Protein AF-A0A1A3GJ57-F1 (afdb_monomer_lite)

pLDDT: mean 88.58, std 11.68, range [33.91, 98.44]

Organism: Mycolicibacterium mucogenicum (NCBI:txid56689)

Sequence (425 aa):
MPVGLDTEIAASLCRASTRRRFDPFVDIDWEAPENALEPSDARWQLDSDVAPLAATDWYAQQPLERRIAMGRWLAANILKVTLQFEMMLIRGVIHHAGTLPNRSVVFRYLLHELTDECHHIQMFQEFVNRTGADVPGMRRGSRFFGPILGFLGGYANVFLFIGVLCGEQPLHFQQTLQHRGSAAVPPLLNKVTSIHLAEEARHISFANHYLAQRIAGVGRLRRLCYALAFPIYLRWLIGEMITPPRAFARQFGIPRRVFKAAYWRSARSRQLLAESAADVRRAAEDLGLRTVWTRWLWRLLGIDGRLPRYRGEPDRSQPCTRNRAGVAVVWSRIAAAGIAAAIAMVATPVGLRIITVAAAGAAVWASYHLLRTRLGGVVGNQPFEWPRLAVWIVVCSSMIPAGGLIGLALVVLSILALAEFMPGL

Foldseek 3Di:
DPQAPLLVLLLVLLVVLVVDPDQLVPNDPCVPPLNQPDLLPLLLADDVLQALLNVDPVLVPDDSSLRSVLSLQLLLLLLLQVLLLLLLLLLQLVLLLVPDDPPRSSNSSSVSVNVRSVSSNVLSVVSSVSSVHPHPHFEPVCSVCSNVCSNVCNVVVLLSLLLLLLQLQLLLLSLVSCLVVCVSHRVSSNVSSVSSNVSSVSVNVSSLSVNLVVLVPDDPVVLQVSLQVNLVSNLRNNCSNRQGYVVSCVVSVPAVLSSCCSQPNDLSNLVSLQSSLQQSVLSCVSSVSPDPVSQVVCVVSSNDDDHDPDRPDDPPPPSPPPPVVLVVVLVVLVVQLVVLLVCLVPVDPLSVQLLVLLVVLLVLLLVVQVVCVVVVVQPGPDPDDPVNVVSVCVSQVSNCVRPNPSSNSNSVSSNVSVVSV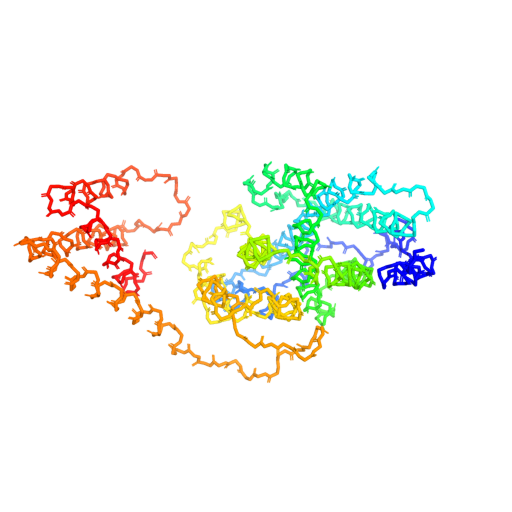PSRD

Radius of gyration: 24.33 Å; chains: 1; bounding box: 44×71×70 Å

InterPro domains:
  IPR012348 Ribonucleotide reductase-like [G3DSA:1.10.620.20] (15-299)
  IPR025859 AurF/CmlI [PF11583] (8-288)

Structure (mmCIF, N/CA/C/O backbone):
data_AF-A0A1A3GJ57-F1
#
_entry.id   AF-A0A1A3GJ57-F1
#
loop_
_atom_site.group_PDB
_atom_site.id
_atom_site.type_symbol
_atom_site.label_atom_id
_atom_site.label_alt_id
_atom_site.label_comp_id
_atom_site.label_asym_id
_atom_site.label_entity_id
_atom_site.label_seq_id
_atom_site.pdbx_PDB_ins_code
_atom_site.Cartn_x
_atom_site.Cartn_y
_atom_site.Cartn_z
_atom_site.occupancy
_atom_site.B_iso_or_equiv
_atom_site.auth_seq_id
_atom_site.auth_comp_id
_atom_site.auth_asym_id
_atom_site.auth_atom_id
_atom_site.pdbx_PDB_model_num
ATOM 1 N N . MET A 1 1 ? 18.353 -6.883 -32.380 1.00 33.91 1 MET A N 1
ATOM 2 C CA . MET A 1 1 ? 17.721 -7.440 -31.164 1.00 33.91 1 MET A CA 1
ATOM 3 C C . MET A 1 1 ? 16.221 -7.300 -31.346 1.00 33.91 1 MET A C 1
ATOM 5 O O . MET A 1 1 ? 15.815 -6.183 -31.654 1.00 33.91 1 MET A O 1
ATOM 9 N N . PRO A 1 2 ? 15.414 -8.367 -31.245 1.00 44.78 2 PRO A N 1
ATOM 10 C CA . PRO A 1 2 ? 13.964 -8.204 -31.220 1.00 44.78 2 PRO A CA 1
ATOM 11 C C . PRO A 1 2 ? 13.599 -7.244 -30.080 1.00 44.78 2 PRO A C 1
ATOM 13 O O . PRO A 1 2 ? 14.131 -7.352 -28.975 1.00 44.78 2 PRO A O 1
ATOM 16 N N . VAL A 1 3 ? 12.773 -6.251 -30.399 1.00 57.44 3 VAL A N 1
ATOM 17 C CA . VAL A 1 3 ? 12.241 -5.260 -29.460 1.00 57.44 3 VAL A CA 1
ATOM 18 C C . VAL A 1 3 ? 11.425 -6.040 -28.425 1.00 57.44 3 VAL A C 1
ATOM 20 O O . VAL A 1 3 ? 10.487 -6.747 -28.785 1.00 57.44 3 VAL A O 1
ATOM 23 N N . GLY A 1 4 ? 11.848 -6.020 -27.158 1.00 69.12 4 GLY A N 1
ATOM 24 C CA . GLY A 1 4 ? 11.129 -6.709 -26.085 1.00 69.12 4 GLY A CA 1
ATOM 25 C C . GLY A 1 4 ? 9.745 -6.091 -25.895 1.00 69.12 4 GLY A C 1
ATOM 26 O O . GLY A 1 4 ? 9.570 -4.888 -26.083 1.00 69.12 4 GLY A O 1
ATOM 27 N N . LEU A 1 5 ? 8.746 -6.882 -25.508 1.00 72.75 5 LEU A N 1
ATOM 28 C CA . LEU A 1 5 ? 7.386 -6.383 -25.266 1.00 72.75 5 LEU A CA 1
ATOM 29 C C . LEU A 1 5 ? 7.364 -5.261 -24.197 1.00 72.75 5 LEU A C 1
ATOM 31 O O . LEU A 1 5 ? 6.485 -4.406 -24.190 1.00 72.75 5 LEU A O 1
ATOM 35 N N . ASP A 1 6 ? 8.375 -5.202 -23.324 1.00 75.44 6 ASP A N 1
ATOM 36 C CA . ASP A 1 6 ? 8.573 -4.160 -22.316 1.00 75.44 6 ASP A CA 1
ATOM 37 C C . ASP A 1 6 ? 8.931 -2.829 -22.968 1.00 75.44 6 ASP A C 1
ATOM 39 O O . ASP A 1 6 ? 8.463 -1.789 -22.520 1.00 75.44 6 ASP A O 1
ATOM 43 N N . THR A 1 7 ? 9.693 -2.845 -24.058 1.00 86.00 7 THR A N 1
ATOM 44 C CA . THR A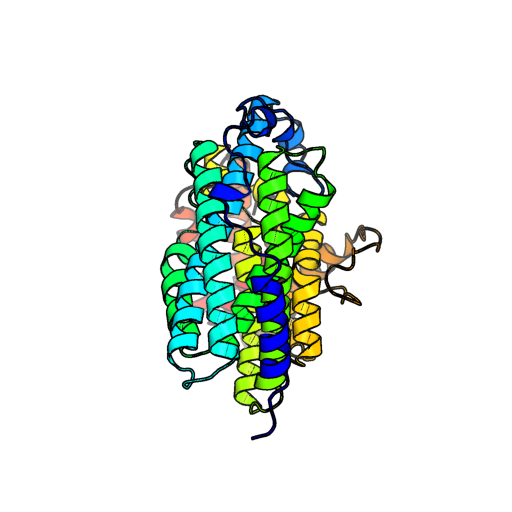 1 7 ? 10.067 -1.638 -24.797 1.00 86.00 7 THR A CA 1
ATOM 45 C C . THR A 1 7 ? 8.904 -1.038 -25.591 1.00 86.00 7 THR A C 1
ATOM 47 O O . THR A 1 7 ? 8.764 0.186 -25.604 1.00 86.00 7 THR A O 1
ATOM 50 N N . GLU A 1 8 ? 8.025 -1.852 -26.186 1.00 89.56 8 GLU A N 1
ATOM 51 C CA . GLU A 1 8 ? 6.810 -1.354 -26.857 1.00 89.56 8 GLU A CA 1
ATOM 52 C C . GLU A 1 8 ? 5.836 -0.728 -25.855 1.00 89.56 8 GLU A C 1
ATOM 54 O O . GLU A 1 8 ? 5.315 0.375 -26.064 1.00 89.56 8 GLU A O 1
ATOM 59 N N . ILE A 1 9 ? 5.639 -1.409 -24.726 1.00 92.56 9 ILE A N 1
ATOM 60 C CA . ILE A 1 9 ? 4.774 -0.938 -23.648 1.00 92.56 9 ILE A CA 1
ATOM 61 C C . ILE A 1 9 ? 5.362 0.308 -22.997 1.00 92.56 9 ILE A C 1
ATOM 63 O O . ILE A 1 9 ? 4.648 1.297 -22.865 1.00 92.56 9 ILE A O 1
ATOM 67 N N . ALA A 1 10 ? 6.662 0.329 -22.696 1.00 94.19 10 ALA A N 1
ATOM 68 C CA . ALA A 1 10 ? 7.351 1.515 -22.195 1.00 94.19 10 ALA A CA 1
ATOM 69 C C . ALA A 1 10 ? 7.205 2.704 -23.155 1.00 94.19 10 ALA A C 1
ATOM 71 O O . ALA A 1 10 ? 6.941 3.818 -22.709 1.00 94.19 10 ALA A O 1
ATOM 72 N N . ALA A 1 11 ? 7.302 2.490 -24.473 1.00 94.69 11 ALA A N 1
ATOM 73 C CA . ALA A 1 11 ? 7.087 3.551 -25.459 1.00 94.69 11 ALA A CA 1
ATOM 74 C C . ALA A 1 11 ? 5.650 4.091 -25.416 1.00 94.69 11 ALA A C 1
ATOM 76 O O . ALA A 1 11 ? 5.434 5.304 -25.487 1.00 94.69 11 ALA A O 1
ATOM 77 N N . SER A 1 12 ? 4.663 3.197 -25.304 1.00 95.44 12 SER A N 1
ATOM 78 C CA . SER A 1 12 ? 3.252 3.568 -25.174 1.00 95.44 12 SER A CA 1
ATOM 79 C C . SER A 1 12 ? 2.988 4.356 -23.895 1.00 95.44 12 SER A C 1
ATOM 81 O O . SER A 1 12 ? 2.374 5.423 -23.938 1.00 95.44 12 SER A O 1
ATOM 83 N N . LEU A 1 13 ? 3.532 3.885 -22.776 1.00 96.19 13 LEU A N 1
ATOM 84 C CA . LEU A 1 13 ? 3.382 4.531 -21.483 1.00 96.19 13 LEU A CA 1
ATOM 85 C C . LEU A 1 13 ? 4.121 5.873 -21.422 1.00 96.19 13 LEU A C 1
ATOM 87 O O . LEU A 1 13 ? 3.554 6.823 -20.905 1.00 96.19 13 LEU A O 1
ATOM 91 N N . CYS A 1 14 ? 5.289 6.028 -22.056 1.00 96.06 14 CYS A N 1
ATOM 92 C CA . CYS A 1 14 ? 5.942 7.339 -22.200 1.00 96.06 14 CYS A CA 1
ATOM 93 C C . CYS A 1 14 ? 5.035 8.355 -22.910 1.00 96.06 14 CYS A C 1
ATOM 95 O O . CYS A 1 14 ? 4.934 9.511 -22.494 1.00 96.06 14 CYS A O 1
ATOM 97 N N . ARG A 1 15 ? 4.359 7.942 -23.996 1.00 95.69 15 ARG A N 1
ATOM 98 C CA . ARG A 1 15 ? 3.389 8.807 -24.691 1.00 95.69 15 ARG A CA 1
ATOM 99 C C . ARG A 1 15 ? 2.201 9.138 -23.791 1.00 95.69 15 ARG A C 1
ATOM 101 O O . ARG A 1 15 ? 1.728 10.271 -23.828 1.00 95.69 15 ARG A O 1
ATOM 108 N N . ALA A 1 16 ? 1.733 8.175 -22.996 1.00 94.12 16 ALA A N 1
ATOM 109 C CA . ALA A 1 16 ? 0.659 8.386 -22.033 1.00 94.12 16 ALA A CA 1
ATOM 110 C C . ALA A 1 16 ? 1.066 9.387 -20.939 1.00 94.12 16 ALA A C 1
ATOM 112 O O . ALA A 1 16 ? 0.366 10.383 -20.787 1.00 94.12 16 ALA A O 1
ATOM 113 N N . SER A 1 17 ? 2.214 9.199 -20.279 1.00 93.88 17 SER A N 1
ATOM 114 C CA . SER A 1 17 ? 2.745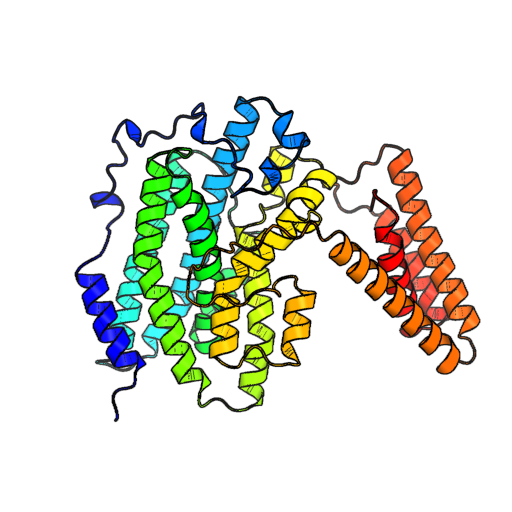 10.119 -19.261 1.00 93.88 17 SER A CA 1
ATOM 115 C C . SER A 1 17 ? 3.019 11.515 -19.825 1.00 93.88 17 SER A C 1
ATOM 117 O O . SER A 1 17 ? 2.796 12.509 -19.156 1.00 93.88 17 SER A O 1
ATOM 119 N N . THR A 1 18 ? 3.430 11.635 -21.092 1.00 92.62 18 THR A N 1
ATOM 120 C CA . THR A 1 18 ? 3.604 12.962 -21.718 1.00 92.62 18 THR A CA 1
ATOM 121 C C . THR A 1 18 ? 2.267 13.689 -21.918 1.00 92.62 18 THR A C 1
ATOM 123 O O . THR A 1 18 ? 2.207 14.908 -21.801 1.00 92.62 18 THR A O 1
ATOM 126 N N . ARG A 1 19 ? 1.196 12.957 -22.255 1.00 90.62 19 ARG A N 1
ATOM 127 C CA . ARG A 1 19 ? -0.136 13.531 -22.524 1.00 90.62 19 ARG A CA 1
ATOM 128 C C . ARG A 1 19 ? -0.964 13.756 -21.262 1.00 90.62 19 ARG A C 1
ATOM 130 O O . ARG A 1 19 ? -1.833 14.618 -21.265 1.00 90.62 19 ARG A O 1
ATOM 137 N N . ARG A 1 20 ? -0.765 12.922 -20.244 1.00 87.19 20 ARG A N 1
ATOM 138 C CA . ARG A 1 20 ? -1.517 12.903 -18.988 1.00 87.19 20 ARG A CA 1
ATOM 139 C C . ARG A 1 20 ? -0.521 12.861 -17.838 1.00 87.19 20 ARG A C 1
ATOM 141 O O . ARG A 1 20 ? -0.208 11.782 -17.342 1.00 87.19 20 ARG A O 1
ATOM 148 N N . ARG A 1 21 ? -0.033 14.046 -17.491 1.00 88.81 21 ARG A N 1
ATOM 149 C CA . ARG A 1 21 ? 0.795 14.322 -16.318 1.00 88.81 21 ARG A CA 1
ATOM 150 C C . ARG A 1 21 ? 0.046 15.294 -15.427 1.00 88.81 21 ARG A C 1
ATOM 152 O O . ARG A 1 21 ? -0.654 16.154 -15.968 1.00 88.81 21 ARG A O 1
ATOM 159 N N . PHE A 1 22 ? 0.255 15.184 -14.129 1.00 94.44 22 PHE A N 1
ATOM 160 C CA . PHE A 1 22 ? -0.215 16.165 -13.165 1.00 94.44 22 PHE A CA 1
ATOM 161 C C . PHE A 1 22 ? 0.974 16.777 -12.427 1.00 94.44 22 PHE A C 1
ATOM 163 O O . PHE A 1 22 ? 1.911 16.073 -12.061 1.00 94.44 22 PHE A O 1
ATOM 170 N N . ASP A 1 23 ? 0.952 18.090 -12.239 1.00 96.19 23 ASP A N 1
ATOM 171 C CA . ASP A 1 23 ? 1.817 18.815 -11.316 1.00 96.19 23 ASP A CA 1
ATOM 172 C C . ASP A 1 23 ? 0.955 19.262 -10.127 1.00 96.19 23 ASP A C 1
ATOM 174 O O . ASP A 1 23 ? -0.016 20.005 -10.304 1.00 96.19 23 ASP A O 1
ATOM 178 N N . PRO A 1 24 ? 1.272 18.823 -8.901 1.00 96.31 24 PRO A N 1
ATOM 179 C CA . PRO A 1 24 ? 0.405 19.039 -7.758 1.00 96.31 24 PRO A CA 1
ATOM 180 C C . PRO A 1 24 ? 0.257 20.513 -7.395 1.00 96.31 24 PRO A C 1
ATOM 182 O O . PRO A 1 24 ? -0.743 20.855 -6.781 1.00 96.31 24 PRO A O 1
ATOM 185 N N . PHE A 1 25 ? 1.195 21.392 -7.753 1.00 96.44 25 PHE A N 1
ATOM 186 C CA . PHE A 1 25 ? 1.110 22.823 -7.443 1.00 96.44 25 PHE A CA 1
ATOM 187 C C . PHE A 1 25 ? 0.551 23.664 -8.593 1.00 96.44 25 PHE A C 1
ATOM 189 O O . PHE A 1 25 ? 0.342 24.864 -8.422 1.00 96.44 25 PHE A O 1
ATOM 196 N N . VAL A 1 26 ? 0.276 23.043 -9.740 1.00 96.69 26 VAL A N 1
ATOM 197 C CA . VAL A 1 26 ? -0.404 23.680 -10.876 1.00 96.69 26 VAL A CA 1
ATOM 198 C C . VAL A 1 26 ? -1.844 23.184 -10.998 1.00 96.69 26 VAL A C 1
ATOM 200 O O . VAL A 1 26 ? -2.754 23.984 -11.195 1.00 96.69 26 VAL A O 1
ATOM 203 N N . ASP A 1 27 ? -2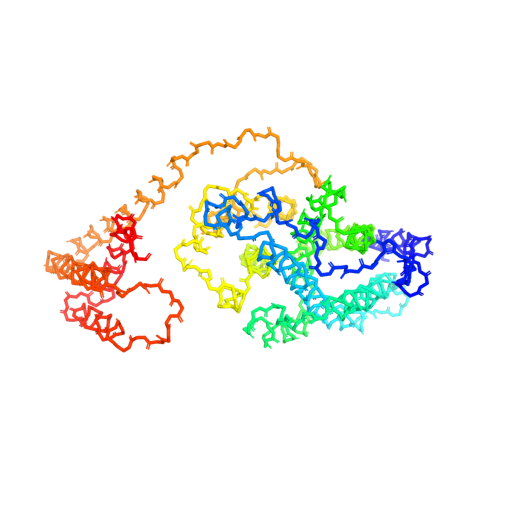.066 21.876 -10.863 1.00 96.00 27 ASP A N 1
ATOM 204 C CA . ASP A 1 27 ? -3.356 21.235 -11.145 1.00 96.00 27 ASP A CA 1
ATOM 205 C C . ASP A 1 27 ? -4.283 21.144 -9.919 1.00 96.00 27 ASP A C 1
ATOM 207 O O . ASP A 1 27 ? -5.472 20.831 -10.046 1.00 96.00 27 ASP A O 1
ATOM 211 N N . ILE A 1 28 ? -3.765 21.424 -8.719 1.00 97.50 28 ILE A N 1
ATOM 212 C CA . ILE A 1 28 ? -4.558 21.519 -7.492 1.00 97.50 28 ILE A CA 1
ATOM 213 C C . ILE A 1 28 ? -4.559 22.971 -7.027 1.00 97.50 28 ILE A C 1
ATOM 215 O O . ILE A 1 28 ? -3.545 23.496 -6.577 1.00 97.50 28 ILE A O 1
ATOM 219 N N . ASP A 1 29 ? -5.735 23.597 -7.060 1.00 97.12 29 ASP A N 1
ATOM 220 C CA . ASP A 1 29 ? -5.962 24.845 -6.335 1.00 97.12 29 ASP A CA 1
ATOM 221 C C . ASP A 1 29 ? -6.074 24.545 -4.834 1.00 97.12 29 ASP A C 1
ATOM 223 O O . ASP A 1 29 ? -7.145 24.227 -4.308 1.00 97.12 29 ASP A O 1
ATOM 227 N N . TRP A 1 30 ? -4.931 24.560 -4.152 1.00 97.38 30 TRP A N 1
ATOM 228 C CA . TRP A 1 30 ? -4.840 24.264 -2.726 1.00 97.38 30 TRP A CA 1
ATOM 229 C C . TRP A 1 30 ? -5.543 25.301 -1.840 1.00 97.38 30 TRP A C 1
ATOM 231 O O . TRP A 1 30 ? -5.910 24.965 -0.711 1.00 97.38 30 TRP A O 1
ATOM 241 N N . GLU A 1 31 ? -5.729 26.526 -2.339 1.00 96.38 31 GLU A N 1
ATOM 242 C CA . GLU A 1 31 ? -6.338 27.650 -1.616 1.00 96.38 31 GLU A CA 1
ATOM 243 C C . GLU A 1 31 ? -7.846 27.779 -1.872 1.00 96.38 31 GLU A C 1
ATOM 245 O O . GLU A 1 31 ? -8.518 28.565 -1.201 1.00 96.38 31 GLU A O 1
ATOM 250 N N . ALA A 1 32 ? -8.401 26.996 -2.804 1.00 96.94 32 ALA A N 1
ATOM 251 C CA . ALA A 1 32 ? -9.835 26.985 -3.061 1.00 96.94 32 ALA A CA 1
ATOM 252 C C . ALA A 1 32 ? -10.624 26.694 -1.762 1.00 96.94 32 ALA A C 1
ATOM 254 O O . ALA A 1 32 ? -10.303 25.720 -1.067 1.00 96.94 32 ALA A O 1
ATOM 255 N N . PRO A 1 33 ? -11.677 27.469 -1.431 1.00 95.81 33 PRO A N 1
ATOM 256 C CA . PRO A 1 33 ? -12.423 27.310 -0.181 1.00 95.81 33 PRO A CA 1
ATOM 257 C C . PRO A 1 33 ? -12.953 25.891 0.063 1.00 95.81 33 PRO A C 1
ATOM 259 O O . PRO A 1 33 ? -12.966 25.412 1.194 1.00 95.81 33 PRO A O 1
ATOM 262 N N . GLU A 1 34 ? -13.354 25.172 -0.986 1.00 94.12 34 GLU A N 1
ATOM 263 C CA . GLU A 1 34 ? -13.829 23.790 -0.889 1.00 94.12 34 GLU A CA 1
ATOM 264 C C . GLU A 1 34 ? -12.727 22.769 -0.554 1.00 94.12 34 GLU A C 1
ATOM 266 O O . GLU A 1 34 ? -13.034 21.656 -0.118 1.00 94.12 34 GLU A O 1
ATOM 271 N N . ASN A 1 35 ? -11.456 23.132 -0.755 1.00 95.88 35 ASN A N 1
ATOM 272 C CA . ASN A 1 35 ? -10.291 22.309 -0.430 1.00 95.88 35 ASN A CA 1
ATOM 273 C C . ASN A 1 35 ? -9.764 22.572 0.993 1.00 95.88 35 ASN A C 1
ATOM 275 O O . ASN A 1 35 ? -8.852 21.868 1.436 1.00 95.88 35 ASN A O 1
ATOM 279 N N . ALA A 1 36 ? -10.357 23.516 1.734 1.00 94.94 36 ALA A N 1
ATOM 280 C CA . ALA A 1 36 ? -10.028 23.756 3.133 1.00 94.94 36 ALA A CA 1
ATOM 281 C C . ALA A 1 36 ? -10.261 22.493 3.984 1.00 94.94 36 ALA A C 1
ATOM 283 O O . ALA A 1 36 ? -11.326 21.869 3.961 1.00 94.94 36 ALA A O 1
ATOM 284 N N . LEU A 1 37 ? -9.243 22.101 4.755 1.00 94.75 37 LEU A N 1
ATOM 285 C CA . LEU A 1 37 ? -9.290 20.927 5.627 1.00 94.75 37 LEU A CA 1
ATOM 286 C C . LEU A 1 37 ? -9.823 21.302 7.011 1.00 94.75 37 LEU A C 1
ATOM 288 O O . LEU A 1 37 ? -9.087 21.289 8.002 1.00 94.75 37 LEU A O 1
ATOM 292 N N . GLU A 1 38 ? -11.114 21.621 7.072 1.00 93.06 38 GLU A N 1
ATOM 293 C CA . GLU A 1 38 ? -11.755 22.061 8.309 1.00 93.06 38 GLU A CA 1
ATOM 294 C C . GLU A 1 38 ? -11.664 20.993 9.420 1.00 93.06 38 GLU A C 1
ATOM 296 O O . GLU A 1 38 ? -12.049 19.833 9.210 1.00 93.06 38 GLU A O 1
ATOM 301 N N . PRO A 1 39 ? -11.168 21.342 10.627 1.00 90.12 39 PRO A N 1
ATOM 302 C CA . PRO A 1 39 ? -11.007 20.394 11.729 1.00 90.12 39 PRO A CA 1
ATOM 303 C C . PRO A 1 39 ? -12.295 19.717 12.195 1.00 90.12 39 PRO A C 1
ATOM 305 O O . PRO A 1 39 ? -12.220 18.627 12.760 1.00 90.12 39 PRO A O 1
ATOM 308 N N . SER A 1 40 ? -13.441 20.370 12.001 1.00 93.44 40 SER A N 1
ATOM 309 C CA . SER A 1 40 ? -14.775 19.921 12.410 1.00 93.44 40 SER A CA 1
ATOM 310 C C . SER A 1 40 ? -15.593 19.323 11.262 1.00 93.44 40 SER A C 1
ATOM 312 O O . SER A 1 40 ? -16.767 19.007 11.454 1.00 93.44 40 SER A O 1
ATOM 314 N N . ASP A 1 41 ? -14.999 19.140 10.078 1.00 94.75 41 ASP A N 1
ATOM 315 C CA . ASP A 1 41 ? -15.696 18.571 8.928 1.00 94.75 41 ASP A CA 1
ATOM 316 C C . ASP A 1 41 ? -16.151 17.128 9.212 1.00 94.75 41 ASP A C 1
ATOM 318 O O . ASP A 1 41 ? -15.349 16.213 9.424 1.00 94.75 41 ASP A O 1
ATOM 322 N N . ALA A 1 42 ? -17.466 16.907 9.192 1.00 94.62 42 ALA A N 1
ATOM 323 C CA . ALA A 1 42 ? -18.072 15.607 9.455 1.00 94.62 42 ALA A CA 1
ATOM 324 C C . ALA A 1 42 ? -17.693 14.532 8.419 1.00 94.62 42 ALA A C 1
ATOM 326 O O . ALA A 1 42 ? -17.809 13.342 8.727 1.00 94.62 42 ALA A O 1
ATOM 327 N N . ARG A 1 43 ? -17.201 14.929 7.233 1.00 95.06 43 ARG A N 1
ATOM 328 C CA . ARG A 1 43 ? -16.684 14.033 6.181 1.00 95.06 43 ARG A CA 1
ATOM 329 C C . ARG A 1 43 ? -15.393 13.316 6.579 1.00 95.06 43 ARG A C 1
ATOM 331 O O . ARG A 1 43 ? -14.981 12.369 5.922 1.00 95.06 43 ARG A O 1
ATOM 338 N N . TRP A 1 44 ? -14.744 13.720 7.671 1.00 95.12 44 TRP A N 1
ATOM 339 C CA . TRP A 1 44 ? -13.616 12.968 8.226 1.00 95.12 44 TRP A CA 1
ATOM 340 C C . TRP A 1 44 ? -14.026 11.685 8.945 1.00 95.12 44 TRP A C 1
ATOM 342 O O . TRP A 1 44 ? -13.151 10.906 9.313 1.00 95.12 44 TRP A O 1
ATOM 352 N N . GLN A 1 45 ? -15.312 11.457 9.218 1.00 95.12 45 GLN A N 1
ATOM 353 C CA . GLN A 1 45 ? -15.733 10.219 9.868 1.00 95.12 45 GLN A CA 1
ATOM 354 C C . GLN A 1 45 ? -15.307 8.992 9.054 1.00 95.12 45 GLN A C 1
ATOM 356 O O . GLN A 1 45 ? -15.257 9.002 7.828 1.00 95.12 45 GLN A O 1
ATOM 361 N N . LEU A 1 46 ? -14.969 7.922 9.765 1.00 93.44 46 LEU A N 1
ATOM 362 C CA . LEU A 1 46 ? -14.513 6.689 9.150 1.00 93.44 46 LEU A CA 1
ATOM 363 C C . LEU A 1 46 ? -15.707 5.916 8.584 1.00 93.44 46 LEU A C 1
ATOM 365 O O . LEU A 1 46 ? -16.681 5.669 9.294 1.00 93.44 46 LEU A O 1
ATOM 369 N N . ASP A 1 47 ? -15.573 5.470 7.341 1.00 89.12 47 ASP A N 1
ATOM 370 C CA . ASP A 1 47 ? -16.514 4.564 6.688 1.00 89.12 47 ASP A CA 1
ATOM 371 C C . ASP A 1 47 ? -16.187 3.101 7.047 1.00 89.12 47 ASP A C 1
ATOM 373 O O . ASP A 1 47 ? -15.028 2.683 6.978 1.00 89.12 47 ASP A O 1
ATOM 377 N N . SER A 1 48 ? -17.191 2.302 7.426 1.00 86.69 48 SER A N 1
ATOM 378 C CA . SER A 1 48 ? -17.042 0.867 7.725 1.00 86.69 48 SER A CA 1
ATOM 379 C C . SER A 1 48 ? -16.612 0.016 6.531 1.00 86.69 48 SER A C 1
ATOM 381 O O . SER A 1 48 ? -16.036 -1.064 6.723 1.00 86.69 48 SER A O 1
ATOM 383 N N . ASP A 1 49 ? -16.849 0.494 5.312 1.00 82.06 49 ASP A N 1
ATOM 384 C CA . ASP A 1 49 ? -16.422 -0.179 4.098 1.00 82.06 49 ASP A CA 1
ATOM 385 C C . ASP A 1 49 ? -14.919 -0.027 3.858 1.00 82.06 49 ASP A C 1
ATOM 387 O O . ASP A 1 49 ? -14.287 -0.970 3.375 1.00 82.06 49 ASP A O 1
ATOM 391 N N . VAL A 1 50 ? -14.330 1.096 4.279 1.00 83.69 50 VAL A N 1
ATOM 392 C CA . VAL A 1 50 ? -12.916 1.435 4.047 1.00 83.69 50 VAL A CA 1
ATOM 393 C C . VAL A 1 50 ? -12.048 1.172 5.283 1.00 83.69 50 VAL A C 1
ATOM 395 O O . VAL A 1 50 ? -10.932 0.665 5.176 1.00 83.69 50 VAL A O 1
ATOM 398 N N . ALA A 1 51 ? -12.552 1.495 6.475 1.00 90.19 51 ALA A N 1
ATOM 399 C CA . ALA A 1 51 ? -11.801 1.499 7.724 1.00 90.19 51 ALA A CA 1
ATOM 400 C C . ALA A 1 51 ? -12.397 0.502 8.737 1.00 90.19 51 ALA A C 1
ATOM 402 O O . ALA A 1 51 ? -13.424 0.780 9.359 1.00 90.19 51 ALA A O 1
ATOM 403 N N . PRO A 1 52 ? -11.727 -0.634 9.020 1.00 91.88 52 PRO A N 1
ATOM 404 C CA . PRO A 1 52 ? -12.271 -1.670 9.903 1.00 91.88 52 PRO A CA 1
ATOM 405 C C . PRO A 1 52 ? -12.627 -1.221 11.326 1.00 91.88 52 PRO A C 1
ATOM 407 O O . PRO A 1 52 ? -13.444 -1.859 11.986 1.00 91.88 52 PRO A O 1
ATOM 410 N N . LEU A 1 53 ? -12.015 -0.140 11.824 1.00 93.94 53 LEU A N 1
ATOM 411 C CA . LEU A 1 53 ? -12.358 0.427 13.129 1.00 93.94 53 LEU A CA 1
ATOM 412 C C . LEU A 1 53 ? -13.788 0.985 13.162 1.00 93.94 53 LEU A C 1
ATOM 414 O O . LEU A 1 53 ? -14.439 0.870 14.200 1.00 93.94 53 LEU A O 1
ATOM 418 N N . ALA A 1 54 ? -14.279 1.538 12.049 1.00 92.94 54 ALA A N 1
ATOM 419 C CA . ALA A 1 54 ? -15.622 2.107 11.963 1.00 92.94 54 ALA A CA 1
ATOM 420 C C . ALA A 1 54 ? -16.727 1.064 12.155 1.00 92.94 54 ALA A C 1
ATOM 422 O O . ALA A 1 54 ? -17.792 1.383 12.666 1.00 92.94 54 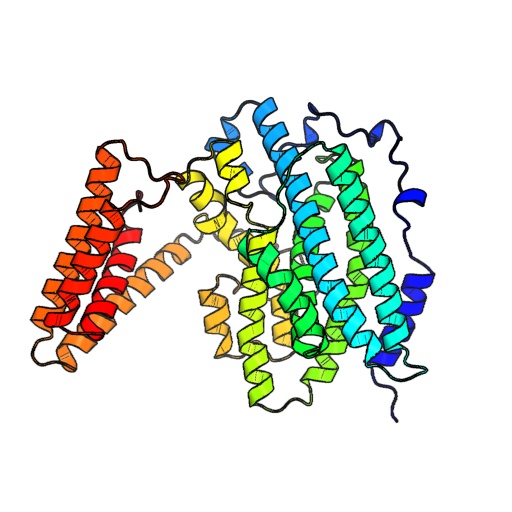ALA A O 1
ATOM 423 N N . ALA A 1 55 ? -16.440 -0.201 11.845 1.00 91.19 55 ALA A N 1
ATOM 424 C CA . ALA A 1 55 ? -17.355 -1.320 12.050 1.00 91.19 55 ALA A CA 1
ATOM 425 C C . ALA A 1 55 ? -17.417 -1.822 13.510 1.00 91.19 55 ALA A C 1
ATOM 427 O O . ALA A 1 55 ? -17.940 -2.906 13.761 1.00 91.19 55 ALA A O 1
ATOM 428 N N . THR A 1 56 ? -16.832 -1.105 14.478 1.00 92.81 56 THR A N 1
ATOM 429 C CA . THR A 1 56 ? -16.818 -1.521 15.890 1.00 92.81 56 THR A CA 1
ATOM 430 C C . THR A 1 56 ? -17.780 -0.699 16.741 1.00 92.81 56 THR A C 1
ATOM 432 O O . THR A 1 56 ? -17.812 0.526 16.631 1.00 92.81 56 THR A O 1
ATOM 435 N N . ASP A 1 57 ? -18.459 -1.348 17.691 1.00 94.56 57 ASP A N 1
ATOM 436 C CA . ASP A 1 57 ? -19.318 -0.661 18.672 1.00 94.56 57 ASP A CA 1
ATOM 437 C C . ASP A 1 57 ? -18.546 0.398 19.465 1.00 94.56 57 ASP A C 1
ATOM 439 O O . ASP A 1 57 ? -19.066 1.464 19.785 1.00 94.56 57 ASP A O 1
ATOM 443 N N . TRP A 1 58 ? -17.267 0.124 19.747 1.00 95.75 58 TRP A N 1
ATOM 444 C CA . TRP A 1 58 ? -16.398 1.075 20.433 1.00 95.75 58 TRP A CA 1
ATOM 445 C C . TRP A 1 58 ? -16.277 2.386 19.657 1.00 95.75 58 TRP A C 1
ATOM 447 O O . TRP A 1 58 ? -16.343 3.439 20.281 1.00 95.75 58 TRP A O 1
ATOM 457 N N . TYR A 1 59 ? -16.121 2.332 18.327 1.00 96.62 59 TYR A N 1
ATOM 458 C CA . TYR A 1 59 ? -16.068 3.528 17.484 1.00 96.62 59 TYR A CA 1
ATOM 459 C C . TYR A 1 59 ? -17.418 4.250 17.443 1.00 96.62 59 TYR A C 1
ATOM 461 O O . TYR A 1 59 ? -17.450 5.469 17.599 1.00 96.62 59 TYR A O 1
ATOM 469 N N . ALA A 1 60 ? -18.521 3.507 17.307 1.00 95.56 60 ALA A N 1
ATOM 470 C CA . ALA A 1 60 ? -19.874 4.067 17.280 1.00 95.56 60 ALA A CA 1
ATOM 471 C C . ALA A 1 60 ? -20.230 4.841 18.566 1.00 95.56 60 ALA A C 1
ATOM 473 O O . ALA A 1 60 ? -20.942 5.838 18.510 1.00 95.56 60 ALA A O 1
ATOM 474 N N . GLN A 1 61 ? -19.687 4.423 19.714 1.00 97.00 61 GLN A N 1
ATOM 475 C CA . GLN A 1 61 ? -19.877 5.086 21.012 1.00 97.00 61 GLN A CA 1
ATOM 476 C C . GLN A 1 61 ? -19.005 6.338 21.211 1.00 97.00 61 GLN A C 1
ATOM 478 O O . GLN A 1 61 ? -19.130 7.012 22.232 1.00 97.00 61 GLN A O 1
ATOM 483 N N . GLN A 1 62 ? -18.084 6.650 20.292 1.00 97.94 62 GLN A N 1
ATOM 484 C CA . GLN A 1 62 ? -17.225 7.824 20.442 1.00 97.94 62 GLN A CA 1
ATOM 485 C C . GLN A 1 62 ? -17.974 9.120 20.073 1.00 97.94 62 GLN A C 1
ATOM 487 O O . GLN A 1 62 ? -18.739 9.134 19.100 1.00 97.94 62 GLN A O 1
ATOM 492 N N . PRO A 1 63 ? -17.693 10.242 20.767 1.00 97.62 63 PRO A N 1
ATOM 493 C CA . PRO A 1 63 ? -18.174 11.562 20.361 1.00 97.62 63 PRO A CA 1
ATOM 494 C C . PRO A 1 63 ? -17.792 11.887 18.913 1.00 97.62 63 PRO A C 1
ATOM 496 O O . PRO A 1 63 ? -16.767 11.404 18.413 1.00 97.62 63 PRO A O 1
ATOM 499 N N . LEU A 1 64 ? -18.609 12.696 18.237 1.00 96.69 64 LEU A N 1
ATOM 500 C CA . LEU A 1 64 ? -18.414 13.044 16.827 1.00 96.69 64 LEU A CA 1
ATOM 501 C C . LEU A 1 64 ? -17.034 13.674 16.590 1.00 96.69 64 LEU A C 1
ATOM 503 O O . LEU A 1 64 ? -16.315 13.272 15.680 1.00 96.69 64 LEU A O 1
ATOM 507 N N . GLU A 1 65 ? -16.615 14.571 17.473 1.00 97.00 65 GLU A N 1
ATOM 508 C CA . GLU A 1 65 ? -15.333 15.277 17.420 1.00 97.00 65 GLU A CA 1
ATOM 509 C C . GLU A 1 65 ? -14.167 14.284 17.462 1.00 97.00 65 GLU A C 1
ATOM 511 O O . GLU A 1 65 ? -13.180 14.406 16.737 1.00 97.00 65 GLU A O 1
ATOM 516 N N . ARG A 1 66 ? -14.302 13.235 18.280 1.00 97.19 66 ARG A N 1
ATOM 517 C CA . ARG A 1 66 ? -13.291 12.183 18.404 1.00 97.19 66 ARG A CA 1
ATOM 518 C C . ARG A 1 66 ? -13.272 11.277 17.172 1.00 97.19 66 ARG A C 1
ATOM 520 O O . ARG A 1 66 ? -12.197 10.843 16.760 1.00 97.19 66 ARG A O 1
ATOM 527 N N . ARG A 1 67 ? -14.436 10.998 16.576 1.00 97.44 67 ARG A N 1
ATOM 528 C CA . ARG A 1 67 ? -14.565 10.240 15.319 1.00 97.44 67 ARG A CA 1
ATOM 529 C C . ARG A 1 67 ? -13.927 10.982 14.143 1.00 97.44 67 ARG A C 1
ATOM 531 O O . ARG A 1 67 ? -13.183 10.355 13.388 1.00 97.44 67 ARG A O 1
ATOM 538 N N . ILE A 1 68 ? -14.152 12.293 14.054 1.00 96.56 68 ILE A N 1
ATOM 539 C CA . ILE A 1 68 ? -13.531 13.210 13.087 1.00 96.56 68 ILE A CA 1
ATOM 540 C C . ILE A 1 68 ? -12.012 13.250 13.284 1.00 96.56 68 ILE A C 1
ATOM 542 O O . ILE A 1 68 ? -11.257 13.002 12.345 1.00 96.56 68 ILE A O 1
ATOM 546 N N . ALA A 1 69 ? -11.542 13.461 14.519 1.00 96.31 69 ALA A N 1
ATOM 547 C CA . ALA A 1 69 ? -10.112 13.505 14.819 1.00 96.31 69 ALA A CA 1
ATOM 548 C C . ALA A 1 69 ? -9.394 12.192 14.458 1.00 96.31 69 ALA A C 1
ATOM 550 O O . ALA A 1 69 ? -8.288 12.222 13.913 1.00 96.31 69 ALA A O 1
ATOM 551 N N . MET A 1 70 ? -10.022 11.036 14.717 1.00 97.00 70 MET A N 1
ATOM 552 C CA . MET A 1 70 ? -9.483 9.734 14.311 1.00 97.00 70 MET A CA 1
ATOM 553 C C . MET A 1 70 ? -9.347 9.610 12.797 1.00 97.00 70 MET A C 1
ATOM 555 O O . MET A 1 70 ? -8.320 9.119 12.330 1.00 97.00 70 MET A O 1
ATOM 559 N N . GLY A 1 71 ? -10.359 10.025 12.035 1.00 95.81 71 GLY A N 1
ATOM 560 C CA . GLY A 1 71 ? -10.325 9.894 10.584 1.00 95.81 71 GLY A CA 1
ATOM 561 C C . GLY A 1 71 ? -9.383 10.874 9.901 1.00 95.81 71 GLY A C 1
ATOM 562 O O . GLY A 1 71 ? -8.605 10.446 9.050 1.00 95.81 71 GLY A O 1
ATOM 563 N N . ARG A 1 72 ? -9.320 12.130 10.358 1.00 96.00 72 ARG A N 1
ATOM 564 C CA . ARG A 1 72 ? -8.308 13.099 9.903 1.00 96.00 72 ARG A CA 1
ATOM 565 C C . ARG A 1 72 ? -6.891 12.588 10.144 1.00 96.00 72 ARG A C 1
ATOM 567 O O . ARG A 1 72 ? -6.060 12.608 9.238 1.00 96.00 72 ARG A O 1
ATOM 574 N N . TRP A 1 73 ? -6.623 12.069 11.344 1.00 96.69 73 TRP A N 1
ATOM 575 C CA . TRP A 1 73 ? -5.321 11.483 11.662 1.00 96.69 73 TRP A CA 1
ATOM 576 C C . TRP A 1 73 ? -5.014 10.271 10.780 1.00 96.69 73 TRP A C 1
ATOM 578 O O . TRP A 1 73 ? -3.898 10.128 10.279 1.00 96.69 73 TRP A O 1
ATOM 588 N N . LEU A 1 74 ? -5.995 9.385 10.582 1.00 95.56 74 LEU A N 1
ATOM 589 C CA . LEU A 1 74 ? -5.804 8.169 9.802 1.00 95.56 74 LEU A CA 1
ATOM 590 C C . LEU A 1 74 ? -5.538 8.479 8.327 1.00 95.56 74 LEU A C 1
ATOM 592 O O . LEU A 1 74 ? -4.597 7.917 7.771 1.00 95.56 74 LEU A O 1
ATOM 596 N N . ALA A 1 75 ? -6.296 9.399 7.728 1.00 95.19 75 ALA A N 1
ATOM 597 C CA . ALA A 1 75 ? -6.085 9.855 6.358 1.00 95.19 75 ALA A CA 1
ATOM 598 C C . ALA A 1 75 ? -4.681 10.450 6.175 1.00 95.19 75 ALA A C 1
ATOM 600 O O . ALA A 1 75 ? -3.940 10.015 5.293 1.00 95.19 75 ALA A O 1
ATOM 601 N N . ALA A 1 76 ? -4.265 11.356 7.068 1.00 96.94 76 ALA A N 1
ATOM 602 C CA . ALA A 1 76 ? -2.915 11.918 7.049 1.00 96.94 76 ALA A CA 1
ATOM 603 C C . ALA A 1 76 ? -1.841 10.821 7.163 1.00 96.94 76 ALA A C 1
ATOM 605 O O . ALA A 1 76 ? -0.866 10.815 6.412 1.00 96.94 76 ALA A O 1
ATOM 606 N N . ASN A 1 77 ? -2.016 9.846 8.063 1.00 97.44 77 ASN A N 1
ATOM 607 C CA . ASN A 1 77 ? -1.042 8.770 8.228 1.00 97.44 77 ASN A CA 1
ATOM 608 C C . ASN A 1 77 ? -0.994 7.826 7.018 1.00 97.44 77 ASN A C 1
ATOM 610 O O . ASN A 1 77 ? 0.089 7.353 6.687 1.00 97.44 77 ASN A O 1
ATOM 614 N N . ILE A 1 78 ? -2.124 7.538 6.365 1.00 95.62 78 ILE A N 1
ATOM 615 C CA . ILE A 1 78 ? -2.169 6.719 5.142 1.00 95.62 78 ILE A CA 1
ATOM 616 C C . ILE A 1 78 ? -1.377 7.403 4.024 1.00 95.62 78 ILE A C 1
ATOM 618 O O . ILE A 1 78 ? -0.511 6.773 3.418 1.00 95.62 78 ILE A O 1
ATOM 622 N N . LEU A 1 79 ? -1.591 8.701 3.800 1.00 97.00 79 LEU A N 1
ATOM 623 C CA . LEU A 1 79 ? -0.819 9.452 2.805 1.00 97.00 79 LEU A CA 1
ATOM 624 C C . LEU A 1 79 ? 0.662 9.549 3.193 1.00 97.00 79 LEU A C 1
ATOM 626 O O . LEU A 1 79 ? 1.534 9.401 2.343 1.00 97.00 79 LEU A O 1
ATOM 630 N N . LYS A 1 80 ? 0.975 9.663 4.492 1.00 97.88 80 LYS A N 1
ATOM 631 C CA . LYS A 1 80 ? 2.362 9.613 4.978 1.00 97.88 80 LYS A CA 1
ATOM 632 C C . LYS A 1 80 ? 3.033 8.252 4.759 1.00 97.88 80 LYS A C 1
ATOM 634 O O . LYS A 1 80 ? 4.231 8.205 4.495 1.00 97.88 80 LYS A O 1
ATOM 639 N N . VAL A 1 81 ? 2.298 7.146 4.893 1.00 97.06 81 VAL A N 1
ATOM 640 C CA . VAL A 1 81 ? 2.790 5.803 4.533 1.00 97.06 81 VAL A CA 1
ATOM 641 C C . VAL A 1 81 ? 3.044 5.727 3.029 1.00 97.06 81 VAL A C 1
ATOM 643 O O . VAL A 1 81 ? 4.089 5.221 2.632 1.00 97.06 81 VAL A O 1
ATOM 646 N N . THR A 1 82 ? 2.118 6.255 2.226 1.00 96.50 82 THR A N 1
ATOM 647 C CA . THR A 1 82 ? 2.184 6.236 0.757 1.00 96.50 82 THR A CA 1
ATOM 648 C C . THR A 1 82 ? 3.420 6.986 0.261 1.00 96.50 82 THR A C 1
ATOM 650 O O . THR A 1 82 ? 4.288 6.370 -0.343 1.00 96.50 82 THR A O 1
ATOM 653 N N . LEU A 1 83 ? 3.629 8.238 0.684 1.00 96.88 83 LEU A N 1
ATOM 654 C CA . LEU A 1 83 ? 4.826 8.989 0.281 1.00 96.88 83 LEU A CA 1
ATOM 655 C C . LEU A 1 83 ? 6.139 8.350 0.767 1.00 96.88 83 LEU A C 1
ATOM 657 O O . LEU A 1 83 ? 7.175 8.447 0.117 1.00 96.88 83 LEU A O 1
ATOM 661 N N . GLN A 1 84 ? 6.139 7.674 1.922 1.00 97.31 84 GLN A N 1
ATOM 662 C CA . GLN A 1 84 ? 7.328 6.947 2.390 1.00 97.31 84 GLN A CA 1
ATOM 663 C C . GLN A 1 84 ? 7.610 5.697 1.549 1.00 97.31 84 GLN A C 1
ATOM 665 O O . GLN A 1 84 ? 8.778 5.340 1.377 1.00 97.31 84 GLN A O 1
ATOM 670 N N . PHE A 1 85 ? 6.565 5.043 1.039 1.00 96.44 85 PHE A N 1
ATOM 671 C CA . PHE A 1 85 ? 6.678 3.941 0.091 1.00 96.44 85 PHE A CA 1
ATOM 672 C C . PHE A 1 85 ? 7.243 4.429 -1.249 1.00 96.44 85 PHE A C 1
ATOM 674 O O . PHE A 1 85 ? 8.232 3.864 -1.709 1.00 96.44 85 PHE A O 1
ATOM 681 N N . GLU A 1 86 ? 6.742 5.535 -1.793 1.00 97.00 86 GLU A N 1
ATOM 682 C CA . GLU A 1 86 ? 7.258 6.150 -3.029 1.00 97.00 86 GLU A CA 1
ATOM 683 C C . GLU A 1 86 ? 8.733 6.534 -2.894 1.00 97.00 86 GLU A C 1
ATOM 685 O O . GLU A 1 86 ? 9.558 6.215 -3.746 1.00 97.00 86 GLU A O 1
ATOM 690 N N . MET A 1 87 ? 9.138 7.100 -1.751 1.00 96.88 87 MET A N 1
ATOM 691 C CA . MET A 1 87 ? 10.557 7.348 -1.479 1.00 96.88 87 MET A CA 1
ATOM 692 C C . MET A 1 87 ? 11.402 6.061 -1.530 1.00 96.88 87 MET A C 1
ATOM 694 O O . MET A 1 87 ? 12.594 6.112 -1.846 1.00 96.88 87 MET A O 1
ATOM 698 N N . MET A 1 88 ? 10.859 4.904 -1.138 1.00 94.88 88 MET A N 1
ATOM 699 C CA . MET A 1 88 ? 11.561 3.622 -1.275 1.00 94.88 88 MET A CA 1
ATOM 700 C C . MET A 1 88 ? 11.621 3.169 -2.734 1.00 94.88 88 MET A C 1
ATOM 702 O O . MET A 1 88 ? 12.680 2.695 -3.154 1.00 94.88 88 MET A O 1
ATOM 706 N N . LEU A 1 89 ? 10.532 3.340 -3.490 1.00 93.44 89 LEU A N 1
ATOM 707 C CA . LEU A 1 89 ? 10.478 3.032 -4.918 1.00 93.44 89 LEU A CA 1
ATOM 708 C C . LEU A 1 89 ? 11.492 3.858 -5.698 1.00 93.44 89 LEU A C 1
ATOM 710 O O . LEU A 1 89 ? 12.333 3.278 -6.383 1.00 93.44 89 LEU A O 1
ATOM 714 N N . ILE A 1 90 ? 11.512 5.178 -5.487 1.00 96.81 90 ILE A N 1
ATOM 715 C CA . ILE A 1 90 ? 12.461 6.094 -6.124 1.00 96.81 90 ILE A CA 1
ATOM 716 C C . ILE A 1 90 ? 13.896 5.604 -5.944 1.00 96.81 90 ILE A C 1
ATOM 718 O O . ILE A 1 90 ? 14.633 5.532 -6.921 1.00 96.81 90 ILE A O 1
ATOM 722 N N . ARG A 1 91 ? 14.294 5.199 -4.727 1.00 95.56 91 ARG A N 1
ATOM 723 C CA . ARG A 1 91 ? 15.656 4.694 -4.452 1.00 95.56 91 ARG A CA 1
ATOM 724 C C . ARG A 1 91 ? 16.021 3.475 -5.300 1.00 95.56 91 ARG A C 1
ATOM 726 O O . ARG A 1 91 ? 17.151 3.390 -5.774 1.00 95.56 91 ARG A O 1
ATOM 733 N N . GLY A 1 92 ? 15.094 2.537 -5.473 1.00 96.00 92 GLY A N 1
ATOM 734 C CA . GLY A 1 92 ? 15.331 1.337 -6.275 1.00 96.00 92 GLY A CA 1
ATOM 735 C C . GLY A 1 92 ? 15.276 1.616 -7.773 1.00 96.00 92 GLY A C 1
ATOM 736 O O . GLY A 1 92 ? 16.162 1.194 -8.516 1.00 96.00 92 GLY A O 1
ATOM 737 N N . VAL A 1 93 ? 14.264 2.362 -8.214 1.00 96.62 93 VAL A N 1
ATOM 738 C CA . VAL A 1 93 ? 14.009 2.649 -9.628 1.00 96.62 93 VAL A CA 1
ATOM 739 C C . VAL A 1 93 ? 15.086 3.557 -10.213 1.00 96.62 93 VAL A C 1
ATOM 741 O O . VAL A 1 93 ? 15.572 3.264 -11.303 1.00 96.62 93 VAL A O 1
ATOM 744 N N . ILE A 1 94 ? 15.544 4.591 -9.492 1.00 96.88 94 ILE A N 1
ATOM 745 C CA . ILE A 1 94 ? 16.633 5.453 -9.981 1.00 96.88 94 ILE A CA 1
ATOM 746 C C . ILE A 1 94 ? 17.938 4.673 -10.139 1.00 96.88 94 ILE A C 1
ATOM 748 O O . ILE A 1 94 ? 18.647 4.838 -11.133 1.00 96.88 94 ILE A O 1
ATOM 752 N N . HIS A 1 95 ? 18.232 3.771 -9.198 1.00 94.94 95 HIS A N 1
ATOM 753 C CA . HIS A 1 95 ? 19.401 2.910 -9.294 1.00 94.94 95 HIS A CA 1
ATOM 754 C C . HIS A 1 95 ? 19.282 1.975 -10.501 1.00 94.94 95 HIS A C 1
ATOM 756 O O . HIS A 1 95 ? 20.212 1.893 -11.300 1.00 94.94 95 HIS A O 1
ATOM 762 N N . HIS A 1 96 ? 18.127 1.324 -10.686 1.00 94.00 96 HIS A N 1
ATOM 763 C CA . HIS A 1 96 ? 17.896 0.478 -11.854 1.00 94.00 96 HIS A CA 1
ATOM 764 C C . HIS A 1 96 ? 18.041 1.269 -13.161 1.00 94.00 96 HIS A C 1
ATOM 766 O O . HIS A 1 96 ? 18.739 0.813 -14.069 1.00 94.00 96 HIS A O 1
ATOM 772 N N . ALA A 1 97 ? 17.442 2.458 -13.252 1.00 95.12 97 ALA A N 1
ATOM 773 C CA . ALA A 1 97 ? 17.543 3.315 -14.425 1.00 95.12 97 ALA A CA 1
ATOM 774 C C . ALA A 1 97 ? 19.011 3.609 -14.774 1.00 95.12 97 ALA A C 1
ATOM 776 O O . ALA A 1 97 ? 19.402 3.450 -15.928 1.00 95.12 97 ALA A O 1
ATOM 777 N N . GLY A 1 98 ? 19.854 3.905 -13.780 1.00 94.69 98 GLY A N 1
ATOM 778 C CA . GLY A 1 98 ? 21.291 4.134 -13.973 1.00 94.69 98 GLY A CA 1
ATOM 779 C C . GLY A 1 98 ? 22.072 2.950 -14.567 1.00 94.69 98 GLY A C 1
ATOM 780 O O . GLY A 1 98 ? 23.159 3.148 -15.101 1.00 94.69 98 GLY A O 1
ATOM 781 N N . THR A 1 99 ? 21.527 1.729 -14.524 1.00 93.44 99 THR A N 1
ATOM 782 C CA . THR A 1 99 ? 22.149 0.531 -15.126 1.00 93.44 99 THR A CA 1
ATOM 783 C C . THR A 1 99 ? 21.765 0.299 -16.591 1.00 93.44 99 THR A C 1
ATOM 785 O O . THR A 1 99 ? 22.290 -0.616 -17.229 1.00 93.44 99 THR A O 1
ATOM 788 N N . LEU A 1 100 ? 20.825 1.076 -17.136 1.00 94.06 100 LEU A N 1
ATOM 789 C CA . LEU A 1 100 ? 20.305 0.874 -18.487 1.00 94.06 100 LEU A CA 1
ATOM 790 C C . LEU A 1 100 ? 21.187 1.560 -19.545 1.00 94.06 100 LEU A C 1
ATOM 792 O O . LEU A 1 100 ? 21.734 2.632 -19.298 1.00 94.06 100 LEU A O 1
ATOM 796 N N . PRO A 1 101 ? 21.316 0.975 -20.751 1.00 94.50 101 PRO A N 1
ATOM 797 C CA . PRO A 1 101 ? 22.150 1.542 -21.803 1.00 94.50 101 PRO A CA 1
ATOM 798 C C . PRO A 1 101 ? 21.545 2.822 -22.392 1.00 94.50 101 PRO A C 1
ATOM 800 O O . PRO A 1 101 ? 20.328 3.043 -22.362 1.00 94.50 101 PRO A O 1
ATOM 803 N N . ASN A 1 102 ? 22.399 3.615 -23.043 1.00 93.06 102 ASN A N 1
ATOM 804 C CA . ASN A 1 102 ? 21.971 4.744 -23.865 1.00 93.06 102 ASN A CA 1
ATOM 805 C C . ASN A 1 102 ? 20.882 4.316 -24.861 1.00 93.06 102 ASN A C 1
ATOM 807 O O . ASN A 1 102 ? 20.930 3.222 -25.425 1.00 93.06 102 ASN A O 1
ATOM 811 N N . ARG A 1 103 ? 19.920 5.213 -25.116 1.00 92.31 103 ARG A N 1
ATOM 812 C CA . ARG A 1 103 ? 18.758 4.992 -26.006 1.00 92.31 103 ARG A CA 1
ATOM 813 C C . ARG A 1 103 ? 17.740 3.956 -25.499 1.00 92.31 103 ARG A C 1
ATOM 815 O O . ARG A 1 103 ? 16.845 3.579 -26.252 1.00 92.31 103 ARG A O 1
ATOM 822 N N . SER A 1 104 ? 17.829 3.521 -24.240 1.00 94.62 104 SER A N 1
ATOM 823 C CA . SER A 1 104 ? 16.809 2.668 -23.625 1.00 94.62 104 SER A CA 1
ATOM 824 C C . SER A 1 104 ? 15.472 3.406 -23.481 1.00 94.62 104 SER A C 1
ATOM 826 O O . SER A 1 104 ? 15.369 4.427 -22.802 1.00 94.62 104 SER A O 1
ATOM 828 N N . VAL A 1 105 ? 14.413 2.866 -24.088 1.00 95.25 105 VAL A N 1
ATOM 829 C CA . VAL A 1 105 ? 13.043 3.374 -23.889 1.00 95.25 105 VAL A CA 1
ATOM 830 C C . VAL A 1 105 ? 12.548 3.070 -22.474 1.00 95.25 105 VAL A C 1
ATOM 832 O O . VAL A 1 105 ? 11.818 3.869 -21.897 1.00 95.25 105 VAL A O 1
ATOM 835 N N . VAL A 1 106 ? 12.995 1.954 -21.890 1.00 95.12 106 VAL A N 1
ATOM 836 C CA . VAL A 1 106 ? 12.701 1.615 -20.493 1.00 95.12 106 VAL A CA 1
ATOM 837 C C . VAL A 1 106 ? 13.284 2.673 -19.563 1.00 95.12 106 VAL A C 1
ATOM 839 O O . VAL A 1 106 ? 12.569 3.137 -18.689 1.00 95.12 106 VAL A O 1
ATOM 842 N N . PHE A 1 107 ? 14.518 3.136 -19.801 1.00 96.56 107 PHE A N 1
ATOM 843 C CA . PHE A 1 107 ? 15.097 4.247 -19.036 1.00 96.56 107 PHE A CA 1
ATOM 844 C C . PHE A 1 107 ? 14.185 5.472 -19.080 1.00 96.56 107 PHE A C 1
ATOM 846 O O . PHE A 1 107 ? 13.801 5.997 -18.042 1.00 96.56 107 PHE A O 1
ATOM 853 N N . ARG A 1 108 ? 13.773 5.885 -20.284 1.00 96.50 108 ARG A N 1
ATOM 854 C CA . ARG A 1 108 ? 12.875 7.031 -20.449 1.00 96.50 108 ARG A CA 1
ATOM 855 C C . ARG A 1 108 ? 11.570 6.856 -19.669 1.00 96.50 108 ARG A C 1
ATOM 857 O O . ARG A 1 108 ? 11.125 7.808 -19.039 1.00 96.50 108 ARG A O 1
ATOM 864 N N . TYR A 1 109 ? 10.963 5.671 -19.716 1.00 97.25 109 TYR A N 1
ATOM 865 C CA . TYR A 1 109 ? 9.733 5.405 -18.977 1.00 97.25 109 TYR A CA 1
ATOM 866 C C . TYR A 1 109 ? 9.952 5.451 -17.460 1.00 97.25 109 TYR A C 1
ATOM 868 O O . TYR A 1 109 ? 9.192 6.124 -16.776 1.00 97.25 109 TYR A O 1
ATOM 876 N N . LEU A 1 110 ? 11.015 4.824 -16.943 1.00 97.12 110 LEU A N 1
ATOM 877 C CA . LEU A 1 110 ? 11.333 4.878 -15.513 1.00 97.12 110 LEU A CA 1
ATOM 878 C C . LEU A 1 110 ? 11.538 6.319 -15.033 1.00 97.12 110 LEU A C 1
ATOM 880 O O . LEU A 1 110 ? 11.156 6.646 -13.922 1.00 97.12 110 LEU A O 1
ATOM 884 N N . LEU A 1 111 ? 12.091 7.206 -15.864 1.00 97.25 111 LEU A N 1
ATOM 885 C CA . LEU A 1 111 ? 12.224 8.624 -15.513 1.00 97.25 111 LEU A CA 1
ATOM 886 C C . LEU A 1 111 ? 10.884 9.378 -15.537 1.00 97.25 111 LEU A C 1
ATOM 888 O O . LEU A 1 111 ? 10.712 10.314 -14.759 1.00 97.25 111 LEU A O 1
ATOM 892 N N . HIS A 1 112 ? 9.930 8.975 -16.384 1.00 97.00 112 HIS A N 1
ATOM 893 C CA . HIS A 1 112 ? 8.553 9.472 -16.290 1.00 97.00 112 HIS A CA 1
ATOM 894 C C . HIS A 1 112 ? 7.897 9.017 -14.984 1.00 97.00 112 HIS A C 1
ATOM 896 O O . HIS A 1 112 ? 7.362 9.854 -14.271 1.00 97.00 112 HIS A O 1
ATOM 902 N N . GLU A 1 113 ? 8.006 7.732 -14.647 1.00 96.38 113 GLU A N 1
ATOM 903 C CA . GLU A 1 113 ? 7.508 7.180 -13.380 1.00 96.38 113 GLU A CA 1
ATOM 904 C C . GLU A 1 113 ? 8.116 7.918 -12.183 1.00 96.38 113 GLU A C 1
ATOM 906 O O . GLU A 1 113 ? 7.389 8.458 -11.367 1.00 96.38 113 GLU A O 1
ATOM 911 N N . LEU A 1 114 ? 9.438 8.104 -12.150 1.00 97.31 114 LEU A N 1
ATOM 912 C CA . LEU A 1 114 ? 10.101 8.881 -11.099 1.00 97.31 114 LEU A CA 1
ATOM 913 C C . LEU A 1 114 ? 9.630 10.341 -11.011 1.00 97.31 114 LEU A C 1
ATOM 915 O O . LEU A 1 114 ? 9.694 10.920 -9.931 1.00 97.31 114 LEU A O 1
ATOM 919 N N . THR A 1 115 ? 9.193 10.945 -12.119 1.00 96.94 115 THR A N 1
ATOM 920 C CA . THR A 1 115 ? 8.651 12.313 -12.111 1.00 96.94 115 THR A CA 1
ATOM 921 C C . THR A 1 115 ? 7.273 12.329 -11.458 1.00 96.94 115 THR A C 1
ATOM 923 O O . THR A 1 115 ? 7.062 13.117 -10.538 1.00 96.94 115 THR A O 1
ATOM 926 N N . ASP A 1 116 ? 6.387 11.421 -11.884 1.00 96.94 116 ASP A N 1
ATOM 927 C CA . ASP A 1 116 ? 5.058 11.226 -11.293 1.00 96.94 116 ASP A CA 1
ATOM 928 C C . ASP A 1 116 ? 5.202 10.970 -9.771 1.00 96.94 116 ASP A C 1
ATOM 930 O O . ASP A 1 116 ? 4.574 11.640 -8.958 1.00 96.94 116 ASP A O 1
ATOM 934 N N . GLU A 1 117 ? 6.147 10.119 -9.360 1.00 97.19 117 GLU A N 1
ATOM 935 C CA . GLU A 1 117 ? 6.389 9.788 -7.947 1.00 97.19 117 GLU A CA 1
ATOM 936 C C . GLU A 1 117 ? 6.964 10.951 -7.126 1.00 97.19 117 GLU A C 1
ATOM 938 O O . GLU A 1 117 ? 6.645 11.119 -5.948 1.00 97.19 117 GLU A O 1
ATOM 943 N N . CYS A 1 118 ? 7.799 11.809 -7.723 1.00 97.88 118 CYS A N 1
ATOM 944 C CA . CYS A 1 118 ? 8.228 13.042 -7.053 1.00 97.88 118 CYS A CA 1
ATOM 945 C C . CYS A 1 118 ? 7.033 13.967 -6.782 1.00 97.88 118 CYS A C 1
ATOM 947 O O . CYS A 1 118 ? 6.933 14.545 -5.695 1.00 97.88 118 CYS A O 1
ATOM 949 N N . HIS A 1 119 ? 6.128 14.083 -7.754 1.00 97.94 119 HIS A N 1
ATOM 950 C CA . HIS A 1 119 ? 4.901 14.860 -7.632 1.00 97.94 119 HIS A CA 1
ATOM 951 C C . HIS A 1 119 ? 3.939 14.256 -6.604 1.00 97.94 119 HIS A C 1
ATOM 953 O O . HIS A 1 119 ? 3.387 14.995 -5.788 1.00 97.94 119 HIS A O 1
ATOM 959 N N . HIS A 1 120 ? 3.790 12.932 -6.555 1.00 97.94 120 HIS A N 1
ATOM 960 C CA . HIS A 1 120 ? 3.000 12.257 -5.528 1.00 97.94 120 HIS A CA 1
ATOM 961 C C . HIS A 1 120 ? 3.523 12.553 -4.115 1.00 97.94 120 HIS A C 1
ATOM 963 O O . HIS A 1 120 ? 2.760 12.994 -3.249 1.00 97.94 120 HIS A O 1
ATOM 969 N N . ILE A 1 121 ? 4.841 12.442 -3.898 1.00 98.31 121 ILE A N 1
ATOM 970 C CA . ILE A 1 121 ? 5.467 12.753 -2.606 1.00 98.31 121 ILE A CA 1
ATOM 971 C C . ILE A 1 121 ? 5.181 14.198 -2.198 1.00 98.31 121 ILE A C 1
ATOM 973 O O . ILE A 1 121 ? 4.823 14.452 -1.044 1.00 98.31 121 ILE A O 1
ATOM 977 N N . GLN A 1 122 ? 5.345 15.147 -3.123 1.00 98.44 122 GLN A N 1
ATOM 978 C CA . GLN A 1 122 ? 5.057 16.561 -2.883 1.00 98.44 122 GLN A CA 1
ATOM 979 C C . GLN A 1 122 ? 3.583 16.779 -2.528 1.00 98.44 122 GLN A C 1
ATOM 981 O O . GLN A 1 122 ? 3.286 17.399 -1.507 1.00 98.44 122 GLN A O 1
ATOM 986 N N . MET A 1 123 ? 2.672 16.210 -3.319 1.00 98.44 123 MET A N 1
ATOM 987 C CA . MET A 1 123 ? 1.226 16.289 -3.128 1.00 98.44 123 MET A CA 1
ATOM 988 C C . MET A 1 123 ? 0.801 15.750 -1.758 1.00 98.44 123 MET A C 1
ATOM 990 O O . MET A 1 123 ? 0.078 16.404 -1.006 1.00 98.44 123 MET A O 1
ATOM 994 N N . PHE A 1 124 ? 1.263 14.555 -1.401 1.00 98.38 124 PHE A N 1
ATOM 995 C CA . PHE A 1 124 ? 0.929 13.924 -0.130 1.00 98.38 124 PHE A CA 1
ATOM 996 C C . PHE A 1 124 ? 1.565 14.639 1.053 1.00 98.38 124 PHE A C 1
ATOM 998 O O . PHE A 1 124 ? 0.933 14.755 2.104 1.00 98.38 124 PHE A O 1
ATOM 1005 N N . GLN A 1 125 ? 2.791 15.142 0.902 1.00 98.00 125 GLN A N 1
ATOM 1006 C CA . GLN A 1 125 ? 3.435 15.920 1.950 1.00 98.00 125 GLN A CA 1
ATOM 1007 C C . GLN A 1 125 ? 2.702 17.243 2.187 1.00 98.00 125 GLN A C 1
ATOM 1009 O O . GLN A 1 125 ? 2.485 17.593 3.347 1.00 98.00 125 GLN A O 1
ATOM 1014 N N . GLU A 1 126 ? 2.271 17.935 1.131 1.00 98.06 126 GLU A N 1
ATOM 1015 C CA . GLU A 1 126 ? 1.493 19.169 1.248 1.00 98.06 126 GLU A CA 1
ATOM 1016 C C . GLU A 1 126 ? 0.134 18.920 1.906 1.00 98.06 126 GLU A C 1
ATOM 1018 O O . GLU A 1 126 ? -0.237 19.610 2.857 1.00 98.06 126 GLU A O 1
ATOM 1023 N N . PHE A 1 127 ? -0.568 17.856 1.504 1.00 98.06 127 PHE A N 1
ATOM 1024 C CA . PHE A 1 127 ? -1.795 17.450 2.183 1.00 98.06 127 PHE A CA 1
ATOM 1025 C C . PHE A 1 127 ? -1.556 17.199 3.680 1.00 98.06 127 PHE A C 1
ATOM 1027 O O . PHE A 1 127 ? -2.285 17.718 4.525 1.00 98.06 127 PHE A O 1
ATOM 1034 N N . VAL A 1 128 ? -0.520 16.428 4.036 1.00 97.75 128 VAL A N 1
ATOM 1035 C CA . VAL A 1 128 ? -0.178 16.154 5.442 1.00 97.75 128 VAL A CA 1
ATOM 1036 C C . VAL A 1 128 ? 0.128 17.452 6.195 1.00 97.75 128 VAL A C 1
ATOM 1038 O O . VAL A 1 128 ? -0.382 17.622 7.303 1.00 97.75 128 VAL A O 1
ATOM 1041 N N . ASN A 1 129 ? 0.873 18.388 5.602 1.00 97.12 129 ASN A N 1
ATOM 1042 C CA . ASN A 1 129 ? 1.159 19.693 6.208 1.00 97.12 129 ASN A CA 1
ATOM 1043 C C . ASN A 1 129 ? -0.133 20.454 6.528 1.00 97.12 129 ASN A C 1
ATOM 1045 O O . ASN A 1 129 ? -0.322 20.888 7.665 1.00 97.12 129 ASN A O 1
ATOM 1049 N N . ARG A 1 130 ? -1.062 20.541 5.566 1.00 96.19 130 ARG A N 1
ATOM 1050 C CA . ARG A 1 130 ? -2.358 21.219 5.740 1.00 96.19 130 ARG A CA 1
ATOM 1051 C C . ARG A 1 130 ? -3.245 20.558 6.782 1.00 96.19 130 ARG A C 1
ATOM 1053 O O . ARG A 1 130 ? -3.996 21.235 7.479 1.00 96.19 130 ARG A O 1
ATOM 1060 N N . THR A 1 131 ? -3.141 19.239 6.956 1.00 94.81 131 THR A N 1
ATOM 1061 C CA . THR A 1 131 ? -3.851 18.573 8.055 1.00 94.81 131 THR A CA 1
ATOM 1062 C C . THR A 1 131 ? -3.302 18.952 9.426 1.00 94.81 131 THR A C 1
ATOM 1064 O O . THR A 1 131 ? -3.976 18.657 10.407 1.00 94.81 131 THR A O 1
ATOM 1067 N N . GLY A 1 132 ? -2.105 19.537 9.546 1.00 92.44 132 GLY A N 1
ATOM 1068 C CA . GLY A 1 132 ? -1.465 19.857 10.828 1.00 92.44 132 GLY A CA 1
ATOM 1069 C C . GLY A 1 132 ? -1.212 18.643 11.736 1.00 92.44 132 GLY A C 1
ATOM 1070 O O . GLY A 1 132 ? -0.932 18.808 12.922 1.00 92.44 132 GLY A O 1
ATOM 1071 N N . ALA A 1 133 ? -1.361 17.419 11.221 1.00 90.56 133 ALA A N 1
ATOM 1072 C CA . ALA A 1 133 ? -1.254 16.200 12.005 1.00 90.56 133 ALA A CA 1
ATOM 1073 C C . ALA A 1 133 ? 0.197 15.698 12.041 1.00 90.56 133 ALA A C 1
ATOM 1075 O O . ALA A 1 133 ? 0.793 15.416 11.003 1.00 90.56 133 ALA A O 1
ATOM 1076 N N . ASP A 1 134 ? 0.743 15.496 13.243 1.00 89.62 134 ASP A N 1
ATOM 1077 C CA . ASP A 1 134 ? 2.026 14.808 13.419 1.00 89.62 134 ASP A CA 1
ATOM 1078 C C . ASP A 1 134 ? 1.821 13.286 13.355 1.00 89.62 134 ASP A C 1
ATOM 1080 O O . ASP A 1 134 ? 1.500 12.609 14.341 1.00 89.62 134 ASP A O 1
ATOM 1084 N N . VAL A 1 135 ? 1.929 12.751 12.140 1.00 95.94 135 VAL A N 1
ATOM 1085 C CA . VAL A 1 135 ? 1.740 11.331 11.839 1.00 95.94 135 VAL A CA 1
ATOM 1086 C C . VAL A 1 135 ? 3.079 10.654 11.531 1.00 95.94 135 VAL A C 1
ATOM 1088 O O . VAL A 1 135 ? 3.870 11.150 10.726 1.00 95.94 135 VAL A O 1
ATOM 1091 N N . PRO A 1 136 ? 3.365 9.473 12.112 1.00 95.19 136 PRO A N 1
ATOM 1092 C CA . PRO A 1 136 ? 4.647 8.803 11.902 1.00 95.19 136 PRO A CA 1
ATOM 1093 C C . PRO A 1 136 ? 4.788 8.169 10.507 1.00 95.19 136 PRO A C 1
ATOM 1095 O O . PRO A 1 136 ? 5.921 7.894 10.094 1.00 95.19 136 PRO A O 1
ATOM 1098 N N . GLY A 1 137 ? 3.670 7.905 9.817 1.00 96.31 137 GLY A N 1
ATOM 1099 C CA . GLY A 1 137 ? 3.615 7.108 8.594 1.00 96.31 137 GLY A CA 1
ATOM 1100 C C . GLY A 1 137 ? 3.809 5.620 8.885 1.00 96.31 137 GLY A C 1
ATOM 1101 O O . GLY A 1 137 ? 3.144 5.042 9.753 1.00 96.31 137 GLY A O 1
ATOM 1102 N N . MET A 1 138 ? 4.739 5.004 8.160 1.00 95.44 138 MET A N 1
ATOM 1103 C CA . MET A 1 138 ? 5.150 3.613 8.302 1.00 95.44 138 MET A CA 1
ATOM 1104 C C . MET A 1 138 ? 5.600 3.283 9.726 1.00 95.44 138 MET A C 1
ATOM 1106 O O . MET A 1 138 ? 6.088 4.113 10.506 1.00 95.44 138 MET A O 1
ATOM 1110 N N . ARG A 1 139 ? 5.497 2.002 10.076 1.00 93.75 139 ARG A N 1
ATOM 1111 C CA . ARG A 1 139 ? 5.987 1.475 11.350 1.00 93.75 139 ARG A CA 1
ATOM 1112 C C . ARG A 1 139 ? 7.490 1.701 11.483 1.00 93.75 139 ARG A C 1
ATOM 1114 O O . ARG A 1 139 ? 8.240 1.694 10.514 1.00 93.75 139 ARG A O 1
ATOM 1121 N N . ARG A 1 140 ? 7.954 1.824 12.733 1.00 91.31 140 ARG A N 1
ATOM 1122 C CA . ARG A 1 140 ? 9.363 2.122 13.061 1.00 91.31 140 ARG A CA 1
ATOM 1123 C C . ARG A 1 140 ? 10.368 1.220 12.335 1.00 91.31 140 ARG A C 1
ATOM 1125 O O . ARG A 1 140 ? 11.347 1.739 11.822 1.00 91.31 140 ARG A O 1
ATOM 1132 N N . GLY A 1 141 ? 10.107 -0.089 12.278 1.00 90.88 141 GLY A N 1
ATOM 1133 C CA . GLY A 1 141 ? 10.972 -1.036 11.568 1.00 90.88 141 GLY A CA 1
ATOM 1134 C C . GLY A 1 141 ? 11.025 -0.759 10.065 1.00 90.88 141 GLY A C 1
ATOM 1135 O O . GLY A 1 141 ? 12.108 -0.656 9.507 1.00 90.88 141 GLY A O 1
ATOM 1136 N N . SER A 1 142 ? 9.873 -0.550 9.432 1.00 93.19 142 SER A N 1
ATOM 1137 C CA . SER A 1 142 ? 9.767 -0.258 7.999 1.00 93.19 142 SER A CA 1
ATOM 1138 C C . SER A 1 142 ? 10.412 1.080 7.630 1.00 93.19 142 SER A C 1
ATOM 1140 O O . SER A 1 142 ? 11.099 1.154 6.624 1.00 93.19 142 SER A O 1
ATOM 1142 N N . ARG A 1 143 ? 10.331 2.107 8.487 1.00 93.44 143 ARG A N 1
ATOM 1143 C CA . ARG A 1 143 ? 11.068 3.371 8.270 1.00 93.44 143 ARG A CA 1
ATOM 1144 C C . ARG A 1 143 ? 12.587 3.205 8.313 1.00 93.44 143 ARG A C 1
ATOM 1146 O O . ARG A 1 143 ? 13.295 3.963 7.663 1.00 93.44 143 ARG A O 1
ATOM 1153 N N . PHE A 1 144 ? 13.081 2.246 9.094 1.00 91.75 144 PHE A N 1
ATOM 1154 C CA . PHE A 1 144 ? 14.513 1.982 9.216 1.00 91.75 144 PHE A CA 1
ATOM 1155 C C . PHE A 1 144 ? 15.025 1.078 8.086 1.00 91.75 144 PHE A C 1
ATOM 1157 O O . PHE A 1 144 ? 15.984 1.420 7.403 1.00 91.75 144 PHE A O 1
ATOM 1164 N N . PHE A 1 145 ? 14.368 -0.062 7.858 1.00 91.88 145 PHE A N 1
ATOM 1165 C CA . PHE A 1 145 ? 14.796 -1.051 6.865 1.00 91.88 145 PHE A CA 1
ATOM 1166 C C . PHE A 1 145 ? 14.315 -0.743 5.444 1.00 91.88 145 PHE A C 1
ATOM 1168 O O . PHE A 1 145 ? 14.942 -1.178 4.483 1.00 91.88 145 PHE A O 1
ATOM 1175 N N . GLY A 1 146 ? 13.227 0.010 5.291 1.00 90.81 146 GLY A N 1
ATOM 1176 C CA . GLY A 1 146 ? 12.632 0.357 4.001 1.00 90.81 146 GLY A CA 1
ATOM 1177 C C . GLY A 1 146 ? 13.608 1.037 3.038 1.00 90.81 146 GLY A C 1
ATOM 1178 O O . GLY A 1 146 ? 13.770 0.543 1.924 1.00 90.81 146 GLY A O 1
ATOM 1179 N N . PRO A 1 147 ? 14.332 2.098 3.447 1.00 91.38 147 PRO A N 1
ATOM 1180 C CA . PRO A 1 147 ? 15.340 2.733 2.597 1.00 91.38 147 PRO A CA 1
ATOM 1181 C C . PRO A 1 147 ? 16.446 1.776 2.132 1.00 91.38 147 PRO A C 1
ATOM 1183 O O . PRO A 1 147 ? 16.869 1.844 0.979 1.00 91.38 147 PRO A O 1
ATOM 1186 N N . ILE A 1 148 ? 16.875 0.855 3.004 1.00 91.88 148 ILE A N 1
ATOM 1187 C CA . ILE A 1 148 ? 17.888 -0.163 2.686 1.00 91.88 148 ILE A CA 1
ATOM 1188 C C . ILE A 1 148 ? 17.334 -1.148 1.651 1.00 91.88 148 ILE A C 1
ATOM 1190 O O . ILE A 1 148 ? 18.009 -1.454 0.672 1.00 91.88 148 ILE A O 1
ATOM 1194 N N . LEU A 1 149 ? 16.096 -1.615 1.834 1.00 90.19 149 LEU A N 1
ATOM 1195 C CA . LEU A 1 149 ? 15.429 -2.500 0.878 1.00 90.19 149 LEU A CA 1
ATOM 1196 C C . LEU A 1 149 ? 15.231 -1.832 -0.484 1.00 90.19 149 LEU A C 1
ATOM 1198 O O . LEU A 1 149 ? 15.462 -2.483 -1.497 1.00 90.19 149 LEU A O 1
ATOM 1202 N N . GLY A 1 150 ? 14.861 -0.547 -0.517 1.00 90.06 150 GLY A N 1
ATOM 1203 C CA . GLY A 1 150 ? 14.759 0.223 -1.759 1.00 90.06 150 GLY A CA 1
ATOM 1204 C C . GLY A 1 150 ? 16.093 0.268 -2.506 1.00 90.06 150 GLY A C 1
ATOM 1205 O O . GLY A 1 150 ? 16.155 -0.081 -3.680 1.00 90.06 150 GLY A O 1
ATOM 1206 N N . PHE A 1 151 ? 17.181 0.592 -1.802 1.00 91.12 151 PHE A N 1
ATOM 1207 C CA . PHE A 1 151 ? 18.531 0.597 -2.375 1.00 91.12 151 PHE A CA 1
ATOM 1208 C C . PHE A 1 151 ? 18.958 -0.782 -2.906 1.00 91.12 151 PHE A C 1
ATOM 1210 O O . PHE A 1 151 ? 19.367 -0.901 -4.060 1.00 91.12 151 PHE A O 1
ATOM 1217 N N . LEU A 1 152 ? 18.815 -1.843 -2.102 1.00 91.31 152 LEU A N 1
ATOM 1218 C CA . LEU A 1 152 ? 19.139 -3.212 -2.527 1.00 91.31 152 LEU A CA 1
ATOM 1219 C C . LEU A 1 152 ? 18.261 -3.677 -3.699 1.00 91.31 152 LEU A C 1
ATOM 1221 O O . LEU A 1 152 ? 18.728 -4.417 -4.565 1.00 91.31 152 LEU A O 1
ATOM 1225 N N . GLY A 1 153 ? 17.007 -3.218 -3.748 1.00 91.50 153 GLY A N 1
ATOM 1226 C CA . GLY A 1 153 ? 16.074 -3.474 -4.840 1.00 91.50 153 GLY A CA 1
ATOM 1227 C C . GLY A 1 153 ? 16.613 -3.023 -6.196 1.00 91.50 153 GLY A C 1
ATOM 1228 O O . GLY A 1 153 ? 16.425 -3.737 -7.177 1.00 91.50 153 GLY A O 1
ATOM 1229 N N . GLY A 1 154 ? 17.367 -1.922 -6.245 1.00 91.38 154 GLY A N 1
ATOM 1230 C CA . GLY A 1 154 ? 18.013 -1.447 -7.471 1.00 91.38 154 GLY A CA 1
ATOM 1231 C C . GLY A 1 154 ? 18.996 -2.445 -8.097 1.00 91.38 154 GLY A C 1
ATOM 1232 O O . GLY A 1 154 ? 19.137 -2.489 -9.315 1.00 91.38 154 GLY A O 1
ATOM 1233 N N . TYR A 1 155 ? 19.642 -3.295 -7.294 1.00 90.38 155 TYR A N 1
ATOM 1234 C CA . TYR A 1 155 ? 20.502 -4.379 -7.795 1.00 90.38 155 TYR A CA 1
ATOM 1235 C C . TYR A 1 155 ? 19.711 -5.650 -8.131 1.00 90.38 155 TYR A C 1
ATOM 1237 O O . TYR A 1 155 ? 20.195 -6.551 -8.819 1.00 90.38 155 TYR A O 1
ATOM 1245 N N . ALA A 1 156 ? 18.488 -5.745 -7.617 1.00 93.62 156 ALA A N 1
ATOM 1246 C CA . ALA A 1 156 ? 17.658 -6.933 -7.620 1.00 93.62 156 ALA A CA 1
ATOM 1247 C C . ALA A 1 156 ? 16.298 -6.641 -8.275 1.00 93.62 156 ALA A C 1
ATOM 1249 O O . ALA A 1 156 ? 15.250 -6.902 -7.689 1.00 93.62 156 ALA A O 1
ATOM 1250 N N . ASN A 1 157 ? 16.319 -6.135 -9.514 1.00 92.69 157 ASN A N 1
ATOM 1251 C CA . ASN A 1 157 ? 15.164 -5.549 -10.215 1.00 92.69 157 ASN A CA 1
ATOM 1252 C C . ASN A 1 157 ? 13.873 -6.383 -10.162 1.00 92.69 157 ASN A C 1
ATOM 1254 O O . ASN A 1 157 ? 12.789 -5.835 -10.010 1.00 92.69 157 ASN A O 1
ATOM 1258 N N . VAL A 1 158 ? 13.950 -7.717 -10.246 1.00 95.50 158 VAL A N 1
ATOM 1259 C CA . VAL A 1 158 ? 12.745 -8.560 -10.127 1.00 95.50 158 VAL A CA 1
ATOM 1260 C C . VAL A 1 158 ? 12.128 -8.472 -8.726 1.00 95.50 158 VAL A C 1
ATOM 1262 O O . VAL A 1 158 ? 10.912 -8.377 -8.608 1.00 95.50 158 VAL A O 1
ATOM 1265 N N . PHE A 1 159 ? 12.936 -8.452 -7.662 1.00 96.19 159 PHE A N 1
ATOM 1266 C CA . PHE A 1 159 ? 12.432 -8.212 -6.305 1.00 96.19 159 PHE A CA 1
ATOM 1267 C C . PHE A 1 159 ? 11.903 -6.786 -6.139 1.00 96.19 159 PHE A C 1
ATOM 1269 O O . PHE A 1 159 ? 10.878 -6.617 -5.484 1.00 96.19 159 PHE A O 1
ATOM 1276 N N . LEU A 1 160 ? 12.553 -5.792 -6.756 1.00 95.94 160 LEU A N 1
ATOM 1277 C CA . LEU A 1 160 ? 12.071 -4.410 -6.771 1.00 95.94 160 LEU A CA 1
ATOM 1278 C C . LEU A 1 160 ? 10.666 -4.323 -7.367 1.00 95.94 160 LEU A C 1
ATOM 1280 O O . LEU A 1 160 ? 9.759 -3.888 -6.671 1.00 95.94 160 LEU A O 1
ATOM 1284 N N . PHE A 1 161 ? 10.455 -4.808 -8.594 1.00 96.75 161 PHE A N 1
ATOM 1285 C CA . PHE A 1 161 ? 9.146 -4.717 -9.251 1.00 96.75 161 PHE A CA 1
ATOM 1286 C C . PHE A 1 161 ? 8.082 -5.639 -8.634 1.00 96.75 161 PHE A C 1
ATOM 1288 O O . PHE A 1 161 ? 6.894 -5.333 -8.701 1.00 96.75 161 PHE A O 1
ATOM 1295 N N . ILE A 1 162 ? 8.472 -6.737 -7.969 1.00 97.31 162 ILE A N 1
ATOM 1296 C CA . ILE A 1 162 ? 7.551 -7.473 -7.084 1.00 97.31 162 ILE A CA 1
ATOM 1297 C C . ILE A 1 162 ? 7.133 -6.580 -5.909 1.00 97.31 162 ILE A C 1
ATOM 1299 O O . ILE A 1 162 ? 5.953 -6.545 -5.569 1.00 97.31 162 ILE A O 1
ATOM 1303 N N . GLY A 1 163 ? 8.078 -5.865 -5.293 1.00 95.94 163 GLY A N 1
ATOM 1304 C CA . GLY A 1 163 ? 7.820 -4.906 -4.218 1.00 95.94 163 GLY A CA 1
ATOM 1305 C C . GLY A 1 163 ? 6.913 -3.754 -4.652 1.00 95.94 163 GLY A C 1
ATOM 1306 O O . GLY A 1 163 ? 5.967 -3.456 -3.928 1.00 95.94 163 GLY A O 1
ATOM 1307 N N . VAL A 1 164 ? 7.150 -3.198 -5.847 1.00 95.50 164 VAL A N 1
ATOM 1308 C CA . VAL A 1 164 ? 6.290 -2.213 -6.528 1.00 95.50 164 VAL A CA 1
ATOM 1309 C C . VAL A 1 164 ? 4.857 -2.743 -6.580 1.00 95.50 164 VAL A C 1
ATOM 1311 O O . VAL A 1 164 ? 4.000 -2.238 -5.863 1.00 95.50 164 VAL A O 1
ATOM 1314 N N . LEU A 1 165 ? 4.604 -3.867 -7.267 1.00 96.19 165 LEU A N 1
ATOM 1315 C CA . LEU A 1 165 ? 3.252 -4.440 -7.347 1.00 96.19 165 LEU A CA 1
ATOM 1316 C C . LEU A 1 165 ? 2.624 -4.714 -5.972 1.00 96.19 165 LEU A C 1
ATOM 1318 O O . LEU A 1 165 ? 1.421 -4.526 -5.791 1.00 96.19 165 LEU A O 1
ATOM 1322 N N . CYS A 1 166 ? 3.422 -5.180 -5.008 1.00 96.38 166 CYS A N 1
ATOM 1323 C CA . CYS A 1 166 ? 2.956 -5.473 -3.656 1.00 96.38 166 CYS A CA 1
ATOM 1324 C C . CYS A 1 166 ? 2.567 -4.228 -2.848 1.00 96.38 166 CYS A C 1
ATOM 1326 O O . CYS A 1 166 ? 1.866 -4.390 -1.850 1.00 96.38 166 CYS A O 1
ATOM 1328 N N . GLY A 1 167 ? 3.035 -3.035 -3.216 1.00 93.88 167 GLY A N 1
ATOM 1329 C CA . GLY A 1 167 ? 2.649 -1.783 -2.570 1.00 93.88 167 GLY A CA 1
ATOM 1330 C C . GLY A 1 167 ? 1.603 -1.011 -3.369 1.00 93.88 167 GLY A C 1
ATOM 1331 O O . GLY A 1 167 ? 0.558 -0.673 -2.818 1.00 93.88 167 GLY A O 1
ATOM 1332 N N . GLU A 1 168 ? 1.830 -0.827 -4.668 1.00 93.94 168 GLU A N 1
ATOM 1333 C CA . GLU A 1 168 ? 0.967 -0.039 -5.554 1.00 93.94 168 GLU A CA 1
ATOM 1334 C C . GLU A 1 168 ? -0.458 -0.602 -5.635 1.00 93.94 168 GLU A C 1
ATOM 1336 O O . GLU A 1 168 ? -1.441 0.117 -5.487 1.00 93.94 168 GLU A O 1
ATOM 1341 N N . GLN A 1 169 ? -0.625 -1.918 -5.819 1.00 94.38 169 GLN A N 1
ATOM 1342 C CA . GLN A 1 169 ? -1.967 -2.482 -6.013 1.00 94.38 169 GLN A CA 1
ATOM 1343 C C . GLN A 1 169 ? -2.827 -2.493 -4.736 1.00 94.38 169 GLN A C 1
ATOM 1345 O O . GLN A 1 169 ? -4.015 -2.172 -4.835 1.00 94.38 169 GLN A O 1
ATOM 1350 N N . PRO A 1 170 ? -2.307 -2.819 -3.533 1.00 93.69 170 PRO A N 1
ATOM 1351 C CA . PRO A 1 170 ? -3.079 -2.634 -2.306 1.00 93.69 170 PRO A CA 1
ATOM 1352 C C . PRO A 1 170 ? -3.434 -1.173 -2.015 1.00 93.69 170 PRO A C 1
ATOM 1354 O O . PRO A 1 170 ? -4.552 -0.916 -1.562 1.00 93.69 170 PRO A O 1
ATOM 1357 N N . LEU A 1 171 ? -2.531 -0.225 -2.305 1.00 91.69 171 LEU A N 1
ATOM 1358 C CA . LEU A 1 171 ? -2.839 1.209 -2.243 1.00 91.69 171 LEU A CA 1
ATOM 1359 C C . LEU A 1 171 ? -3.960 1.563 -3.213 1.00 91.69 171 LEU A C 1
ATOM 1361 O O . LEU A 1 171 ? -4.956 2.155 -2.801 1.00 91.69 171 LEU A O 1
ATOM 1365 N N . HIS A 1 172 ? -3.845 1.123 -4.465 1.00 92.50 172 HIS A N 1
ATOM 1366 C CA . HIS A 1 172 ? -4.844 1.336 -5.504 1.00 92.50 172 HIS A CA 1
ATOM 1367 C C . HIS A 1 172 ? -6.217 0.797 -5.084 1.00 92.50 172 HIS A C 1
ATOM 1369 O O . HIS A 1 172 ? -7.228 1.474 -5.262 1.00 92.50 172 HIS A O 1
ATOM 1375 N N . PHE A 1 173 ? -6.273 -0.385 -4.461 1.00 92.69 173 PHE A N 1
ATOM 1376 C CA . PHE A 1 173 ? -7.503 -0.932 -3.884 1.00 92.69 173 PHE A CA 1
ATOM 1377 C C . PHE A 1 173 ? -8.082 -0.016 -2.797 1.00 92.69 173 PHE A C 1
ATOM 1379 O O . PHE A 1 173 ? -9.254 0.360 -2.870 1.00 92.69 173 PHE A O 1
ATOM 1386 N N . GLN A 1 174 ? -7.271 0.371 -1.810 1.00 90.69 174 GLN A N 1
ATOM 1387 C CA . GLN A 1 174 ? -7.701 1.216 -0.693 1.00 90.69 174 GLN A CA 1
ATOM 1388 C C . GLN A 1 174 ? -8.210 2.584 -1.170 1.00 90.69 174 GLN A C 1
ATOM 1390 O O . GLN A 1 174 ? -9.276 3.040 -0.757 1.00 90.69 174 GLN A O 1
ATOM 1395 N N . GLN A 1 175 ? -7.477 3.213 -2.082 1.00 91.00 175 GLN A N 1
ATOM 1396 C CA . GLN A 1 175 ? -7.829 4.491 -2.687 1.00 91.00 175 GLN A CA 1
ATOM 1397 C C . GLN A 1 175 ? -9.065 4.387 -3.584 1.00 91.00 175 GLN A C 1
ATOM 1399 O O . GLN A 1 175 ? -9.906 5.280 -3.565 1.00 91.00 175 GLN A O 1
ATOM 1404 N N . THR A 1 176 ? -9.239 3.278 -4.309 1.00 91.88 176 THR A N 1
ATOM 1405 C CA . THR A 1 176 ? -10.453 3.024 -5.099 1.00 91.88 176 THR A CA 1
ATOM 1406 C C . THR A 1 176 ? -11.686 2.916 -4.205 1.00 91.88 176 THR A C 1
ATOM 1408 O O . THR A 1 176 ? -12.737 3.453 -4.554 1.00 91.88 176 THR A O 1
ATOM 1411 N N . LEU A 1 177 ? -11.586 2.245 -3.050 1.00 89.25 177 LEU A N 1
ATOM 1412 C CA . LEU A 1 177 ? -12.691 2.187 -2.087 1.00 89.25 177 LEU A CA 1
ATOM 1413 C C . LEU A 1 177 ? -13.052 3.583 -1.569 1.00 89.25 177 LEU A C 1
ATOM 1415 O O . LEU A 1 177 ? -14.224 3.951 -1.591 1.00 89.25 177 LEU A O 1
ATOM 1419 N N . GLN A 1 178 ? -12.051 4.377 -1.184 1.00 89.81 178 GLN A N 1
ATOM 1420 C CA . GLN A 1 178 ? -12.264 5.755 -0.740 1.00 89.81 178 GLN A CA 1
ATOM 1421 C C . GLN A 1 178 ? -12.895 6.625 -1.841 1.00 89.81 178 GLN A C 1
ATOM 1423 O O . GLN A 1 178 ? -13.846 7.355 -1.581 1.00 89.81 178 GLN A O 1
ATOM 1428 N N . HIS A 1 179 ? -12.405 6.524 -3.079 1.00 89.25 179 HIS A N 1
ATOM 1429 C CA . HIS A 1 179 ? -12.895 7.309 -4.212 1.00 89.25 179 HIS A CA 1
ATOM 1430 C C . HIS A 1 179 ? -14.344 6.964 -4.598 1.00 89.25 179 HIS A C 1
ATOM 1432 O O . HIS A 1 179 ? -15.124 7.844 -4.962 1.00 89.25 179 HIS A O 1
ATOM 1438 N N . ARG A 1 180 ? -14.754 5.695 -4.467 1.00 87.56 180 ARG A N 1
ATOM 1439 C CA . ARG A 1 180 ? -16.163 5.293 -4.651 1.00 87.56 180 ARG A CA 1
ATOM 1440 C C . ARG A 1 180 ? -17.091 5.956 -3.629 1.00 87.56 180 ARG A C 1
ATOM 1442 O O . ARG A 1 180 ? -18.224 6.271 -3.974 1.00 87.56 180 ARG A O 1
ATOM 1449 N N . GLY A 1 181 ? -16.598 6.211 -2.417 1.00 84.00 181 GLY A N 1
ATOM 1450 C CA . GLY A 1 181 ? -17.271 6.986 -1.370 1.00 84.00 181 GLY A CA 1
ATOM 1451 C C . GLY A 1 181 ? -16.982 8.491 -1.423 1.00 84.00 181 GLY A C 1
ATOM 1452 O O . GLY A 1 181 ? -17.105 9.162 -0.403 1.00 84.00 181 GLY A O 1
ATOM 1453 N N . SER A 1 182 ? -16.577 9.035 -2.577 1.00 83.94 182 SER A N 1
ATOM 1454 C CA . SER A 1 182 ? -16.056 10.409 -2.712 1.00 83.94 182 SER A CA 1
ATOM 1455 C C . SER A 1 182 ? -16.966 11.514 -2.165 1.00 83.94 182 SER A C 1
ATOM 1457 O O . SER A 1 182 ? -16.462 12.528 -1.691 1.00 83.94 182 SER A O 1
ATOM 1459 N N . ALA A 1 183 ? -18.288 11.325 -2.183 1.00 82.56 183 ALA A N 1
ATOM 1460 C CA . ALA A 1 183 ? -19.239 12.289 -1.625 1.00 82.56 183 ALA A CA 1
ATOM 1461 C C . ALA A 1 183 ? -19.140 12.432 -0.091 1.00 82.56 183 ALA A C 1
ATOM 1463 O O . ALA A 1 183 ? -19.557 13.448 0.460 1.00 82.56 183 ALA A O 1
ATOM 1464 N N . ALA A 1 184 ? -18.593 11.425 0.595 1.00 87.12 184 ALA A N 1
ATOM 1465 C CA . ALA A 1 184 ? -18.507 11.354 2.051 1.00 87.12 184 ALA A CA 1
ATOM 1466 C C . ALA A 1 184 ? -17.111 11.690 2.605 1.00 87.12 184 ALA A C 1
ATOM 1468 O O . ALA A 1 184 ? -16.896 11.535 3.802 1.00 87.12 184 ALA A O 1
ATOM 1469 N N . VAL A 1 185 ? -16.172 12.155 1.771 1.00 91.69 185 VAL A N 1
ATOM 1470 C CA . VAL A 1 185 ? -14.802 12.515 2.183 1.00 91.69 185 VAL A CA 1
ATOM 1471 C C . VAL A 1 185 ? -14.475 13.973 1.826 1.00 91.69 185 VAL A C 1
ATOM 1473 O O . VAL A 1 185 ? -15.125 14.546 0.948 1.00 91.69 185 VAL A O 1
ATOM 1476 N N . PRO A 1 186 ? -13.471 14.601 2.470 1.00 95.00 186 PRO A N 1
ATOM 1477 C CA . PRO A 1 186 ? -13.053 15.956 2.118 1.00 95.00 186 PRO A CA 1
ATOM 1478 C C . PRO A 1 186 ? -12.674 16.083 0.625 1.00 95.00 186 PRO A C 1
ATOM 1480 O O . PRO A 1 186 ? -11.960 15.213 0.110 1.00 95.00 186 PRO A O 1
ATOM 1483 N N . PRO A 1 187 ? -13.084 17.156 -0.082 1.00 95.50 187 PRO A N 1
ATOM 1484 C CA . PRO A 1 187 ? -12.872 17.299 -1.525 1.00 95.50 187 PRO A CA 1
ATOM 1485 C C . PRO A 1 187 ? -11.402 17.226 -1.928 1.00 95.50 187 PRO A C 1
ATOM 1487 O O . PRO A 1 187 ? -11.059 16.514 -2.874 1.00 95.50 187 PRO A O 1
ATOM 1490 N N . LEU A 1 188 ? -10.522 17.875 -1.159 1.00 96.81 188 LEU A N 1
ATOM 1491 C CA . LEU A 1 188 ? -9.081 17.832 -1.393 1.00 96.81 188 LEU A CA 1
ATOM 1492 C C . LEU A 1 188 ? -8.524 16.405 -1.282 1.00 96.81 188 LEU A C 1
ATOM 1494 O O . LEU A 1 188 ? -7.727 15.992 -2.122 1.00 96.81 188 LEU A O 1
ATOM 1498 N N . LEU A 1 189 ? -8.986 15.618 -0.300 1.00 96.06 189 LEU A N 1
ATOM 1499 C CA . LEU A 1 189 ? -8.569 14.221 -0.141 1.00 96.06 189 LEU A CA 1
ATOM 1500 C C . LEU A 1 189 ? -8.983 13.391 -1.360 1.00 96.06 189 LEU A C 1
ATOM 1502 O O . LEU A 1 189 ? -8.186 12.603 -1.876 1.00 96.06 189 LEU A O 1
ATOM 1506 N N . ASN A 1 190 ? -10.211 13.582 -1.846 1.00 95.50 190 ASN A N 1
ATOM 1507 C CA . ASN A 1 190 ? -10.678 12.897 -3.044 1.00 95.50 190 ASN A CA 1
ATOM 1508 C C . ASN A 1 190 ? -9.894 13.320 -4.296 1.00 95.50 190 ASN A C 1
ATOM 1510 O O . ASN A 1 190 ? -9.543 12.462 -5.102 1.00 95.50 190 ASN A O 1
ATOM 1514 N N . LYS A 1 191 ? -9.585 14.612 -4.451 1.00 96.06 191 LYS A N 1
ATOM 1515 C CA . LYS A 1 191 ? -8.816 15.149 -5.585 1.00 96.06 191 LYS A CA 1
ATOM 1516 C C . LYS A 1 191 ? -7.409 14.549 -5.642 1.00 96.06 191 LYS A C 1
ATOM 1518 O O . LYS A 1 191 ? -7.056 13.934 -6.644 1.00 96.06 191 LYS A O 1
ATOM 1523 N N . VAL A 1 192 ? -6.676 14.619 -4.530 1.00 96.94 192 VAL A N 1
ATOM 1524 C CA . VAL A 1 192 ? -5.341 14.018 -4.357 1.00 96.94 192 VAL A CA 1
ATOM 1525 C C . VAL A 1 192 ? -5.360 12.512 -4.654 1.00 96.94 192 VAL A C 1
ATOM 1527 O O . VAL A 1 192 ? -4.515 11.996 -5.381 1.00 96.94 192 VAL A O 1
ATOM 1530 N N . THR A 1 193 ? -6.379 11.803 -4.160 1.00 95.31 193 THR A N 1
ATOM 1531 C CA . THR A 1 193 ? -6.550 10.362 -4.408 1.00 95.31 193 THR A CA 1
ATOM 1532 C C . THR A 1 193 ? -6.847 10.053 -5.878 1.00 95.31 193 THR A C 1
ATOM 1534 O O . THR A 1 193 ? -6.349 9.067 -6.413 1.00 95.31 193 THR A O 1
ATOM 1537 N N . SER A 1 194 ? -7.649 10.887 -6.542 1.00 94.75 194 SER A N 1
ATOM 1538 C CA . SER A 1 194 ? -8.040 10.694 -7.944 1.00 94.75 194 SER A CA 1
ATOM 1539 C C . SER A 1 194 ? -6.859 10.874 -8.893 1.00 94.75 194 SER A C 1
ATOM 1541 O O . SER A 1 194 ? -6.716 10.093 -9.832 1.00 94.75 194 SER A O 1
ATOM 1543 N N . ILE A 1 195 ? -6.014 11.878 -8.629 1.00 95.38 195 ILE A N 1
ATOM 1544 C CA . ILE A 1 195 ? -4.779 12.122 -9.383 1.00 95.38 195 ILE A CA 1
ATOM 1545 C C . ILE A 1 195 ? -3.864 10.902 -9.259 1.00 95.38 195 ILE A C 1
ATOM 1547 O O . ILE A 1 195 ? -3.563 10.271 -10.270 1.00 95.38 195 ILE A O 1
ATOM 1551 N N . HIS A 1 196 ? -3.554 10.487 -8.027 1.00 96.38 196 HIS A N 1
ATOM 1552 C CA . HIS A 1 196 ? -2.693 9.330 -7.776 1.00 96.38 196 HIS A CA 1
ATOM 1553 C C . HIS A 1 196 ? -3.212 8.053 -8.460 1.00 96.38 196 HIS A C 1
ATOM 1555 O O . HIS A 1 196 ? -2.487 7.395 -9.198 1.00 96.38 196 HIS A O 1
ATOM 1561 N N . LEU A 1 197 ? -4.506 7.731 -8.318 1.00 94.62 197 LEU A N 1
ATOM 1562 C CA . LEU A 1 197 ? -5.114 6.560 -8.968 1.00 94.62 197 LEU A CA 1
ATOM 1563 C C . LEU A 1 197 ? -4.957 6.561 -10.498 1.00 94.62 197 LEU A C 1
ATOM 1565 O O . LEU A 1 197 ? -4.812 5.492 -11.103 1.00 94.62 197 LEU A O 1
ATOM 1569 N N . ALA A 1 198 ? -5.041 7.734 -11.131 1.00 92.69 198 ALA A N 1
ATOM 1570 C CA . ALA A 1 198 ? -4.946 7.871 -12.579 1.00 92.69 198 ALA A CA 1
ATOM 1571 C C . ALA A 1 198 ? -3.516 7.649 -13.099 1.00 92.69 198 ALA A C 1
ATOM 1573 O O . ALA A 1 198 ? -3.341 7.119 -14.204 1.00 92.69 198 ALA A O 1
ATOM 1574 N N . GLU A 1 199 ? -2.506 8.044 -12.324 1.00 94.69 199 GLU A N 1
ATOM 1575 C CA . GLU A 1 199 ? -1.092 7.893 -12.680 1.00 94.69 199 GLU A CA 1
ATOM 1576 C C . GLU A 1 199 ? -0.579 6.487 -12.369 1.00 94.69 199 GLU A C 1
ATOM 1578 O O . GLU A 1 199 ? -0.071 5.815 -13.272 1.00 94.69 199 GLU A O 1
ATOM 1583 N N . GLU A 1 200 ? -0.898 5.970 -11.183 1.00 94.31 200 GLU A N 1
ATOM 1584 C CA . GLU A 1 200 ? -0.511 4.639 -10.702 1.00 94.31 200 GLU A CA 1
ATOM 1585 C C . GLU A 1 200 ? -0.978 3.502 -11.621 1.00 94.31 200 GLU A C 1
ATOM 1587 O O . GLU A 1 200 ? -0.346 2.453 -11.777 1.00 94.31 200 GLU A O 1
ATOM 1592 N N . ALA A 1 201 ? -2.104 3.702 -12.313 1.00 92.25 201 ALA A N 1
ATOM 1593 C CA . ALA A 1 201 ? -2.602 2.739 -13.285 1.00 92.25 201 ALA A CA 1
ATOM 1594 C C . ALA A 1 201 ? -1.564 2.411 -14.379 1.00 92.25 201 ALA A C 1
ATOM 1596 O O . ALA A 1 201 ? -1.596 1.284 -14.901 1.00 92.25 201 ALA A O 1
ATOM 1597 N N . ARG A 1 202 ? -0.681 3.368 -14.719 1.00 94.50 202 ARG A N 1
ATOM 1598 C CA . ARG A 1 202 ? 0.427 3.219 -15.676 1.00 94.50 202 ARG A CA 1
ATOM 1599 C C . ARG A 1 202 ? 1.605 2.468 -15.060 1.00 94.50 202 ARG A C 1
ATOM 1601 O O . ARG A 1 202 ? 2.075 1.525 -15.699 1.00 94.50 202 ARG A O 1
ATOM 1608 N N . HIS A 1 203 ? 2.005 2.818 -13.839 1.00 95.50 203 HIS A N 1
ATOM 1609 C CA . HIS A 1 203 ? 3.121 2.196 -13.110 1.00 95.50 203 HIS A CA 1
ATOM 1610 C C . HIS A 1 203 ? 2.861 0.701 -12.892 1.00 95.50 203 HIS A C 1
ATOM 1612 O O . HIS A 1 203 ? 3.613 -0.152 -13.380 1.00 95.50 203 HIS A O 1
ATOM 1618 N N . ILE A 1 204 ? 1.657 0.367 -12.415 1.00 95.31 204 ILE A N 1
ATOM 1619 C CA . ILE A 1 204 ? 1.185 -1.018 -12.287 1.00 95.31 204 ILE A CA 1
ATOM 1620 C C . ILE A 1 204 ? 1.219 -1.749 -13.639 1.00 95.31 204 ILE A C 1
ATOM 1622 O O . ILE A 1 204 ? 1.545 -2.940 -13.714 1.00 95.31 204 ILE A O 1
ATOM 1626 N N . SER A 1 205 ? 0.829 -1.076 -14.727 1.00 94.25 205 SER A N 1
ATOM 1627 C CA . SER A 1 205 ? 0.836 -1.681 -16.063 1.00 94.25 205 SER A CA 1
ATOM 1628 C C . SER A 1 205 ? 2.260 -2.003 -16.509 1.00 94.25 205 SER A C 1
ATOM 1630 O O . SER A 1 205 ? 2.504 -3.109 -16.994 1.00 94.25 205 SER A O 1
ATOM 1632 N N . PHE A 1 206 ? 3.206 -1.083 -16.329 1.00 95.94 206 PHE A N 1
ATOM 1633 C CA . PHE A 1 206 ? 4.608 -1.336 -16.641 1.00 95.94 206 PHE A CA 1
ATOM 1634 C C . PHE A 1 206 ? 5.172 -2.492 -15.812 1.00 95.94 206 PHE A C 1
ATOM 1636 O O . PHE A 1 206 ? 5.696 -3.447 -16.388 1.00 95.94 206 PHE A O 1
ATOM 1643 N N . ALA A 1 207 ? 4.999 -2.458 -14.488 1.00 95.94 207 ALA A N 1
ATOM 1644 C CA . ALA A 1 207 ? 5.536 -3.463 -13.576 1.00 95.94 207 ALA A CA 1
ATOM 1645 C C . ALA A 1 207 ? 5.054 -4.884 -13.920 1.00 95.94 207 ALA A C 1
ATOM 1647 O O . ALA A 1 207 ? 5.859 -5.818 -13.965 1.00 95.94 207 ALA A O 1
ATOM 1648 N N . ASN A 1 208 ? 3.767 -5.055 -14.250 1.00 94.25 208 ASN A N 1
ATOM 1649 C CA . ASN A 1 208 ? 3.225 -6.347 -14.687 1.00 94.25 208 ASN A CA 1
ATOM 1650 C C . ASN A 1 208 ? 3.925 -6.878 -15.948 1.00 94.25 208 ASN A C 1
ATOM 1652 O O . ASN A 1 208 ? 4.357 -8.032 -15.982 1.00 94.25 208 ASN A O 1
ATOM 1656 N N . HIS A 1 209 ? 4.069 -6.043 -16.979 1.00 93.69 209 HIS A N 1
ATOM 1657 C CA . HIS A 1 209 ? 4.673 -6.463 -18.245 1.00 93.69 209 HIS A CA 1
ATOM 1658 C C . HIS A 1 209 ? 6.185 -6.676 -18.139 1.00 93.69 209 HIS A C 1
ATOM 1660 O O . HIS A 1 209 ? 6.715 -7.619 -18.736 1.00 93.69 209 HIS A O 1
ATOM 1666 N N . TYR A 1 210 ? 6.867 -5.842 -17.350 1.00 93.88 210 TYR A N 1
ATOM 1667 C CA . TYR A 1 210 ? 8.284 -5.988 -17.038 1.00 93.88 210 TYR A CA 1
ATOM 1668 C C . TYR A 1 210 ? 8.550 -7.327 -16.337 1.00 93.88 210 TYR A C 1
ATOM 1670 O O . TYR A 1 210 ? 9.416 -8.101 -16.754 1.00 93.88 210 TYR A O 1
ATOM 1678 N N . LEU A 1 211 ? 7.763 -7.648 -15.305 1.00 95.44 211 LEU A N 1
ATOM 1679 C CA . LEU A 1 211 ? 7.886 -8.907 -14.572 1.00 95.44 211 LEU A CA 1
ATOM 1680 C C . LEU A 1 211 ? 7.561 -10.122 -15.440 1.00 95.44 211 LEU A C 1
ATOM 1682 O O . LEU A 1 211 ? 8.306 -11.101 -15.386 1.00 95.44 211 LEU A O 1
ATOM 1686 N N . ALA A 1 212 ? 6.509 -10.064 -16.262 1.00 93.50 212 ALA A N 1
ATOM 1687 C CA . ALA A 1 212 ? 6.121 -11.170 -17.138 1.00 93.50 212 ALA A CA 1
ATOM 1688 C C . ALA A 1 212 ? 7.271 -11.608 -18.055 1.00 93.50 212 ALA A C 1
ATOM 1690 O O . ALA A 1 212 ? 7.574 -12.798 -18.156 1.00 93.50 212 ALA A O 1
ATOM 1691 N N . GLN A 1 213 ? 7.980 -10.649 -18.649 1.00 91.88 213 GLN A N 1
ATOM 1692 C CA . GLN A 1 213 ? 9.130 -10.938 -19.506 1.00 91.88 213 GLN A CA 1
ATOM 1693 C C . GLN A 1 213 ? 10.342 -11.435 -18.731 1.00 91.88 213 GLN A C 1
ATOM 1695 O O . GLN A 1 213 ? 10.979 -12.411 -19.128 1.00 91.88 213 GLN A O 1
ATOM 1700 N N . ARG A 1 214 ? 10.675 -10.782 -17.612 1.00 92.00 214 ARG A N 1
ATOM 1701 C CA . ARG A 1 214 ? 11.871 -11.135 -16.839 1.00 92.00 214 ARG A CA 1
ATOM 1702 C C . ARG A 1 214 ? 11.729 -12.486 -16.154 1.00 92.00 214 ARG A C 1
ATOM 1704 O O . ARG A 1 214 ? 12.723 -13.191 -16.043 1.00 92.00 214 ARG A O 1
ATOM 1711 N N . ILE A 1 215 ? 10.527 -12.867 -15.721 1.00 94.50 215 ILE A N 1
ATOM 1712 C CA . ILE A 1 215 ? 10.280 -14.137 -15.025 1.00 94.50 215 ILE A CA 1
ATOM 1713 C C . ILE A 1 215 ? 10.168 -15.319 -15.999 1.00 94.50 215 ILE A C 1
ATOM 1715 O O . ILE A 1 215 ? 10.514 -16.439 -15.621 1.00 94.50 215 ILE A O 1
ATOM 1719 N N . ALA A 1 216 ? 9.752 -15.108 -17.252 1.00 90.00 216 ALA A N 1
ATOM 1720 C CA . ALA A 1 216 ? 9.604 -16.196 -18.224 1.00 90.00 216 ALA A CA 1
ATOM 1721 C C . ALA A 1 216 ? 10.897 -17.018 -18.419 1.00 90.00 216 ALA A C 1
ATOM 1723 O O . ALA A 1 216 ? 10.835 -18.238 -18.561 1.00 90.00 216 ALA A O 1
ATOM 1724 N N . GLY A 1 217 ? 12.063 -16.365 -18.362 1.00 86.00 217 GLY A N 1
ATOM 1725 C CA . GLY A 1 217 ? 13.373 -16.992 -18.573 1.00 86.00 217 GLY A CA 1
ATOM 1726 C C . GLY A 1 217 ? 14.155 -17.376 -17.310 1.00 86.00 217 GLY A C 1
ATOM 1727 O O . GLY A 1 217 ? 15.314 -17.773 -17.430 1.00 86.00 217 GLY A O 1
ATOM 1728 N N . VAL A 1 218 ? 13.606 -17.235 -16.093 1.00 93.44 218 VAL A N 1
ATOM 1729 C CA . VAL A 1 218 ? 14.404 -17.472 -14.869 1.00 93.44 218 VAL A CA 1
ATOM 1730 C C . VAL A 1 218 ? 14.520 -18.950 -14.502 1.00 93.44 218 VAL A C 1
ATOM 1732 O O . VAL A 1 218 ? 13.560 -19.718 -14.558 1.00 93.44 218 VAL A O 1
ATOM 1735 N N . GLY A 1 219 ? 15.707 -19.343 -14.032 1.00 95.38 219 GLY A N 1
ATOM 1736 C CA . GLY A 1 219 ? 15.950 -20.682 -13.497 1.00 95.38 219 GLY A CA 1
ATOM 1737 C C . GLY A 1 219 ? 15.082 -21.011 -12.274 1.00 95.38 219 GLY A C 1
ATOM 1738 O O . GLY A 1 219 ? 14.652 -20.126 -11.527 1.00 95.38 219 GLY A O 1
ATOM 1739 N N . ARG A 1 220 ? 14.865 -22.311 -12.033 1.00 94.25 220 ARG A N 1
ATOM 1740 C CA . ARG A 1 220 ? 13.932 -22.832 -11.013 1.00 94.25 220 ARG A CA 1
ATOM 1741 C C . ARG A 1 220 ? 14.196 -22.298 -9.602 1.00 94.25 220 ARG A C 1
ATOM 1743 O O . ARG A 1 220 ? 13.245 -21.961 -8.906 1.00 94.25 220 ARG A O 1
ATOM 1750 N N . LEU A 1 221 ? 15.464 -22.178 -9.200 1.00 94.12 221 LEU A N 1
ATOM 1751 C CA . LEU A 1 221 ? 15.830 -21.691 -7.866 1.00 94.12 221 LEU A CA 1
ATOM 1752 C C . LEU A 1 221 ? 15.442 -20.220 -7.667 1.00 94.12 221 LEU A C 1
ATOM 1754 O O . LEU A 1 221 ? 14.762 -19.893 -6.701 1.00 94.12 221 LEU A O 1
ATOM 1758 N N . ARG A 1 222 ? 15.798 -19.339 -8.613 1.00 94.94 222 ARG A N 1
ATOM 1759 C CA . ARG A 1 222 ? 15.409 -17.919 -8.555 1.00 94.94 222 ARG A CA 1
ATOM 1760 C C . ARG A 1 222 ? 13.892 -17.762 -8.598 1.00 94.94 222 ARG A C 1
ATOM 1762 O O . ARG A 1 222 ? 13.340 -16.998 -7.815 1.00 94.94 222 ARG A O 1
ATOM 1769 N N . ARG A 1 223 ? 13.215 -18.541 -9.451 1.00 95.62 223 ARG A N 1
ATOM 1770 C CA . ARG A 1 223 ? 11.749 -18.569 -9.513 1.00 95.62 223 ARG A CA 1
ATOM 1771 C C . ARG A 1 223 ? 11.127 -18.954 -8.173 1.00 95.62 223 ARG A C 1
ATOM 1773 O O . ARG A 1 223 ? 10.173 -18.308 -7.754 1.00 95.62 223 ARG A O 1
ATOM 1780 N N . LEU A 1 224 ? 11.679 -19.958 -7.488 1.00 94.81 224 LEU A N 1
ATOM 1781 C CA . LEU A 1 224 ? 11.243 -20.343 -6.146 1.00 94.81 224 LEU A CA 1
ATOM 1782 C C . LEU A 1 224 ? 11.466 -19.208 -5.138 1.00 94.81 224 LEU A C 1
ATOM 1784 O O . LEU A 1 224 ? 10.559 -18.908 -4.367 1.00 94.81 224 LEU A O 1
ATOM 1788 N N . CYS A 1 225 ? 12.619 -18.533 -5.172 1.00 95.69 225 CYS A N 1
ATOM 1789 C CA . CYS A 1 225 ? 12.874 -17.374 -4.313 1.00 95.69 225 CYS A CA 1
ATOM 1790 C C . CYS A 1 225 ? 11.831 -16.267 -4.525 1.00 95.69 225 CYS A C 1
ATOM 1792 O O . CYS A 1 225 ? 11.275 -15.770 -3.548 1.00 95.69 225 CYS A O 1
ATOM 1794 N N . TYR A 1 226 ? 11.510 -15.925 -5.777 1.00 96.75 226 TYR A N 1
ATOM 1795 C CA . TYR A 1 226 ? 10.453 -14.954 -6.083 1.00 96.75 226 TYR A CA 1
ATOM 1796 C C . TYR A 1 226 ? 9.091 -15.434 -5.579 1.00 96.75 226 TYR A C 1
ATOM 1798 O O . TYR A 1 226 ? 8.388 -14.685 -4.911 1.00 96.75 226 TYR A O 1
ATOM 1806 N N . ALA A 1 227 ? 8.748 -16.699 -5.824 1.00 96.06 227 ALA A N 1
ATOM 1807 C CA . ALA A 1 227 ? 7.483 -17.300 -5.412 1.00 96.06 227 ALA A CA 1
ATOM 1808 C C . ALA A 1 227 ? 7.274 -17.299 -3.885 1.00 96.06 227 ALA A C 1
ATOM 1810 O O . ALA A 1 227 ? 6.139 -17.178 -3.420 1.00 96.06 227 ALA A O 1
ATOM 1811 N N . LEU A 1 228 ? 8.354 -17.420 -3.106 1.00 94.94 228 LEU A N 1
ATOM 1812 C CA . LEU A 1 228 ? 8.324 -17.343 -1.644 1.00 94.94 228 LEU A CA 1
ATOM 1813 C C . LEU A 1 228 ? 8.313 -15.896 -1.135 1.00 94.94 228 LEU A C 1
ATOM 1815 O O . LEU A 1 228 ? 7.570 -15.585 -0.206 1.00 94.94 228 LEU A O 1
ATOM 1819 N N . ALA A 1 229 ? 9.105 -15.008 -1.739 1.00 94.62 229 ALA A N 1
ATOM 1820 C CA . ALA A 1 229 ? 9.200 -13.614 -1.312 1.00 94.62 229 ALA A CA 1
ATOM 1821 C C . ALA A 1 229 ? 7.928 -12.812 -1.607 1.00 94.62 229 ALA A C 1
ATOM 1823 O O . ALA A 1 229 ? 7.532 -11.983 -0.792 1.00 94.62 229 ALA A O 1
ATOM 1824 N N . PHE A 1 230 ? 7.259 -13.087 -2.730 1.00 96.56 230 PHE A N 1
ATOM 1825 C CA . PHE A 1 230 ? 6.070 -12.358 -3.179 1.00 96.56 230 PHE A CA 1
ATOM 1826 C C . PHE A 1 230 ? 4.977 -12.252 -2.097 1.00 96.56 230 PHE A C 1
ATOM 1828 O O . PHE A 1 230 ? 4.654 -11.134 -1.690 1.00 96.56 230 PHE A O 1
ATOM 1835 N N . PRO A 1 231 ? 4.424 -13.356 -1.551 1.00 96.69 231 PRO A N 1
ATOM 1836 C CA . PRO A 1 231 ? 3.386 -13.253 -0.526 1.00 96.69 231 PRO A CA 1
ATOM 1837 C C . PRO A 1 231 ? 3.884 -12.606 0.778 1.00 96.69 231 PRO A C 1
ATOM 1839 O O . PRO A 1 231 ? 3.090 -11.991 1.489 1.00 96.69 231 PRO A O 1
ATOM 1842 N N . ILE A 1 232 ? 5.182 -12.702 1.093 1.00 95.81 232 ILE A N 1
ATOM 1843 C CA . ILE A 1 232 ? 5.781 -12.059 2.274 1.00 95.81 232 ILE A CA 1
ATOM 1844 C C . ILE A 1 232 ? 5.798 -10.538 2.096 1.00 95.81 232 ILE A C 1
ATOM 1846 O O . ILE A 1 232 ? 5.343 -9.822 2.990 1.00 95.81 232 ILE A O 1
ATOM 1850 N N . TYR A 1 233 ? 6.268 -10.052 0.943 1.00 95.81 233 TYR A N 1
ATOM 1851 C CA . TYR A 1 233 ? 6.272 -8.626 0.599 1.00 95.81 233 TYR A CA 1
ATOM 1852 C C . TYR A 1 233 ? 4.853 -8.067 0.600 1.00 95.81 233 TYR A C 1
ATOM 1854 O O . TYR A 1 233 ? 4.589 -7.078 1.282 1.00 95.81 233 TYR A O 1
ATOM 1862 N N . LEU A 1 234 ? 3.922 -8.761 -0.058 1.00 97.44 234 LEU A N 1
ATOM 1863 C CA . LEU A 1 234 ? 2.518 -8.369 -0.095 1.00 97.44 234 LEU A CA 1
ATOM 1864 C C . LEU A 1 234 ? 1.918 -8.262 1.309 1.00 97.44 234 LEU A C 1
ATOM 1866 O O . LEU A 1 234 ? 1.301 -7.257 1.661 1.00 97.44 234 LEU A O 1
ATOM 1870 N N . ARG A 1 235 ? 2.118 -9.282 2.152 1.00 96.06 235 ARG A N 1
ATOM 1871 C CA . ARG A 1 235 ? 1.558 -9.280 3.506 1.00 96.06 235 ARG A CA 1
ATOM 1872 C C . ARG A 1 235 ? 2.147 -8.177 4.381 1.00 96.06 235 ARG A C 1
ATOM 1874 O O . ARG A 1 235 ? 1.433 -7.650 5.244 1.00 96.06 235 ARG A O 1
ATOM 1881 N N . TRP A 1 236 ? 3.432 -7.883 4.209 1.00 94.88 236 TRP A N 1
ATOM 1882 C CA . TRP A 1 236 ? 4.112 -6.807 4.917 1.00 94.88 236 TRP A CA 1
ATOM 1883 C C . TRP A 1 236 ? 3.560 -5.441 4.503 1.00 94.88 236 TRP A C 1
ATOM 1885 O O . TRP A 1 236 ? 3.093 -4.713 5.378 1.00 94.88 236 TRP A O 1
ATOM 1895 N N . LEU A 1 237 ? 3.520 -5.145 3.200 1.00 95.50 237 LEU A N 1
ATOM 1896 C CA . LEU A 1 237 ? 3.094 -3.846 2.670 1.00 95.50 237 LEU A CA 1
ATOM 1897 C C . LEU A 1 237 ? 1.608 -3.565 2.930 1.00 95.50 237 LEU A C 1
ATOM 1899 O O . LEU A 1 237 ? 1.284 -2.505 3.463 1.00 95.50 237 LEU A O 1
ATOM 1903 N N . ILE A 1 238 ? 0.716 -4.552 2.756 1.00 95.12 238 ILE A N 1
ATOM 1904 C CA . ILE A 1 238 ? -0.690 -4.417 3.191 1.00 95.12 238 ILE A CA 1
ATOM 1905 C C . ILE A 1 238 ? -0.776 -4.063 4.687 1.00 95.12 238 ILE A C 1
ATOM 1907 O O . ILE A 1 238 ? -1.624 -3.281 5.120 1.00 95.12 238 ILE A O 1
ATOM 1911 N N . GLY A 1 239 ? 0.103 -4.646 5.506 1.00 93.69 239 GLY A N 1
ATOM 1912 C CA . GLY A 1 239 ? 0.160 -4.374 6.939 1.00 93.69 239 GLY A CA 1
ATOM 1913 C C . GLY A 1 239 ? 0.611 -2.954 7.296 1.00 93.69 239 GLY A C 1
ATOM 1914 O O . GLY A 1 239 ? 0.263 -2.489 8.383 1.00 93.69 239 GLY A O 1
ATOM 1915 N N . GLU A 1 240 ? 1.370 -2.281 6.433 1.00 93.44 240 GLU A N 1
ATOM 1916 C CA . GLU A 1 240 ? 1.724 -0.865 6.593 1.00 93.44 240 GLU A CA 1
ATOM 1917 C C . GLU A 1 240 ? 0.568 0.056 6.185 1.00 93.44 240 GLU A C 1
ATOM 1919 O O . GLU A 1 240 ? 0.339 1.063 6.847 1.00 93.44 240 GLU A O 1
ATOM 1924 N N . MET A 1 241 ? -0.190 -0.317 5.150 1.00 89.56 241 MET A N 1
ATOM 1925 C CA . MET A 1 241 ? -1.217 0.534 4.534 1.00 89.56 241 MET A CA 1
ATOM 1926 C C . MET A 1 241 ? -2.576 0.450 5.239 1.00 89.56 241 MET A C 1
ATOM 1928 O O . MET A 1 241 ? -3.150 1.464 5.631 1.00 89.56 241 MET A O 1
ATOM 1932 N N . ILE A 1 242 ? -3.074 -0.769 5.471 1.00 89.19 242 ILE A N 1
ATOM 1933 C CA . ILE A 1 242 ? -4.430 -0.994 6.005 1.00 89.19 242 ILE A CA 1
ATOM 1934 C C . ILE A 1 242 ? -4.464 -0.900 7.530 1.00 89.19 242 ILE A C 1
ATOM 1936 O O . ILE A 1 242 ? -5.491 -0.596 8.135 1.00 89.19 242 ILE A O 1
ATOM 1940 N N . THR A 1 243 ? -3.351 -1.220 8.190 1.00 91.94 243 THR A N 1
ATOM 1941 C CA . THR A 1 243 ? -3.308 -1.320 9.648 1.00 91.94 243 THR A CA 1
ATOM 1942 C C . THR A 1 243 ? -2.529 -0.157 10.258 1.00 91.94 243 THR A C 1
ATOM 1944 O O . THR A 1 243 ? -1.298 -0.142 10.148 1.00 91.94 243 THR A O 1
ATOM 1947 N N . PRO A 1 244 ? -3.192 0.742 11.010 1.00 92.50 244 PRO A N 1
ATOM 1948 C CA . PRO A 1 244 ? -2.537 1.900 11.601 1.00 92.50 244 PRO A CA 1
ATOM 1949 C C . PRO A 1 244 ? -1.377 1.506 12.531 1.00 92.50 244 PRO A C 1
ATOM 1951 O O . PRO A 1 244 ? -1.408 0.449 13.180 1.00 92.50 244 PRO A O 1
ATOM 1954 N N . PRO A 1 245 ? -0.349 2.355 12.682 1.00 93.56 245 PRO A N 1
ATOM 1955 C CA . PRO A 1 245 ? 0.721 2.100 13.634 1.00 93.56 245 PRO A CA 1
ATOM 1956 C C . PRO A 1 245 ? 0.189 2.164 15.073 1.00 93.56 245 PRO A C 1
ATOM 1958 O O . PRO A 1 245 ? -0.787 2.844 15.379 1.00 93.56 245 PRO A O 1
ATOM 1961 N N . ARG A 1 246 ? 0.884 1.520 16.022 1.00 90.81 246 ARG A N 1
ATOM 1962 C CA . ARG A 1 246 ? 0.484 1.538 17.449 1.00 90.81 246 ARG A CA 1
ATOM 1963 C C . ARG A 1 246 ? 0.390 2.947 18.052 1.00 90.81 246 ARG A C 1
ATOM 1965 O O . ARG A 1 246 ? -0.229 3.091 19.100 1.00 90.81 246 ARG A O 1
ATOM 1972 N N . ALA A 1 247 ? 1.022 3.946 17.431 1.00 91.44 247 ALA A N 1
ATOM 1973 C CA . ALA A 1 247 ? 0.895 5.349 17.816 1.00 91.44 247 ALA A CA 1
ATOM 1974 C C . ALA A 1 247 ? -0.562 5.824 17.745 1.00 91.44 247 ALA A C 1
ATOM 1976 O O . ALA A 1 247 ? -1.031 6.388 18.724 1.00 91.44 247 ALA A O 1
ATOM 1977 N N . PHE A 1 248 ? -1.294 5.458 16.689 1.00 95.31 248 PHE A N 1
ATOM 1978 C CA . PHE A 1 248 ? -2.723 5.742 16.542 1.00 95.31 248 PHE A CA 1
ATOM 1979 C C . PHE A 1 248 ? -3.538 5.208 17.724 1.00 95.31 248 PHE A C 1
ATOM 1981 O O . PHE A 1 248 ? -4.251 5.942 18.402 1.00 95.31 248 PHE A O 1
ATOM 1988 N N . ALA A 1 249 ? -3.363 3.920 18.035 1.00 94.81 249 ALA A N 1
ATOM 1989 C CA . ALA A 1 249 ? -4.074 3.287 19.139 1.00 94.81 249 ALA A CA 1
ATOM 1990 C C . ALA A 1 249 ? -3.742 3.928 20.498 1.00 94.81 249 ALA A C 1
ATOM 1992 O O . ALA A 1 249 ? -4.615 4.001 21.355 1.00 94.81 249 ALA A O 1
ATOM 1993 N N . ARG A 1 250 ? -2.500 4.397 20.706 1.00 93.25 250 ARG A N 1
ATOM 1994 C CA . ARG A 1 250 ? -2.125 5.129 21.929 1.00 93.25 250 ARG A CA 1
ATOM 1995 C C . ARG A 1 250 ? -2.764 6.511 21.979 1.00 93.25 250 ARG A C 1
ATOM 1997 O O . ARG A 1 250 ? -3.353 6.844 22.997 1.00 93.25 250 ARG A O 1
ATOM 2004 N N . GLN A 1 251 ? -2.670 7.273 20.893 1.00 93.69 251 GLN A N 1
ATOM 2005 C CA . GLN A 1 251 ? -3.179 8.640 20.806 1.00 93.69 251 GLN A CA 1
ATOM 2006 C C . GLN A 1 251 ? -4.681 8.713 21.078 1.00 93.69 251 GLN A C 1
ATOM 2008 O O . GLN A 1 251 ? -5.130 9.570 21.829 1.00 93.69 251 GLN A O 1
ATOM 2013 N N . PHE A 1 252 ? -5.450 7.770 20.534 1.00 95.62 252 PHE A N 1
ATOM 2014 C CA . PHE A 1 252 ? -6.902 7.729 20.710 1.00 95.62 252 PHE A CA 1
ATOM 2015 C C . PHE A 1 252 ? -7.364 6.748 21.790 1.00 95.62 252 PHE A C 1
ATOM 2017 O O . PHE A 1 252 ? -8.555 6.441 21.863 1.00 95.62 252 PHE A O 1
ATOM 2024 N N . GLY A 1 253 ? -6.455 6.239 22.630 1.00 94.62 253 GLY A N 1
ATOM 2025 C CA . GLY A 1 253 ? -6.794 5.334 23.734 1.00 94.62 253 GLY A CA 1
ATOM 2026 C C . GLY A 1 253 ? -7.584 4.093 23.303 1.00 94.62 253 GLY A C 1
ATOM 2027 O O . GLY A 1 253 ? -8.442 3.624 24.048 1.00 94.62 253 GLY A O 1
ATOM 2028 N N . ILE A 1 254 ? -7.339 3.577 22.094 1.00 94.62 254 ILE A N 1
ATOM 2029 C CA . ILE A 1 254 ? -8.087 2.447 21.534 1.00 94.62 254 ILE A CA 1
ATOM 2030 C C . ILE A 1 254 ? -7.704 1.180 22.311 1.00 94.62 254 ILE A C 1
ATOM 2032 O O . ILE A 1 254 ? -6.532 0.776 22.279 1.00 94.62 254 ILE A O 1
ATOM 2036 N N . PRO A 1 255 ? -8.658 0.492 22.969 1.00 93.00 255 PRO A N 1
ATOM 2037 C CA . PRO A 1 255 ? -8.354 -0.737 23.686 1.00 93.00 255 PRO A CA 1
ATOM 2038 C C . PRO A 1 255 ? -7.752 -1.778 22.739 1.00 93.00 255 PRO A C 1
ATOM 2040 O O . PRO A 1 255 ? -8.267 -2.020 21.648 1.00 93.00 255 PRO A O 1
ATOM 2043 N N . ARG A 1 256 ? -6.687 -2.471 23.156 1.00 84.88 256 ARG A N 1
ATOM 2044 C CA . ARG A 1 256 ?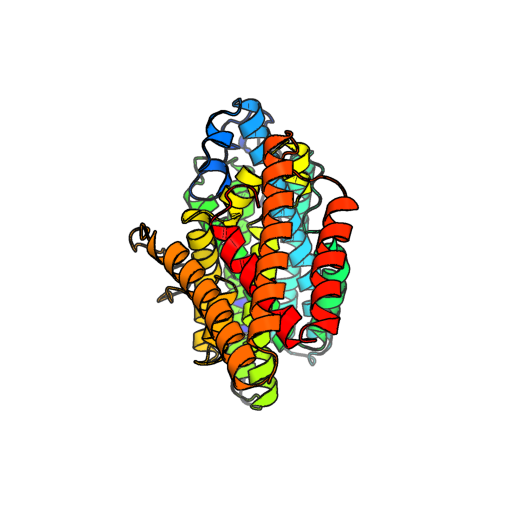 -6.006 -3.465 22.301 1.00 84.88 256 ARG A CA 1
ATOM 2045 C C . ARG A 1 256 ? -6.945 -4.570 21.820 1.00 84.88 256 ARG A C 1
ATOM 2047 O O . ARG A 1 256 ? -6.747 -5.066 20.714 1.00 84.88 256 ARG A O 1
ATOM 2054 N N . ARG A 1 257 ? -7.951 -4.950 22.619 1.00 87.38 257 ARG A N 1
ATOM 2055 C CA . ARG A 1 257 ? -8.991 -5.906 22.202 1.00 87.38 257 ARG A CA 1
ATOM 2056 C C . ARG A 1 257 ? -9.779 -5.392 20.995 1.00 87.38 257 ARG A C 1
ATOM 2058 O O . ARG A 1 257 ? -9.931 -6.134 20.034 1.00 87.38 257 ARG A O 1
ATOM 2065 N N . VAL A 1 258 ? -10.167 -4.114 21.009 1.00 92.31 258 VAL A N 1
ATOM 2066 C CA . VAL A 1 258 ? -10.879 -3.438 19.913 1.00 92.31 258 VAL A CA 1
ATOM 2067 C C . VAL A 1 258 ? -9.962 -3.326 18.707 1.00 92.31 258 VAL A C 1
ATOM 2069 O O . VAL A 1 258 ? -10.338 -3.726 17.617 1.00 92.31 258 VAL A O 1
ATOM 2072 N N . PHE A 1 259 ? -8.717 -2.891 18.904 1.00 92.12 259 PHE A N 1
ATOM 2073 C CA . PHE A 1 259 ? -7.749 -2.759 17.817 1.00 92.12 259 PHE A CA 1
ATOM 2074 C C . PHE A 1 259 ? -7.438 -4.106 17.134 1.00 92.12 259 PHE A C 1
ATOM 2076 O O . PHE A 1 259 ? -7.447 -4.211 15.910 1.00 92.12 259 PHE A O 1
ATOM 2083 N N . LYS A 1 260 ? -7.215 -5.174 17.917 1.00 88.50 260 LYS A N 1
ATOM 2084 C CA . LYS A 1 260 ? -7.049 -6.540 17.392 1.00 88.50 260 LYS A CA 1
ATOM 2085 C C . LYS A 1 260 ? -8.321 -7.032 16.692 1.00 88.50 260 LYS A C 1
ATOM 2087 O O . LYS A 1 260 ? -8.210 -7.686 15.659 1.00 88.50 260 LYS A O 1
ATOM 2092 N N . ALA A 1 261 ? -9.503 -6.762 17.249 1.00 87.50 261 ALA A N 1
ATOM 2093 C CA . ALA A 1 261 ? -10.780 -7.138 16.644 1.00 87.50 261 ALA A CA 1
ATOM 2094 C C . ALA A 1 261 ? -10.982 -6.445 15.293 1.00 87.50 261 ALA A C 1
ATOM 2096 O O . ALA A 1 261 ? -11.189 -7.128 14.292 1.00 87.50 261 ALA A O 1
ATOM 2097 N N . ALA A 1 262 ? -10.809 -5.124 15.258 1.00 91.25 262 ALA A N 1
ATOM 2098 C CA . ALA A 1 262 ? -10.946 -4.297 14.071 1.00 91.25 262 ALA A CA 1
ATOM 2099 C C . ALA A 1 262 ? -10.004 -4.740 12.948 1.00 91.25 262 ALA A C 1
ATOM 2101 O O . ALA A 1 262 ? -10.469 -4.937 11.841 1.00 91.25 262 ALA A O 1
ATOM 2102 N N . TYR A 1 263 ? -8.711 -4.956 13.216 1.00 91.19 263 TYR A N 1
ATOM 2103 C CA . TYR A 1 263 ? -7.716 -5.108 12.141 1.00 91.19 263 TYR A CA 1
ATOM 2104 C C . TYR A 1 263 ? -7.159 -6.532 11.939 1.00 91.19 263 TYR A C 1
ATOM 2106 O O . TYR A 1 263 ? -6.473 -6.774 10.950 1.00 91.19 263 TYR A O 1
ATOM 2114 N N . TRP A 1 264 ? -7.432 -7.496 12.832 1.00 85.12 264 TRP A N 1
ATOM 2115 C CA . TRP A 1 264 ? -6.909 -8.873 12.699 1.00 85.12 264 TRP A CA 1
ATOM 2116 C C . TRP A 1 264 ? -7.937 -9.987 12.914 1.00 85.12 264 TRP A C 1
ATOM 2118 O O . TRP A 1 264 ? -7.845 -11.023 12.255 1.00 85.12 264 TRP A O 1
ATOM 2128 N N . ARG A 1 265 ? -8.859 -9.840 13.874 1.00 83.75 265 ARG A N 1
ATOM 2129 C CA . ARG A 1 265 ? -9.709 -10.953 14.338 1.00 83.75 265 ARG A CA 1
ATOM 2130 C C . ARG A 1 265 ? -11.126 -10.946 13.765 1.00 83.75 265 ARG A C 1
ATOM 2132 O O . ARG A 1 265 ? -11.773 -11.992 13.821 1.00 83.75 265 ARG A O 1
ATOM 2139 N N . SER A 1 266 ? -11.625 -9.838 13.223 1.00 84.06 266 SER A N 1
ATOM 2140 C CA . SER A 1 266 ? -12.978 -9.800 12.657 1.00 84.06 266 SER A CA 1
ATOM 2141 C C . SER A 1 266 ? -13.051 -10.517 11.304 1.00 84.06 266 SER A C 1
ATOM 2143 O O . SER A 1 266 ? -12.053 -10.695 10.600 1.00 84.06 266 SER A O 1
ATOM 2145 N N . ALA A 1 267 ? -14.250 -10.971 10.931 1.00 84.38 267 ALA A N 1
ATOM 2146 C CA . ALA A 1 267 ? -14.484 -11.504 9.589 1.00 84.38 267 ALA A CA 1
ATOM 2147 C C . ALA A 1 267 ? -14.232 -10.425 8.527 1.00 84.38 267 ALA A C 1
ATOM 2149 O O . ALA A 1 267 ? -13.550 -10.699 7.541 1.00 84.38 267 ALA A O 1
ATOM 2150 N N . ARG A 1 268 ? -14.675 -9.191 8.801 1.00 83.88 268 ARG A N 1
ATOM 2151 C CA . ARG A 1 268 ? -14.448 -8.023 7.947 1.00 83.88 268 ARG A CA 1
ATOM 2152 C C . ARG A 1 268 ? -12.963 -7.745 7.729 1.00 83.88 268 ARG A C 1
ATOM 2154 O O . ARG A 1 268 ? -12.557 -7.564 6.591 1.00 83.88 268 ARG A O 1
ATOM 2161 N N . SER A 1 269 ? -12.129 -7.786 8.771 1.00 87.38 269 SER A N 1
ATOM 2162 C CA . SER A 1 269 ? -10.688 -7.531 8.622 1.00 87.38 269 SER A CA 1
ATOM 2163 C C . SER A 1 269 ? -9.980 -8.593 7.789 1.00 87.38 269 SER A C 1
ATOM 2165 O O . SER A 1 269 ? -9.077 -8.279 7.021 1.00 87.38 269 SER A O 1
ATOM 2167 N N . ARG A 1 270 ? -10.383 -9.863 7.932 1.00 88.56 270 ARG A N 1
ATOM 2168 C CA . ARG A 1 270 ? -9.858 -10.958 7.103 1.00 88.56 270 ARG A CA 1
ATOM 2169 C C . ARG A 1 270 ? -10.306 -10.835 5.651 1.00 88.56 270 ARG A C 1
ATOM 2171 O O . ARG A 1 270 ? -9.511 -11.108 4.761 1.00 88.56 270 ARG A O 1
ATOM 2178 N N . GLN A 1 271 ? -11.556 -10.434 5.431 1.00 88.44 271 GLN A N 1
ATOM 2179 C CA . GLN A 1 271 ? -12.088 -10.179 4.098 1.00 88.44 271 GLN A CA 1
ATOM 2180 C C . GLN A 1 271 ? -11.340 -9.022 3.432 1.00 88.44 271 GLN A C 1
ATOM 2182 O O . GLN A 1 271 ? -10.799 -9.221 2.354 1.00 88.44 271 GLN A O 1
ATOM 2187 N N . LEU A 1 272 ? -11.201 -7.879 4.111 1.00 89.38 272 LEU A N 1
ATOM 2188 C CA . LEU A 1 272 ? -10.488 -6.714 3.585 1.00 89.38 272 LEU A CA 1
ATOM 2189 C C . LEU A 1 272 ? -9.024 -7.041 3.248 1.00 89.38 272 LEU A C 1
ATOM 2191 O O . LEU A 1 272 ? -8.546 -6.656 2.190 1.00 89.38 272 LEU A O 1
ATOM 2195 N N . LEU A 1 273 ? -8.333 -7.806 4.105 1.00 92.12 273 LEU A N 1
ATOM 2196 C CA . LEU A 1 273 ? -6.968 -8.285 3.844 1.00 92.12 273 LEU A CA 1
ATOM 2197 C C . LEU A 1 273 ? -6.886 -9.181 2.596 1.00 92.12 273 LEU A C 1
ATOM 2199 O O . LEU A 1 273 ? -5.921 -9.109 1.836 1.00 92.12 273 LEU A O 1
ATOM 2203 N N . ALA A 1 274 ? -7.870 -10.060 2.395 1.00 92.44 274 ALA A N 1
ATOM 2204 C CA . ALA A 1 274 ? -7.918 -10.902 1.210 1.00 92.44 274 ALA A CA 1
ATOM 2205 C C . ALA A 1 274 ? -8.254 -10.073 -0.042 1.00 92.44 274 ALA A C 1
ATOM 2207 O O . ALA A 1 274 ? -7.592 -10.226 -1.064 1.00 92.44 274 ALA A O 1
ATOM 2208 N N . GLU A 1 275 ? -9.232 -9.176 0.026 1.00 92.50 275 GLU A N 1
ATOM 2209 C CA . GLU A 1 275 ? -9.640 -8.328 -1.097 1.00 92.50 275 GLU A CA 1
ATOM 2210 C C . GLU A 1 275 ? -8.524 -7.372 -1.528 1.00 92.50 275 GLU A C 1
ATOM 2212 O O . GLU A 1 275 ? -8.225 -7.294 -2.717 1.00 92.50 275 GLU A O 1
ATOM 2217 N N . SER A 1 276 ? -7.801 -6.762 -0.585 1.00 93.56 276 SER A N 1
ATOM 2218 C CA . SER A 1 276 ? -6.652 -5.903 -0.901 1.00 93.56 276 SER A CA 1
ATOM 2219 C C . SER A 1 276 ? -5.493 -6.651 -1.565 1.00 93.56 276 SER A C 1
ATOM 2221 O O . SER A 1 276 ? -4.629 -6.045 -2.186 1.00 93.56 276 SER A O 1
ATOM 2223 N N . ALA A 1 277 ? -5.445 -7.976 -1.414 1.00 96.06 277 ALA A N 1
ATOM 2224 C CA . ALA A 1 277 ? -4.458 -8.845 -2.044 1.00 96.06 277 ALA A CA 1
ATOM 2225 C C . ALA A 1 277 ? -4.943 -9.448 -3.377 1.00 96.06 277 ALA A C 1
ATOM 2227 O O . ALA A 1 277 ? -4.225 -10.262 -3.959 1.00 96.06 277 ALA A O 1
ATOM 2228 N N . ALA A 1 278 ? -6.166 -9.157 -3.834 1.00 95.44 278 ALA A N 1
ATOM 2229 C CA . ALA A 1 278 ? -6.796 -9.859 -4.955 1.00 95.44 278 ALA A CA 1
ATOM 2230 C C . ALA A 1 278 ? -6.049 -9.658 -6.284 1.00 95.44 278 ALA A C 1
ATOM 2232 O O . ALA A 1 278 ? -5.691 -10.643 -6.934 1.00 95.44 278 ALA A O 1
ATOM 2233 N N . ASP A 1 279 ? -5.760 -8.411 -6.656 1.00 95.50 279 ASP A N 1
ATOM 2234 C CA . ASP A 1 279 ? -5.080 -8.096 -7.919 1.00 95.50 279 ASP A CA 1
ATOM 2235 C C . ASP A 1 279 ? -3.633 -8.606 -7.920 1.00 95.50 279 ASP A C 1
ATOM 2237 O O . ASP A 1 279 ? -3.187 -9.236 -8.881 1.00 95.50 279 ASP A O 1
ATOM 2241 N N . VAL A 1 280 ? -2.929 -8.467 -6.793 1.00 96.62 280 VAL A N 1
ATOM 2242 C CA . VAL A 1 280 ? -1.527 -8.904 -6.682 1.00 96.62 280 VAL A CA 1
ATOM 2243 C C . VAL A 1 280 ? -1.419 -10.417 -6.778 1.00 96.62 280 VAL A C 1
ATOM 2245 O O . VAL A 1 280 ? -0.507 -10.976 -7.383 1.00 96.62 280 VAL A O 1
ATOM 2248 N N . ARG A 1 281 ? -2.386 -11.113 -6.192 1.00 96.75 281 ARG A N 1
ATOM 2249 C CA . ARG A 1 281 ? -2.503 -12.562 -6.287 1.00 96.75 281 ARG A CA 1
ATOM 2250 C C . ARG A 1 281 ? -2.814 -13.021 -7.700 1.00 96.75 281 ARG A C 1
ATOM 2252 O O . ARG A 1 281 ? -2.305 -14.067 -8.093 1.00 96.75 281 ARG A O 1
ATOM 2259 N N . ARG A 1 282 ? -3.622 -12.268 -8.454 1.00 95.88 282 ARG A N 1
ATOM 2260 C CA . ARG A 1 282 ? -3.829 -12.523 -9.882 1.00 95.88 282 ARG A CA 1
ATOM 2261 C C . ARG A 1 282 ? -2.522 -12.353 -10.650 1.00 95.88 282 ARG A C 1
ATOM 2263 O O . ARG A 1 282 ? -2.151 -13.276 -11.365 1.00 95.88 282 ARG A O 1
ATOM 2270 N N . ALA A 1 283 ? -1.782 -11.270 -10.413 1.00 96.12 283 ALA A N 1
ATOM 2271 C CA . ALA A 1 283 ? -0.463 -11.070 -11.011 1.00 96.12 283 ALA A CA 1
ATOM 2272 C C . ALA A 1 283 ? 0.504 -12.221 -10.667 1.00 96.12 283 ALA A C 1
ATOM 2274 O O . ALA A 1 283 ? 1.156 -12.776 -11.545 1.00 96.12 283 ALA A O 1
ATOM 2275 N N . ALA A 1 284 ? 0.552 -12.665 -9.408 1.00 96.69 284 ALA A N 1
ATOM 2276 C CA . ALA A 1 284 ? 1.380 -13.801 -9.002 1.00 96.69 284 ALA A CA 1
ATOM 2277 C C . ALA A 1 284 ? 0.949 -15.136 -9.646 1.00 96.69 284 ALA A C 1
ATOM 2279 O O . ALA A 1 284 ? 1.804 -15.991 -9.900 1.00 96.69 284 ALA A O 1
ATOM 2280 N N . GLU A 1 285 ? -0.348 -15.337 -9.898 1.00 95.62 285 GLU A N 1
ATOM 2281 C CA . GLU A 1 285 ? -0.867 -16.488 -10.650 1.00 95.62 285 GLU A CA 1
ATOM 2282 C C . GLU A 1 285 ? -0.421 -16.421 -12.118 1.00 95.62 285 GLU A C 1
ATOM 2284 O O . GLU A 1 285 ? 0.144 -17.391 -12.618 1.00 95.62 285 GLU A O 1
ATOM 2289 N N . ASP A 1 286 ? -0.579 -15.263 -12.768 1.00 94.81 286 ASP A N 1
ATOM 2290 C CA . ASP A 1 286 ? -0.216 -15.043 -14.175 1.00 94.81 286 ASP A CA 1
ATOM 2291 C C . ASP A 1 286 ? 1.296 -15.186 -14.418 1.00 94.81 286 ASP A C 1
ATOM 2293 O O . ASP A 1 286 ? 1.727 -15.729 -15.433 1.00 94.81 286 ASP A O 1
ATOM 2297 N N . LEU A 1 287 ? 2.122 -14.795 -13.443 1.00 95.25 287 LEU A N 1
ATOM 2298 C CA . LEU A 1 287 ? 3.576 -15.000 -13.462 1.00 95.25 287 LEU A CA 1
ATOM 2299 C C . LEU A 1 287 ? 3.989 -16.457 -13.142 1.00 95.25 287 LEU A C 1
ATOM 2301 O O . LEU A 1 287 ? 5.172 -16.820 -13.195 1.00 95.25 287 LEU A O 1
ATOM 2305 N N . GLY A 1 288 ? 3.041 -17.319 -12.762 1.00 94.62 288 GLY A N 1
ATOM 2306 C CA . GLY A 1 288 ? 3.302 -18.687 -12.311 1.00 94.62 288 GLY A CA 1
ATOM 2307 C C . GLY A 1 288 ? 4.153 -18.750 -11.036 1.00 94.62 288 GLY A C 1
ATOM 2308 O O . GLY A 1 288 ? 4.949 -19.674 -10.860 1.00 94.62 288 GLY A O 1
ATOM 2309 N N . LEU A 1 289 ? 4.039 -17.740 -10.169 1.00 95.50 289 LEU A N 1
ATOM 2310 C CA . LEU A 1 289 ? 4.700 -17.667 -8.860 1.00 95.50 289 LEU A CA 1
ATOM 2311 C C . LEU A 1 289 ? 3.794 -18.170 -7.725 1.00 95.50 289 LEU A C 1
ATOM 2313 O O . LEU A 1 289 ? 4.269 -18.519 -6.641 1.00 95.50 289 LEU A O 1
ATOM 2317 N N . ARG A 1 290 ? 2.488 -18.292 -7.976 1.00 94.31 290 ARG A N 1
ATOM 2318 C CA . ARG A 1 290 ? 1.532 -18.934 -7.068 1.00 94.31 290 ARG A CA 1
ATOM 2319 C C . ARG A 1 290 ? 1.346 -20.415 -7.409 1.00 94.31 290 ARG A C 1
ATOM 2321 O O . ARG A 1 290 ? 0.351 -20.833 -7.987 1.00 94.31 290 ARG A O 1
ATOM 2328 N N . THR A 1 291 ? 2.331 -21.224 -7.034 1.00 88.88 291 THR A N 1
ATOM 2329 C CA . THR A 1 291 ? 2.309 -22.680 -7.224 1.00 88.88 291 THR A CA 1
ATOM 2330 C C . THR A 1 291 ? 1.480 -23.374 -6.141 1.00 88.88 291 THR A C 1
ATOM 2332 O O . THR A 1 291 ? 1.102 -22.771 -5.133 1.00 88.88 291 THR A O 1
ATOM 2335 N N . VAL A 1 292 ? 1.229 -24.677 -6.303 1.00 85.94 292 VAL A N 1
ATOM 2336 C CA . VAL A 1 292 ? 0.563 -25.506 -5.279 1.00 85.94 292 VAL A CA 1
ATOM 2337 C C . VAL A 1 292 ? 1.274 -25.403 -3.922 1.00 85.94 292 VAL A C 1
ATOM 2339 O O . VAL A 1 292 ? 0.615 -25.303 -2.889 1.00 85.94 292 VAL A O 1
ATOM 2342 N N . TRP A 1 293 ? 2.607 -25.340 -3.932 1.00 81.00 293 TRP A N 1
ATOM 2343 C CA . TRP A 1 293 ? 3.425 -25.235 -2.726 1.00 81.00 293 TRP A CA 1
ATOM 2344 C C . TRP A 1 293 ? 3.371 -23.846 -2.108 1.00 81.00 293 TRP A C 1
ATOM 2346 O O . TRP A 1 293 ? 3.171 -23.718 -0.902 1.00 81.00 293 TRP A O 1
ATOM 2356 N N . THR A 1 294 ? 3.486 -22.787 -2.913 1.00 88.50 294 THR A N 1
ATOM 2357 C CA . THR A 1 294 ? 3.468 -21.434 -2.351 1.00 88.50 294 THR A CA 1
ATOM 2358 C C . THR A 1 294 ? 2.079 -21.037 -1.876 1.00 88.50 294 THR A C 1
ATOM 2360 O O . THR A 1 294 ? 1.987 -20.302 -0.900 1.00 88.50 294 THR A O 1
ATOM 2363 N N . ARG A 1 295 ? 0.991 -21.588 -2.440 1.00 89.31 295 ARG A N 1
ATOM 2364 C CA . ARG A 1 295 ? -0.396 -21.358 -1.980 1.00 89.31 295 ARG A CA 1
ATOM 2365 C C . ARG A 1 295 ? -0.605 -21.580 -0.482 1.00 89.31 295 ARG A C 1
ATOM 2367 O O . ARG A 1 295 ? -1.392 -20.854 0.123 1.00 89.31 295 ARG A O 1
ATOM 2374 N N . TRP A 1 296 ? 0.096 -22.530 0.137 1.00 88.38 296 TRP A N 1
ATOM 2375 C CA . TRP A 1 296 ? 0.049 -22.694 1.594 1.00 88.38 296 TRP A CA 1
ATOM 2376 C C . TRP A 1 296 ? 0.522 -21.426 2.326 1.00 88.38 296 TRP A C 1
ATOM 2378 O O . TRP A 1 296 ? -0.129 -21.001 3.279 1.00 88.38 296 TRP A O 1
ATOM 2388 N N . LEU A 1 297 ? 1.592 -20.783 1.851 1.00 89.94 297 LEU A N 1
ATOM 2389 C CA . LEU A 1 297 ? 2.119 -19.549 2.429 1.00 89.94 297 LEU A CA 1
ATOM 2390 C C . LEU A 1 297 ? 1.122 -18.391 2.278 1.00 89.94 297 LEU A C 1
ATOM 2392 O O . LEU A 1 297 ? 0.894 -17.654 3.234 1.00 89.94 297 LEU A O 1
ATOM 2396 N N . TRP A 1 298 ? 0.445 -18.280 1.129 1.00 93.19 298 TRP A N 1
ATOM 2397 C CA . TRP A 1 298 ? -0.643 -17.307 0.938 1.00 93.19 298 TRP A CA 1
ATOM 2398 C C . TRP A 1 298 ? -1.769 -17.500 1.968 1.00 93.19 298 TRP A C 1
ATOM 2400 O O . TRP A 1 298 ? -2.251 -16.528 2.554 1.00 93.19 298 TRP A O 1
ATOM 2410 N N . ARG A 1 299 ? -2.158 -18.756 2.240 1.00 89.81 299 ARG A N 1
ATOM 2411 C CA . ARG A 1 299 ? -3.179 -19.093 3.252 1.00 89.81 299 ARG A CA 1
ATOM 2412 C C . ARG A 1 299 ? -2.714 -18.763 4.658 1.00 89.81 299 ARG A C 1
ATOM 2414 O O . ARG A 1 299 ? -3.466 -18.155 5.413 1.00 89.81 299 ARG A O 1
ATOM 2421 N N . LEU A 1 300 ? -1.479 -19.135 4.991 1.00 88.44 300 LEU A N 1
ATOM 2422 C CA . LEU A 1 300 ? -0.869 -18.867 6.291 1.00 88.44 300 LEU A CA 1
ATOM 2423 C C . LEU A 1 300 ? -0.829 -17.363 6.590 1.00 88.44 300 LEU A C 1
ATOM 2425 O O . LEU A 1 300 ? -1.099 -16.944 7.713 1.00 88.44 300 LEU A O 1
ATOM 2429 N N . LEU A 1 301 ? -0.532 -16.551 5.576 1.00 89.69 301 LEU A N 1
ATOM 2430 C CA . LEU A 1 301 ? -0.464 -15.095 5.691 1.00 89.69 301 LEU A CA 1
ATOM 2431 C C . LEU A 1 301 ? -1.845 -14.415 5.640 1.00 89.69 301 LEU A C 1
ATOM 2433 O O . LEU A 1 301 ? -1.936 -13.210 5.884 1.00 89.69 301 LEU A O 1
ATOM 2437 N N . GLY A 1 302 ? -2.919 -15.171 5.382 1.00 89.12 302 GLY A N 1
ATOM 2438 C CA . GLY A 1 302 ? -4.295 -14.668 5.340 1.00 89.12 302 GLY A CA 1
ATOM 2439 C C . GLY A 1 302 ? -4.633 -13.861 4.085 1.00 89.12 302 GLY A C 1
ATOM 2440 O O . GLY A 1 302 ? -5.616 -13.130 4.091 1.00 89.12 302 GLY A O 1
ATOM 2441 N N . ILE A 1 303 ? -3.827 -13.992 3.030 1.00 93.81 303 ILE A N 1
ATOM 2442 C CA . ILE A 1 303 ? -3.947 -13.274 1.748 1.00 93.81 303 ILE A CA 1
ATOM 2443 C C . ILE A 1 303 ? -4.360 -14.217 0.603 1.00 93.81 303 ILE A C 1
ATOM 2445 O O . ILE A 1 303 ? -4.174 -13.900 -0.568 1.00 93.81 303 ILE A O 1
ATOM 2449 N N . ASP A 1 304 ? -4.891 -15.400 0.934 1.00 91.94 304 ASP A N 1
ATOM 2450 C CA . ASP A 1 304 ? -5.508 -16.340 -0.015 1.00 91.94 304 ASP A CA 1
ATOM 2451 C C . ASP A 1 304 ? -7.025 -16.090 -0.185 1.00 91.94 304 ASP A C 1
ATOM 2453 O O . ASP A 1 304 ? -7.582 -15.176 0.422 1.00 91.94 304 ASP A O 1
ATOM 2457 N N . GLY A 1 305 ? -7.711 -16.805 -1.095 1.00 89.19 305 GLY A N 1
ATOM 2458 C CA . GLY A 1 305 ? -9.109 -16.521 -1.512 1.00 89.19 305 GLY A CA 1
ATOM 2459 C C . GLY A 1 305 ? -9.309 -16.296 -3.028 1.00 89.19 305 GLY A C 1
ATOM 2460 O O . GLY A 1 305 ? -8.493 -16.763 -3.829 1.00 89.19 305 GLY A O 1
ATOM 2461 N N . ARG A 1 306 ? -10.366 -15.556 -3.409 1.00 89.44 306 ARG A N 1
ATOM 2462 C CA . ARG A 1 306 ? -10.814 -15.351 -4.803 1.00 89.44 306 ARG A CA 1
ATOM 2463 C C . ARG A 1 306 ? -9.705 -14.803 -5.711 1.00 89.44 306 ARG A C 1
ATOM 2465 O O . ARG A 1 306 ? -8.924 -13.947 -5.304 1.00 89.44 306 ARG A O 1
ATOM 2472 N N . LEU A 1 307 ? -9.654 -15.311 -6.941 1.00 92.00 307 LEU A N 1
ATOM 2473 C CA . LEU A 1 307 ? -8.870 -14.731 -8.029 1.00 92.00 307 LEU A CA 1
ATOM 2474 C C . LEU A 1 307 ? -9.788 -13.825 -8.862 1.00 92.00 307 LEU A C 1
ATOM 2476 O O . LEU A 1 307 ? -10.798 -14.329 -9.362 1.00 92.00 307 LEU A O 1
ATOM 2480 N N . PRO A 1 308 ? -9.481 -12.525 -9.001 1.00 92.69 308 PRO A N 1
ATOM 2481 C CA . PRO A 1 308 ? -10.248 -11.651 -9.874 1.00 92.69 308 PRO A CA 1
ATOM 2482 C C . PRO A 1 308 ? -10.023 -12.009 -11.351 1.00 92.69 308 PRO A C 1
ATOM 2484 O O . PRO A 1 308 ? -8.973 -12.534 -11.730 1.00 92.69 308 PRO A O 1
ATOM 2487 N N . ARG A 1 309 ? -11.026 -11.731 -12.189 1.00 89.94 309 ARG A N 1
ATOM 2488 C CA . ARG A 1 309 ? -10.991 -11.927 -13.648 1.00 89.94 309 ARG A CA 1
ATOM 2489 C C . ARG A 1 309 ? -10.158 -10.859 -14.354 1.00 89.94 309 ARG A C 1
ATOM 2491 O O . ARG A 1 309 ? -9.532 -11.145 -15.367 1.00 89.94 309 ARG A O 1
ATOM 2498 N N . TYR A 1 310 ? -10.172 -9.641 -13.823 1.00 88.62 310 TYR A N 1
ATOM 2499 C CA . TYR A 1 310 ? -9.427 -8.487 -14.317 1.00 88.62 310 TYR A CA 1
ATOM 2500 C C . TYR A 1 310 ? -9.077 -7.558 -13.146 1.00 88.62 310 TYR A C 1
ATOM 2502 O O . TYR A 1 310 ? -9.695 -7.646 -12.083 1.00 88.62 310 TYR A O 1
ATOM 2510 N N . ARG A 1 311 ? -8.093 -6.671 -13.344 1.00 86.94 311 ARG A N 1
ATOM 2511 C CA . ARG A 1 311 ? -7.629 -5.719 -12.320 1.00 86.94 311 ARG A CA 1
ATOM 2512 C C . ARG A 1 311 ? -8.775 -4.832 -11.827 1.00 86.94 311 ARG A C 1
ATOM 2514 O O . ARG A 1 311 ? -9.468 -4.225 -12.643 1.00 86.94 311 ARG A O 1
ATOM 2521 N N . GLY A 1 312 ? -8.943 -4.725 -10.513 1.00 85.31 312 GLY A N 1
ATOM 2522 C CA . GLY A 1 312 ? -9.964 -3.882 -9.891 1.00 85.31 312 GLY A CA 1
ATOM 2523 C C . GLY A 1 312 ? -11.382 -4.459 -9.934 1.00 85.31 312 GLY A C 1
ATOM 2524 O O . GLY A 1 312 ? -12.341 -3.733 -9.652 1.00 85.31 312 GLY A O 1
ATOM 2525 N N . GLU A 1 313 ? -11.550 -5.742 -10.283 1.00 88.69 313 GLU A N 1
ATOM 2526 C CA . GLU A 1 313 ? -12.858 -6.401 -10.254 1.00 88.69 313 GLU A CA 1
ATOM 2527 C C . GLU A 1 313 ? -13.435 -6.398 -8.820 1.00 88.69 313 GLU A C 1
ATOM 2529 O O . GLU A 1 313 ? -12.872 -7.057 -7.938 1.00 88.69 313 GLU A O 1
ATOM 2534 N N . PRO A 1 314 ? -14.586 -5.737 -8.575 1.00 82.00 314 PRO A N 1
ATOM 2535 C CA . PRO A 1 314 ? -15.220 -5.746 -7.261 1.00 82.00 314 PRO A CA 1
ATOM 2536 C C . PRO A 1 314 ? -15.594 -7.166 -6.839 1.00 82.00 314 PRO A C 1
ATOM 2538 O O . PRO A 1 314 ? -16.142 -7.931 -7.639 1.00 82.00 314 PRO A O 1
ATOM 2541 N N . ASP A 1 315 ? -15.361 -7.510 -5.573 1.00 82.19 315 ASP A N 1
ATOM 2542 C CA . ASP A 1 315 ? -15.928 -8.734 -5.023 1.00 82.19 315 ASP A CA 1
ATOM 2543 C C . ASP A 1 315 ? -17.426 -8.531 -4.767 1.00 82.19 315 ASP A C 1
ATOM 2545 O O . ASP A 1 315 ? -17.834 -7.749 -3.913 1.00 82.19 315 ASP A O 1
ATOM 2549 N N . ARG A 1 316 ? -18.252 -9.203 -5.573 1.00 78.44 316 ARG A N 1
ATOM 2550 C CA . ARG A 1 316 ? -19.715 -9.222 -5.427 1.00 78.44 316 ARG A CA 1
ATOM 2551 C C . ARG A 1 316 ? -20.208 -10.492 -4.737 1.00 78.44 316 ARG A C 1
ATOM 2553 O O . ARG A 1 316 ? -21.416 -10.700 -4.640 1.00 78.44 316 ARG A O 1
ATOM 2560 N N . SER A 1 317 ? -19.301 -11.376 -4.317 1.00 69.88 317 SER A N 1
ATOM 2561 C CA . SER A 1 317 ? -19.694 -12.532 -3.523 1.00 69.88 317 SER A CA 1
ATOM 2562 C C . SER A 1 317 ? -20.195 -12.044 -2.167 1.00 69.88 317 SER A C 1
ATOM 2564 O O . SER A 1 317 ? -19.633 -11.121 -1.577 1.00 69.88 317 SER A O 1
ATOM 2566 N N . GLN A 1 318 ? -21.304 -12.614 -1.689 1.00 54.56 318 GLN A N 1
ATOM 2567 C CA . GLN A 1 318 ? -21.822 -12.210 -0.388 1.00 54.56 318 GLN A CA 1
ATOM 2568 C C . GLN A 1 318 ? -20.749 -12.437 0.681 1.00 54.56 318 GLN A C 1
ATOM 2570 O O . GLN A 1 318 ? -20.072 -13.474 0.622 1.00 54.56 318 GLN A O 1
ATOM 2575 N N . PRO A 1 319 ? -20.607 -11.520 1.664 1.00 52.66 319 PRO A N 1
ATOM 2576 C CA . PRO A 1 319 ? -19.722 -11.727 2.794 1.00 52.66 319 PRO A CA 1
ATOM 2577 C C . PRO A 1 319 ? -20.092 -13.068 3.392 1.00 52.66 319 PRO A C 1
ATOM 2579 O O . PRO A 1 319 ? -21.174 -13.250 3.950 1.00 52.66 319 PRO A O 1
ATOM 2582 N N . CYS A 1 320 ? -19.224 -14.056 3.207 1.00 41.34 320 CYS A N 1
ATOM 2583 C CA . CYS A 1 320 ? -19.487 -15.349 3.781 1.00 41.34 320 CYS A CA 1
ATOM 2584 C C . CYS A 1 320 ? -19.493 -15.093 5.289 1.00 41.34 320 CYS A C 1
ATOM 2586 O O . CYS A 1 320 ? -18.459 -14.710 5.845 1.00 41.34 320 CYS A O 1
ATOM 2588 N N . THR A 1 321 ? -20.637 -15.279 5.951 1.00 40.72 321 THR A N 1
ATOM 2589 C CA . THR A 1 321 ? -20.769 -15.382 7.410 1.00 40.72 321 THR A CA 1
ATOM 2590 C C . THR A 1 321 ? -20.030 -16.646 7.855 1.00 40.72 321 THR A C 1
ATOM 2592 O O . THR A 1 321 ? -20.573 -17.616 8.374 1.00 40.72 321 THR A O 1
ATOM 2595 N N . ARG A 1 322 ? -18.728 -16.705 7.569 1.00 44.03 322 ARG A N 1
ATOM 2596 C CA . ARG A 1 322 ? -17.892 -17.881 7.725 1.00 44.03 322 ARG A CA 1
ATOM 2597 C C . ARG A 1 322 ? -17.342 -17.865 9.135 1.00 44.03 322 ARG A C 1
ATOM 2599 O O . ARG A 1 322 ? -16.144 -17.724 9.371 1.00 44.03 322 ARG A O 1
ATOM 2606 N N . ASN A 1 323 ? -18.247 -18.155 10.062 1.00 45.72 323 ASN A N 1
ATOM 2607 C CA . ASN A 1 323 ? -17.906 -18.738 11.352 1.00 45.72 323 ASN A CA 1
ATOM 2608 C C . ASN A 1 323 ? -17.018 -19.999 11.159 1.00 45.72 323 ASN A C 1
ATOM 2610 O O . ASN A 1 323 ? -16.192 -20.327 12.002 1.00 45.72 323 ASN A O 1
ATOM 2614 N N . ARG A 1 324 ? -17.064 -20.646 9.974 1.00 42.25 324 ARG A N 1
ATOM 2615 C CA . ARG A 1 324 ? -16.198 -21.788 9.616 1.00 42.25 324 ARG A CA 1
ATOM 2616 C C . ARG A 1 324 ? -14.698 -21.469 9.499 1.00 42.25 324 ARG A C 1
ATOM 2618 O O . ARG A 1 324 ? -13.907 -22.389 9.654 1.00 42.25 324 ARG A O 1
ATOM 2625 N N . ALA A 1 325 ? -14.272 -20.228 9.232 1.00 48.12 325 ALA A N 1
ATOM 2626 C CA . ALA A 1 325 ? -12.837 -19.917 9.101 1.00 48.12 325 ALA A CA 1
ATOM 2627 C C . ALA A 1 325 ? -12.124 -19.859 10.464 1.00 48.12 325 ALA A C 1
ATOM 2629 O O . ALA A 1 325 ? -11.009 -20.357 10.593 1.00 48.12 325 ALA A O 1
ATOM 2630 N N . GLY A 1 326 ? -12.791 -19.306 11.486 1.00 53.25 326 GLY A N 1
ATOM 2631 C CA . GLY A 1 326 ? -12.310 -19.365 12.870 1.00 53.25 326 GLY A CA 1
ATOM 2632 C C . GLY A 1 326 ? -12.254 -20.809 13.360 1.00 53.25 326 GLY A C 1
ATOM 2633 O O . GLY A 1 326 ? -11.218 -21.258 13.836 1.00 53.25 326 GLY A O 1
ATOM 2634 N N . VAL A 1 327 ? -13.321 -21.569 13.101 1.00 59.19 327 VAL A N 1
ATOM 2635 C CA . VAL A 1 327 ? -13.395 -23.005 13.400 1.00 59.19 327 VAL A CA 1
ATOM 2636 C C . VAL A 1 327 ? -12.260 -23.777 12.710 1.00 59.19 327 VAL A C 1
ATOM 2638 O O . VAL A 1 327 ? -11.568 -24.542 13.368 1.00 59.19 327 VAL A O 1
ATOM 2641 N N . ALA A 1 328 ? -11.969 -23.530 11.429 1.00 60.34 328 ALA A N 1
ATOM 2642 C CA . ALA A 1 328 ? -10.885 -24.211 10.712 1.00 60.34 328 ALA A CA 1
ATOM 2643 C C . ALA A 1 328 ? -9.475 -23.891 11.252 1.00 60.34 328 ALA A C 1
ATOM 2645 O O . ALA A 1 328 ? -8.625 -24.778 11.279 1.00 60.34 328 ALA A O 1
ATOM 2646 N N . VAL A 1 329 ? -9.210 -22.653 11.694 1.00 65.62 329 VAL A N 1
ATOM 2647 C CA . VAL A 1 329 ? -7.922 -22.291 12.323 1.00 65.62 329 VAL A CA 1
ATOM 2648 C C . VAL A 1 329 ? -7.798 -22.892 13.723 1.00 65.62 329 VAL A C 1
ATOM 2650 O O . VAL A 1 329 ? -6.725 -23.358 14.100 1.00 65.62 329 VAL A O 1
ATOM 2653 N N . VAL A 1 330 ? -8.892 -22.923 14.484 1.00 70.69 330 VAL A N 1
ATOM 2654 C CA . VAL A 1 330 ? -8.939 -23.592 15.790 1.00 70.69 330 VAL A CA 1
ATOM 2655 C C . VAL A 1 330 ? -8.651 -25.084 15.617 1.00 70.69 330 VAL A C 1
ATOM 2657 O O . VAL A 1 330 ? -7.730 -25.604 16.243 1.00 70.69 330 VAL A O 1
ATOM 2660 N N . TRP A 1 331 ? -9.341 -25.755 14.691 1.00 76.12 331 TRP A N 1
ATOM 2661 C CA . TRP A 1 331 ? -9.110 -27.171 14.405 1.00 76.12 331 TRP A CA 1
ATOM 2662 C C . TRP A 1 331 ? -7.715 -27.455 13.856 1.00 76.12 331 TRP A C 1
ATOM 2664 O O . TRP A 1 331 ? -7.135 -28.466 14.229 1.00 76.12 331 TRP A O 1
ATOM 2674 N N . SER A 1 332 ? -7.133 -26.584 13.025 1.00 75.50 332 SER A N 1
ATOM 2675 C CA . SER A 1 332 ? -5.775 -26.804 12.511 1.00 75.50 332 SER A CA 1
ATOM 2676 C C . SER A 1 332 ? -4.707 -26.680 13.598 1.00 75.50 332 SER A C 1
ATOM 2678 O O . SER A 1 332 ? -3.738 -27.435 13.585 1.00 75.50 332 SER A O 1
ATOM 2680 N N . ARG A 1 333 ? -4.892 -25.787 14.578 1.00 80.19 333 ARG A N 1
ATOM 2681 C CA . ARG A 1 333 ? -3.996 -25.672 15.740 1.00 80.19 333 ARG A CA 1
ATOM 2682 C C . ARG A 1 333 ? -4.168 -26.819 16.727 1.00 80.19 333 ARG A C 1
ATOM 2684 O O . ARG A 1 333 ? -3.165 -27.333 17.212 1.00 80.19 333 ARG A O 1
ATOM 2691 N N . ILE A 1 334 ? -5.406 -27.247 16.977 1.00 83.44 334 ILE A N 1
ATOM 2692 C CA . ILE A 1 334 ? -5.694 -28.449 17.774 1.00 83.44 334 ILE A CA 1
ATOM 2693 C C . ILE A 1 334 ? -5.070 -29.677 17.102 1.00 83.44 334 ILE A C 1
ATOM 2695 O O . ILE A 1 334 ? -4.377 -30.445 17.760 1.00 83.44 334 ILE A O 1
ATOM 2699 N N . ALA A 1 335 ? -5.237 -29.823 15.786 1.00 85.19 335 ALA A N 1
ATOM 2700 C CA . ALA A 1 335 ? -4.626 -30.901 15.019 1.00 85.19 335 ALA A CA 1
ATOM 2701 C C . ALA A 1 335 ? -3.094 -30.835 15.068 1.00 85.19 335 ALA A C 1
ATOM 2703 O O . ALA A 1 335 ? -2.461 -31.860 15.280 1.00 85.19 335 ALA A O 1
ATOM 2704 N N . ALA A 1 336 ? -2.483 -29.652 14.943 1.00 84.00 336 ALA A N 1
ATOM 2705 C CA . ALA A 1 336 ? -1.033 -29.497 15.055 1.00 84.00 336 ALA A CA 1
ATOM 2706 C C . ALA A 1 336 ? -0.508 -29.889 16.448 1.00 84.00 336 ALA A C 1
ATOM 2708 O O . ALA A 1 336 ? 0.498 -30.591 16.541 1.00 84.00 336 ALA A O 1
ATOM 2709 N N . ALA A 1 337 ? -1.199 -29.491 17.523 1.00 85.25 337 ALA A N 1
ATOM 2710 C CA . ALA A 1 337 ? -0.871 -29.923 18.881 1.00 85.25 337 ALA A CA 1
ATOM 2711 C C . ALA A 1 337 ? -1.041 -31.446 19.050 1.00 85.25 337 ALA A C 1
ATOM 2713 O O . ALA A 1 337 ? -0.168 -32.099 19.616 1.00 85.25 337 ALA A O 1
ATOM 2714 N N . GLY A 1 338 ? -2.109 -32.026 18.490 1.00 87.12 338 GLY A N 1
ATOM 2715 C CA . GLY A 1 338 ? -2.346 -33.473 18.481 1.00 87.12 338 GLY A CA 1
ATOM 2716 C C . GLY A 1 338 ? -1.282 -34.259 17.707 1.00 87.12 338 GLY A C 1
ATOM 2717 O O . GLY A 1 338 ? -0.791 -35.270 18.197 1.00 87.12 338 GLY A O 1
ATOM 2718 N N . ILE A 1 339 ? -0.859 -33.768 16.538 1.00 88.56 339 ILE A N 1
ATOM 2719 C CA . ILE A 1 339 ? 0.227 -34.356 15.740 1.00 88.56 339 ILE A CA 1
ATOM 2720 C C . ILE A 1 339 ? 1.546 -34.287 16.512 1.00 88.56 339 ILE A C 1
ATOM 2722 O O . ILE A 1 339 ? 2.257 -35.283 16.590 1.00 88.56 339 ILE A O 1
ATOM 2726 N N . ALA A 1 340 ? 1.870 -33.144 17.122 1.00 85.38 340 ALA A N 1
ATOM 2727 C CA . ALA A 1 340 ? 3.077 -33.009 17.934 1.00 85.38 340 ALA A CA 1
ATOM 2728 C C . ALA A 1 340 ? 3.063 -33.948 19.157 1.00 85.38 340 ALA A C 1
ATOM 2730 O O . ALA A 1 340 ? 4.097 -34.522 19.492 1.00 85.38 340 ALA A O 1
ATOM 2731 N N . ALA A 1 341 ? 1.900 -34.161 19.783 1.00 87.19 341 ALA A N 1
ATOM 2732 C CA . ALA A 1 341 ? 1.737 -35.127 20.869 1.00 87.19 341 ALA A CA 1
ATOM 2733 C C . ALA A 1 341 ? 1.918 -36.575 20.379 1.00 87.19 341 ALA A C 1
ATOM 2735 O O . ALA A 1 341 ? 2.621 -37.356 21.017 1.00 87.19 341 ALA A O 1
ATOM 2736 N N . ALA A 1 342 ? 1.359 -36.923 19.217 1.00 87.50 342 ALA A N 1
ATOM 2737 C CA . ALA A 1 342 ? 1.558 -38.234 18.600 1.00 87.50 342 ALA A CA 1
ATOM 2738 C C . ALA A 1 342 ? 3.035 -38.480 18.246 1.00 87.50 342 ALA A C 1
ATOM 2740 O O . ALA A 1 342 ? 3.573 -39.542 18.551 1.00 87.50 342 ALA A O 1
ATOM 2741 N N . ILE A 1 343 ? 3.720 -37.477 17.685 1.00 87.31 343 ILE A N 1
ATOM 2742 C CA . ILE A 1 343 ? 5.166 -37.528 17.431 1.00 87.31 343 ILE A CA 1
ATOM 2743 C C . ILE A 1 343 ? 5.924 -37.735 18.744 1.00 87.31 343 ILE A C 1
ATOM 2745 O O . ILE A 1 343 ? 6.806 -38.582 18.792 1.00 87.31 343 ILE A O 1
ATOM 2749 N N . ALA A 1 344 ? 5.573 -37.024 19.819 1.00 86.50 344 ALA A N 1
ATOM 2750 C CA . ALA A 1 344 ? 6.216 -37.215 21.117 1.00 86.50 344 ALA A CA 1
ATOM 2751 C C . ALA A 1 344 ? 6.043 -38.652 21.649 1.00 86.50 344 ALA A C 1
ATOM 2753 O O . ALA A 1 344 ? 7.013 -39.226 22.140 1.00 86.50 344 ALA A O 1
ATOM 2754 N N . MET A 1 345 ? 4.850 -39.246 21.511 1.00 89.56 345 MET A N 1
ATOM 2755 C CA . MET A 1 345 ? 4.558 -40.630 21.925 1.00 89.56 345 MET A CA 1
ATOM 2756 C C . MET A 1 345 ? 5.321 -41.684 21.124 1.00 89.56 345 MET A C 1
ATOM 2758 O O . MET A 1 345 ? 5.745 -42.682 21.695 1.00 89.56 345 MET A O 1
ATOM 2762 N N . VAL A 1 346 ? 5.481 -41.480 19.815 1.00 88.44 346 VAL A N 1
ATOM 2763 C CA . VAL A 1 346 ? 6.097 -42.475 18.920 1.00 88.44 346 VAL A CA 1
ATOM 2764 C C . VAL A 1 346 ? 7.614 -42.309 18.841 1.00 88.44 346 VAL A C 1
ATOM 2766 O O . VAL A 1 346 ? 8.344 -43.295 18.815 1.00 88.44 346 VAL A O 1
ATOM 2769 N N . ALA A 1 347 ? 8.107 -41.071 18.801 1.00 85.81 347 ALA A N 1
ATOM 2770 C CA . ALA A 1 347 ? 9.519 -40.775 18.566 1.00 85.81 347 ALA A CA 1
ATOM 2771 C C . ALA A 1 347 ? 10.365 -40.759 19.846 1.00 85.81 347 ALA A C 1
ATOM 2773 O O . ALA A 1 347 ? 11.587 -40.640 19.759 1.00 85.81 347 ALA A O 1
ATOM 2774 N N . THR A 1 348 ? 9.750 -40.834 21.034 1.00 84.00 348 THR A N 1
ATOM 2775 C CA . THR A 1 348 ? 10.488 -40.787 22.301 1.00 84.00 348 THR A CA 1
ATOM 2776 C C . THR A 1 348 ? 9.942 -41.787 23.326 1.00 84.00 348 THR A C 1
ATOM 2778 O O . THR A 1 348 ? 8.727 -41.897 23.487 1.00 84.00 348 THR A O 1
ATOM 2781 N N . PRO A 1 349 ? 10.811 -42.456 24.108 1.00 84.75 349 PRO A N 1
ATOM 2782 C CA . PRO A 1 349 ? 10.382 -43.372 25.172 1.00 84.75 349 PRO A CA 1
ATOM 2783 C C . PRO A 1 349 ? 9.724 -42.644 26.358 1.00 84.75 349 PRO A C 1
ATOM 2785 O O . PRO A 1 349 ? 9.116 -43.267 27.221 1.00 84.75 349 PRO A O 1
ATOM 2788 N N . VAL A 1 350 ? 9.836 -41.312 26.405 1.00 88.75 350 VAL A N 1
ATOM 2789 C CA . VAL A 1 350 ? 9.293 -40.439 27.456 1.00 88.75 350 VAL A CA 1
ATOM 2790 C C . VAL A 1 350 ? 8.103 -39.603 26.968 1.00 88.75 350 VAL A C 1
ATOM 2792 O O . VAL A 1 350 ? 7.750 -38.610 27.603 1.00 88.75 350 VAL A O 1
ATOM 2795 N N . GLY A 1 351 ? 7.453 -39.988 25.865 1.00 86.31 351 GLY A N 1
ATOM 2796 C CA . GLY A 1 351 ? 6.398 -39.197 25.220 1.00 86.31 351 GLY A CA 1
ATOM 2797 C C . GLY A 1 351 ? 5.258 -38.768 26.147 1.00 86.31 351 GLY A C 1
ATOM 2798 O O . GLY A 1 351 ? 4.852 -37.606 26.129 1.00 86.31 351 GLY A O 1
ATOM 2799 N N . LEU A 1 352 ? 4.814 -39.656 27.044 1.00 90.31 352 LEU A N 1
ATOM 2800 C CA . LEU A 1 352 ? 3.779 -39.338 28.033 1.00 90.31 352 LEU A CA 1
ATOM 2801 C C . LEU A 1 352 ? 4.230 -38.230 28.999 1.00 90.31 352 LEU A C 1
ATOM 2803 O O . LEU A 1 352 ? 3.462 -37.326 29.321 1.00 90.31 352 LEU A O 1
ATOM 2807 N N . ARG A 1 353 ? 5.500 -38.254 29.422 1.00 89.06 353 ARG A N 1
ATOM 2808 C CA . ARG A 1 353 ? 6.093 -37.207 30.264 1.00 89.06 353 ARG A CA 1
ATOM 2809 C C . ARG A 1 353 ? 6.161 -35.877 29.513 1.00 89.06 353 ARG A C 1
ATOM 2811 O O . ARG A 1 353 ? 5.826 -34.851 30.098 1.00 89.06 353 ARG A O 1
ATOM 2818 N N . ILE A 1 354 ? 6.538 -35.888 28.231 1.00 88.12 354 ILE A N 1
ATOM 2819 C CA . ILE A 1 354 ? 6.582 -34.682 27.386 1.00 88.12 354 ILE A CA 1
ATOM 2820 C C . ILE A 1 354 ? 5.195 -34.037 27.291 1.00 88.12 354 ILE A C 1
ATOM 2822 O O . ILE A 1 354 ? 5.067 -32.830 27.497 1.00 88.12 354 ILE A O 1
ATOM 2826 N N . ILE A 1 355 ? 4.154 -34.834 27.031 1.00 89.88 355 ILE A N 1
ATOM 2827 C CA . ILE A 1 355 ? 2.771 -34.349 26.923 1.00 89.88 355 ILE A CA 1
ATOM 2828 C C . ILE A 1 355 ? 2.296 -33.746 28.244 1.00 89.88 355 ILE A C 1
ATOM 2830 O O . ILE A 1 355 ? 1.779 -32.631 28.250 1.00 89.88 355 ILE A O 1
ATOM 2834 N N . THR A 1 356 ? 2.502 -34.443 29.363 1.00 89.75 356 THR A N 1
ATOM 2835 C CA . THR A 1 356 ? 2.069 -33.972 30.688 1.00 89.75 356 THR A CA 1
ATOM 2836 C C . THR A 1 356 ? 2.738 -32.653 31.062 1.00 89.75 356 THR A C 1
ATOM 2838 O O . THR A 1 356 ? 2.075 -31.725 31.526 1.00 89.75 356 THR A O 1
ATOM 2841 N N . VAL A 1 357 ? 4.045 -32.533 30.813 1.00 89.19 357 VAL A N 1
ATOM 2842 C CA . VAL A 1 357 ? 4.803 -31.312 31.110 1.00 89.19 357 VAL A CA 1
ATOM 2843 C C . VAL A 1 357 ? 4.360 -30.169 30.186 1.00 89.19 357 VAL A C 1
ATOM 2845 O O . VAL A 1 357 ? 4.123 -29.061 30.669 1.00 89.19 357 VAL A O 1
ATOM 2848 N N . ALA A 1 358 ? 4.131 -30.425 28.893 1.00 88.31 358 ALA A N 1
ATOM 2849 C CA . ALA A 1 358 ? 3.603 -29.423 27.963 1.00 88.31 358 ALA A CA 1
ATOM 2850 C C . ALA A 1 358 ? 2.181 -28.954 28.331 1.00 88.31 358 ALA A C 1
ATOM 2852 O O . ALA A 1 358 ? 1.899 -27.754 28.290 1.00 88.31 358 ALA A O 1
ATOM 2853 N N . ALA A 1 359 ? 1.296 -29.866 28.743 1.00 89.31 359 ALA A N 1
ATOM 2854 C CA . ALA A 1 359 ? -0.049 -29.532 29.207 1.00 89.31 359 ALA A CA 1
ATOM 2855 C C . ALA A 1 359 ? -0.010 -28.679 30.487 1.00 89.31 359 ALA A C 1
ATOM 2857 O O . ALA A 1 359 ? -0.702 -27.663 30.569 1.00 89.31 359 ALA A O 1
ATOM 2858 N N . ALA A 1 360 ? 0.854 -29.030 31.446 1.00 89.94 360 ALA A N 1
ATOM 2859 C CA . ALA A 1 360 ? 1.077 -28.237 32.653 1.00 89.94 360 ALA A CA 1
ATOM 2860 C C . ALA A 1 360 ? 1.622 -26.837 32.320 1.00 89.94 360 ALA A C 1
ATOM 2862 O O . ALA A 1 360 ? 1.114 -25.839 32.829 1.00 89.94 360 ALA A O 1
ATOM 2863 N N . GLY A 1 361 ? 2.593 -26.738 31.407 1.00 87.94 361 GLY A N 1
ATOM 2864 C CA . GLY A 1 361 ? 3.127 -25.459 30.934 1.00 87.94 361 GLY A CA 1
ATOM 2865 C C . GLY A 1 361 ? 2.063 -24.577 30.271 1.00 87.94 361 GLY A C 1
ATOM 2866 O O . GLY A 1 361 ? 1.971 -23.382 30.564 1.00 87.94 361 GLY A O 1
ATOM 2867 N N . ALA A 1 362 ? 1.200 -25.167 29.438 1.00 87.69 362 ALA A N 1
ATOM 2868 C CA . ALA A 1 362 ? 0.073 -24.465 28.831 1.00 87.69 362 ALA A CA 1
ATOM 2869 C C . ALA A 1 362 ? -0.962 -24.006 29.876 1.00 87.69 362 ALA A C 1
ATOM 2871 O O . ALA A 1 362 ? -1.458 -22.882 29.788 1.00 87.69 362 ALA A O 1
ATOM 2872 N N . ALA A 1 363 ? -1.245 -24.826 30.893 1.00 87.56 363 ALA A N 1
ATOM 2873 C CA . ALA A 1 363 ? -2.152 -24.485 31.988 1.00 87.56 363 ALA A CA 1
ATOM 2874 C C . ALA A 1 363 ? -1.607 -23.359 32.883 1.00 87.56 363 ALA A C 1
ATOM 2876 O O . ALA A 1 363 ? -2.359 -22.457 33.257 1.00 87.56 363 ALA A O 1
ATOM 2877 N N . VAL A 1 364 ? -0.303 -23.354 33.183 1.00 89.38 364 VAL A N 1
ATOM 2878 C CA . VAL A 1 364 ? 0.369 -22.265 33.916 1.00 89.38 364 VAL A CA 1
ATOM 2879 C C . VAL A 1 364 ? 0.271 -20.957 33.131 1.00 89.38 364 VAL A C 1
ATOM 2881 O O . VAL A 1 364 ? -0.130 -19.929 33.681 1.00 89.38 364 VAL A O 1
ATOM 2884 N N . TRP A 1 365 ? 0.561 -20.999 31.827 1.00 84.94 365 TRP A N 1
ATOM 2885 C CA . TRP A 1 365 ? 0.432 -19.838 30.944 1.00 84.94 365 TRP A CA 1
ATOM 2886 C C . TRP A 1 365 ? -1.003 -19.293 30.909 1.00 84.94 365 TRP A C 1
ATOM 2888 O O . TRP A 1 365 ? -1.229 -18.088 31.041 1.00 84.94 365 TRP A O 1
ATOM 2898 N N . ALA A 1 366 ? -1.985 -20.182 30.778 1.00 85.06 366 ALA A N 1
ATOM 2899 C CA . ALA A 1 366 ? -3.402 -19.841 30.779 1.00 85.06 366 ALA A CA 1
ATOM 2900 C C . ALA A 1 366 ? -3.860 -19.216 32.097 1.00 85.06 366 ALA A C 1
ATOM 2902 O O . ALA A 1 366 ? -4.516 -18.175 32.099 1.00 85.06 366 ALA A O 1
ATOM 2903 N N . SER A 1 367 ? -3.468 -19.823 33.217 1.00 85.94 367 SER A N 1
ATOM 2904 C CA . SER A 1 367 ? -3.831 -19.381 34.564 1.00 85.94 367 SER A CA 1
ATOM 2905 C C . SER A 1 367 ? -3.273 -17.993 34.860 1.00 85.94 367 SER A C 1
ATOM 2907 O O . SER A 1 367 ? -4.003 -17.136 35.355 1.00 85.94 367 SER A O 1
ATOM 2909 N N . TYR A 1 368 ? -2.019 -17.729 34.472 1.00 85.56 368 TYR A N 1
ATOM 2910 C CA . TYR A 1 368 ? -1.417 -16.396 34.560 1.00 85.56 368 TYR A CA 1
ATOM 2911 C C . TYR A 1 368 ? -2.259 -15.349 33.817 1.00 85.56 368 TYR A C 1
ATOM 2913 O O . TYR A 1 368 ? -2.594 -14.299 34.371 1.00 85.56 368 TYR A O 1
ATOM 2921 N N . HIS A 1 369 ? -2.654 -15.640 32.577 1.00 77.38 369 HIS A N 1
ATOM 2922 C CA . HIS A 1 369 ? -3.435 -14.710 31.768 1.00 77.38 369 HIS A CA 1
ATOM 2923 C C . HIS A 1 369 ? -4.876 -14.532 32.265 1.00 77.38 369 HIS A C 1
ATOM 2925 O O . HIS A 1 369 ? -5.397 -13.412 32.243 1.00 77.38 369 HIS A O 1
ATOM 2931 N N . LEU A 1 370 ? -5.510 -15.592 32.767 1.00 80.56 370 LEU A N 1
ATOM 2932 C CA . LEU A 1 370 ? -6.842 -15.526 33.364 1.00 80.56 370 LEU A CA 1
ATOM 2933 C C . LEU A 1 370 ? -6.833 -14.684 34.649 1.00 80.56 370 LEU A C 1
ATOM 2935 O O . LEU A 1 370 ? -7.681 -13.808 34.819 1.00 80.56 370 LEU A O 1
ATOM 2939 N N . LEU A 1 371 ? -5.836 -14.893 35.514 1.00 82.19 371 LEU A N 1
ATOM 2940 C CA . LEU A 1 371 ? -5.657 -14.137 36.753 1.00 82.19 371 LEU A CA 1
ATOM 2941 C C . LEU A 1 371 ? -5.382 -12.655 36.468 1.00 82.19 371 LEU A C 1
ATOM 2943 O O . LEU A 1 371 ? -6.015 -11.784 37.061 1.00 82.19 371 LEU A O 1
ATOM 2947 N N . ARG A 1 372 ? -4.506 -12.356 35.501 1.00 75.44 372 ARG A N 1
ATOM 2948 C CA . ARG A 1 372 ? -4.233 -10.975 35.065 1.00 75.44 372 ARG A CA 1
ATOM 2949 C C . ARG A 1 372 ? -5.479 -10.284 34.520 1.00 75.44 372 ARG A C 1
ATOM 2951 O O . ARG A 1 372 ? -5.701 -9.118 34.829 1.00 75.44 372 ARG A O 1
ATOM 2958 N N . THR A 1 373 ? -6.308 -11.010 33.769 1.00 70.38 373 THR A N 1
ATOM 2959 C CA . THR A 1 373 ? -7.581 -10.482 33.255 1.00 70.38 373 THR A CA 1
ATOM 2960 C C . THR A 1 373 ? -8.551 -10.151 34.395 1.00 70.38 373 THR A C 1
ATOM 2962 O O . THR A 1 373 ? -9.210 -9.117 34.341 1.00 70.38 373 THR A O 1
ATOM 2965 N N . ARG A 1 374 ? -8.617 -10.987 35.445 1.00 75.19 374 ARG A N 1
ATOM 2966 C CA . ARG A 1 374 ? -9.480 -10.759 36.621 1.00 75.19 374 ARG A CA 1
ATOM 2967 C C . ARG A 1 374 ? -9.014 -9.603 37.505 1.00 75.19 374 ARG A C 1
ATOM 2969 O O . ARG A 1 374 ? -9.848 -8.865 38.008 1.00 75.19 374 ARG A O 1
ATOM 2976 N N . LEU A 1 375 ? -7.707 -9.411 37.662 1.00 75.38 375 LEU A N 1
ATOM 2977 C CA . LEU A 1 375 ? -7.125 -8.354 38.502 1.00 75.38 375 LEU A CA 1
ATOM 2978 C C . LEU A 1 375 ? -7.135 -6.958 37.843 1.00 75.38 375 LEU A C 1
ATOM 2980 O O . LEU A 1 375 ? -6.342 -6.097 38.209 1.00 75.38 375 LEU A O 1
ATOM 2984 N N . GLY A 1 376 ? -7.978 -6.726 36.830 1.00 60.09 376 GLY A N 1
ATOM 2985 C CA . GLY A 1 376 ? -8.053 -5.437 36.130 1.00 60.09 376 GLY A CA 1
ATOM 2986 C C . GLY A 1 376 ? -6.808 -5.090 35.304 1.00 60.09 376 GLY A C 1
ATOM 2987 O O . GLY A 1 376 ? -6.714 -3.993 34.756 1.00 60.09 376 GLY A O 1
ATOM 2988 N N . GLY A 1 377 ? -5.864 -6.025 35.155 1.00 54.59 377 GLY A N 1
ATOM 2989 C CA . GLY A 1 377 ? -4.702 -5.899 34.282 1.00 54.59 377 GLY A CA 1
ATOM 2990 C C . GLY A 1 377 ? -5.113 -6.048 32.822 1.00 54.59 377 GLY A C 1
ATOM 2991 O O . GLY A 1 377 ? -4.785 -7.042 32.175 1.00 54.59 377 GLY A O 1
ATOM 2992 N N . VAL A 1 378 ? -5.878 -5.097 32.285 1.00 49.22 378 VAL A N 1
ATOM 2993 C CA . VAL A 1 378 ? -6.252 -5.126 30.872 1.00 49.22 378 VAL A CA 1
ATOM 2994 C C . VAL A 1 378 ? -4.994 -4.976 30.018 1.00 49.22 378 VAL A C 1
ATOM 2996 O O . VAL A 1 378 ? -4.331 -3.941 29.986 1.00 49.22 378 VAL A O 1
ATOM 2999 N N . VAL A 1 379 ? -4.728 -6.041 29.261 1.00 57.47 379 VAL A N 1
ATOM 3000 C CA . VAL A 1 379 ? -3.920 -6.113 28.041 1.00 57.47 379 VAL A CA 1
ATOM 3001 C C . VAL A 1 379 ? -4.224 -4.931 27.113 1.00 57.47 379 VAL A C 1
ATOM 3003 O O . VAL A 1 379 ? -5.103 -4.992 26.257 1.00 57.47 379 VAL A O 1
ATOM 3006 N N . GLY A 1 380 ? -3.447 -3.859 27.241 1.00 36.16 380 GLY A N 1
ATOM 3007 C CA . GLY A 1 380 ? -3.485 -2.679 26.381 1.00 36.16 380 GLY A CA 1
ATOM 3008 C C . GLY A 1 380 ? -2.138 -1.971 26.415 1.00 36.16 380 GLY A C 1
ATOM 3009 O O . GLY A 1 380 ? -1.785 -1.446 27.453 1.00 36.16 380 GLY A O 1
ATOM 3010 N N . ASN A 1 381 ? -1.376 -2.021 25.309 1.00 42.62 381 ASN A N 1
ATOM 3011 C CA . ASN A 1 381 ? -0.099 -1.313 25.074 1.00 42.62 381 ASN A CA 1
ATOM 3012 C C . ASN A 1 381 ? 0.854 -1.112 26.281 1.00 42.62 381 ASN A C 1
ATOM 3014 O O . ASN A 1 381 ? 1.633 -0.161 26.269 1.00 42.62 381 ASN A O 1
ATOM 3018 N N . GLN A 1 382 ? 0.850 -2.005 27.276 1.00 51.09 382 GLN A N 1
ATOM 3019 C CA . GLN A 1 382 ? 1.773 -1.896 28.397 1.00 51.09 382 GLN A CA 1
ATOM 3020 C C . GLN A 1 382 ? 3.214 -2.094 27.903 1.00 51.09 382 GLN A C 1
ATOM 3022 O O . GLN A 1 382 ? 3.437 -2.850 26.940 1.00 51.09 382 GLN A O 1
ATOM 3027 N N . PRO A 1 383 ? 4.190 -1.399 28.515 1.00 51.50 383 PRO A N 1
ATOM 3028 C CA . PRO A 1 383 ? 5.596 -1.721 28.332 1.00 51.50 383 PRO A CA 1
ATOM 3029 C C . PRO A 1 383 ? 5.846 -3.194 28.674 1.00 51.50 383 PRO A C 1
ATOM 3031 O O . PRO A 1 383 ? 5.018 -3.869 29.282 1.00 51.50 383 PRO A O 1
ATOM 3034 N N . PHE A 1 384 ? 6.979 -3.706 28.210 1.00 63.81 384 PHE A N 1
ATOM 3035 C CA . PHE A 1 384 ? 7.421 -5.074 28.445 1.00 63.81 384 PHE A CA 1
ATOM 3036 C C . PHE A 1 384 ? 7.174 -5.533 29.897 1.00 63.81 384 PHE A C 1
ATOM 3038 O O . PHE A 1 384 ? 7.643 -4.901 30.840 1.00 63.81 384 PHE A O 1
ATOM 3045 N N . GLU A 1 385 ? 6.428 -6.626 30.074 1.00 73.12 385 GLU A N 1
ATOM 3046 C CA . GLU A 1 385 ? 6.089 -7.153 31.397 1.00 73.12 385 GLU A CA 1
ATOM 3047 C C . GLU A 1 385 ? 7.080 -8.250 31.794 1.00 73.12 385 GLU A C 1
ATOM 3049 O O . GLU A 1 385 ? 6.985 -9.385 31.317 1.00 73.12 385 GLU A O 1
ATOM 3054 N N . TRP A 1 386 ? 7.995 -7.930 32.711 1.00 76.31 386 TRP A N 1
ATOM 3055 C CA . TRP A 1 386 ? 8.920 -8.899 33.309 1.00 76.31 386 TRP A CA 1
ATOM 3056 C C . TRP A 1 386 ? 8.235 -10.169 33.834 1.00 76.31 386 TRP A C 1
ATOM 3058 O O . TRP A 1 386 ? 8.734 -11.253 33.531 1.00 76.31 386 TRP A O 1
ATOM 3068 N N . PRO A 1 387 ? 7.067 -10.104 34.512 1.00 83.50 387 PRO A N 1
ATOM 3069 C CA . PRO A 1 387 ? 6.382 -11.311 34.972 1.00 83.50 387 PRO A CA 1
ATOM 3070 C C . PRO A 1 387 ? 5.942 -12.220 33.822 1.00 83.50 387 PRO A C 1
ATOM 3072 O O . PRO A 1 387 ? 6.029 -13.439 33.925 1.00 83.50 387 PRO A O 1
ATOM 3075 N N . ARG A 1 388 ? 5.518 -11.644 32.691 1.00 81.19 388 ARG A N 1
ATOM 3076 C CA . ARG A 1 388 ? 5.113 -12.420 31.516 1.00 81.19 388 ARG A CA 1
ATOM 3077 C C . ARG A 1 388 ? 6.304 -13.127 30.877 1.00 81.19 388 ARG A C 1
ATOM 3079 O O . ARG A 1 388 ? 6.178 -14.290 30.496 1.00 81.19 388 ARG A O 1
ATOM 3086 N N . LEU A 1 389 ? 7.444 -12.438 30.754 1.00 82.94 389 LEU A N 1
ATOM 3087 C CA . LEU A 1 389 ? 8.676 -13.072 30.281 1.00 82.94 389 LEU A CA 1
ATOM 3088 C C . LEU A 1 389 ? 9.110 -14.175 31.252 1.00 82.94 389 LEU A C 1
ATOM 3090 O O . LEU A 1 389 ? 9.440 -15.260 30.797 1.00 82.94 389 LEU A O 1
ATOM 3094 N N . ALA A 1 390 ? 9.075 -13.926 32.562 1.00 86.31 390 ALA A N 1
ATOM 3095 C CA . ALA A 1 390 ? 9.463 -14.910 33.567 1.00 86.31 390 ALA A CA 1
ATOM 3096 C C . ALA A 1 390 ? 8.608 -16.183 33.475 1.00 86.31 390 ALA A C 1
ATOM 3098 O O . ALA A 1 390 ? 9.162 -17.275 33.407 1.00 86.31 390 ALA A O 1
ATOM 3099 N N . VAL A 1 391 ? 7.278 -16.058 33.364 1.00 86.81 391 VAL A N 1
ATOM 3100 C CA . VAL A 1 391 ? 6.388 -17.214 33.149 1.00 86.81 391 VAL A CA 1
ATOM 3101 C C . VAL A 1 391 ? 6.729 -17.931 31.838 1.00 86.81 391 VAL A C 1
ATOM 3103 O O . VAL A 1 391 ? 6.807 -19.157 31.819 1.00 86.81 391 VAL A O 1
ATOM 3106 N N . TRP A 1 392 ? 6.991 -17.195 30.752 1.00 84.88 392 TRP A N 1
ATOM 3107 C CA . TRP A 1 392 ? 7.391 -17.796 29.474 1.00 84.88 392 TRP A CA 1
ATOM 3108 C C . TRP A 1 392 ? 8.718 -18.557 29.573 1.00 84.88 392 TRP A C 1
ATOM 3110 O O . TRP A 1 392 ? 8.820 -19.670 29.062 1.00 84.88 392 TRP A O 1
ATOM 3120 N N . ILE A 1 393 ? 9.718 -17.983 30.249 1.00 87.31 393 ILE A N 1
ATOM 3121 C CA . ILE A 1 393 ? 11.020 -18.613 30.483 1.00 87.31 393 ILE A CA 1
ATOM 3122 C C . ILE A 1 393 ? 10.842 -19.866 31.330 1.00 87.31 393 ILE A C 1
ATOM 3124 O O . ILE A 1 393 ? 11.359 -20.905 30.950 1.00 87.31 393 ILE A O 1
ATOM 3128 N N . VAL A 1 394 ? 10.078 -19.816 32.424 1.00 88.06 394 VAL A N 1
ATOM 3129 C CA . VAL A 1 394 ? 9.824 -20.992 33.272 1.00 88.06 394 VAL A CA 1
ATOM 3130 C C . VAL A 1 394 ? 9.167 -22.114 32.465 1.00 88.06 394 VAL A C 1
ATOM 3132 O O . VAL A 1 394 ? 9.642 -23.249 32.498 1.00 88.06 394 VAL A O 1
ATOM 3135 N N . VAL A 1 395 ? 8.134 -21.799 31.675 1.00 87.94 395 VAL A N 1
ATOM 3136 C CA . VAL A 1 395 ? 7.458 -22.777 30.809 1.00 87.94 395 VAL A CA 1
ATOM 3137 C C . VAL A 1 395 ? 8.430 -23.364 29.779 1.00 87.94 395 VAL A C 1
ATOM 3139 O O . VAL A 1 395 ? 8.537 -24.584 29.679 1.00 87.94 395 VAL A O 1
ATOM 3142 N N . CYS A 1 396 ? 9.190 -22.536 29.059 1.00 85.94 396 CYS A N 1
ATOM 3143 C CA . CYS A 1 396 ? 10.157 -23.008 28.062 1.00 85.94 396 CYS A CA 1
ATOM 3144 C C . CYS A 1 396 ? 11.296 -23.829 28.686 1.00 85.94 396 CYS A C 1
ATOM 3146 O O . CYS A 1 396 ? 11.613 -24.911 28.198 1.00 85.94 396 CYS A O 1
ATOM 3148 N N . SER A 1 397 ? 11.885 -23.353 29.783 1.00 85.06 397 SER A N 1
ATOM 3149 C CA . SER A 1 397 ? 12.983 -24.023 30.484 1.00 85.06 397 SER A CA 1
ATOM 3150 C C . SER A 1 397 ? 12.550 -25.360 31.075 1.00 85.06 397 SER A C 1
ATOM 3152 O O . SER A 1 397 ? 13.338 -26.300 31.078 1.00 85.06 397 SER A O 1
ATOM 3154 N N . SER A 1 398 ? 11.287 -25.490 31.496 1.00 84.62 398 SER A N 1
ATOM 3155 C CA . SER A 1 398 ? 10.732 -26.767 31.960 1.00 84.62 398 SER A CA 1
ATOM 3156 C C . SER A 1 398 ? 10.612 -27.820 30.846 1.00 84.62 398 SER A C 1
ATOM 3158 O O . SER A 1 398 ? 10.619 -29.017 31.137 1.00 84.62 398 SER A O 1
ATOM 3160 N N . MET A 1 399 ? 10.577 -27.406 29.569 1.00 85.81 399 MET A N 1
ATOM 3161 C CA . MET A 1 399 ? 10.550 -28.331 28.425 1.00 85.81 399 MET A CA 1
ATOM 3162 C C . MET A 1 399 ? 11.921 -28.921 28.097 1.00 85.81 399 MET A C 1
ATOM 3164 O O . MET A 1 399 ? 11.987 -30.037 27.579 1.00 85.81 399 MET A O 1
ATOM 3168 N N . ILE A 1 400 ? 13.006 -28.200 28.402 1.00 81.06 400 ILE A N 1
ATOM 3169 C CA . ILE A 1 400 ? 14.380 -28.618 28.091 1.00 81.06 400 ILE A CA 1
ATOM 3170 C C . ILE A 1 400 ? 14.691 -30.007 28.683 1.00 81.06 400 ILE A C 1
ATOM 3172 O O . ILE A 1 400 ? 15.031 -30.896 27.902 1.00 81.06 400 ILE A O 1
ATOM 3176 N N . PRO A 1 401 ? 14.507 -30.260 29.998 1.00 83.69 401 PRO A N 1
ATOM 3177 C CA . PRO A 1 401 ? 14.760 -31.578 30.584 1.00 83.69 401 PRO A CA 1
ATOM 3178 C C . PRO A 1 401 ? 13.661 -32.611 30.286 1.00 83.69 401 PRO A C 1
ATOM 3180 O O . PRO A 1 401 ? 13.868 -33.800 30.515 1.00 83.69 401 PRO A O 1
ATOM 3183 N N . ALA A 1 402 ? 12.481 -32.184 29.820 1.00 80.44 402 ALA A N 1
ATOM 3184 C CA . ALA A 1 402 ? 11.354 -33.080 29.566 1.00 80.44 402 ALA A CA 1
ATOM 3185 C C . ALA A 1 402 ? 11.406 -33.715 28.169 1.00 80.44 402 ALA A C 1
ATOM 3187 O O . ALA A 1 402 ? 11.113 -34.899 28.035 1.00 80.44 402 ALA A O 1
ATOM 3188 N N . GLY A 1 403 ? 11.767 -32.944 27.138 1.00 79.38 403 GLY A N 1
ATOM 3189 C CA . GLY A 1 403 ? 11.703 -33.405 25.747 1.00 79.38 403 GLY A CA 1
ATOM 3190 C C . GLY A 1 403 ? 12.427 -32.530 24.725 1.00 79.38 403 GLY A C 1
ATOM 3191 O O . GLY A 1 403 ? 12.134 -32.635 23.532 1.00 79.38 403 GLY A O 1
ATOM 3192 N N . GLY A 1 404 ? 13.319 -31.634 25.164 1.00 85.88 404 GLY A N 1
ATOM 3193 C CA . GLY A 1 404 ? 14.088 -30.755 24.281 1.00 85.88 404 GLY A CA 1
ATOM 3194 C C . GLY A 1 404 ? 13.213 -29.958 23.302 1.00 85.88 404 GLY A C 1
ATOM 3195 O O . GLY A 1 404 ? 12.197 -29.370 23.681 1.00 85.88 404 GLY A O 1
ATOM 3196 N N . LEU A 1 405 ? 13.595 -29.951 22.020 1.00 82.94 405 LEU A N 1
ATOM 3197 C CA . LEU A 1 405 ? 12.879 -29.229 20.957 1.00 82.94 405 LEU A CA 1
ATOM 3198 C C . LEU A 1 405 ? 11.461 -29.764 20.701 1.00 82.94 405 LEU A C 1
ATOM 3200 O O . LEU A 1 405 ? 10.574 -28.975 20.380 1.00 82.94 405 LEU A O 1
ATOM 3204 N N . ILE A 1 406 ? 11.228 -31.070 20.874 1.00 84.12 406 ILE A N 1
ATOM 3205 C CA . ILE A 1 406 ? 9.899 -31.682 20.693 1.00 84.12 406 ILE A CA 1
ATOM 3206 C C . ILE A 1 406 ? 8.946 -31.175 21.781 1.00 84.12 406 ILE A C 1
ATOM 3208 O O . ILE A 1 406 ? 7.832 -30.748 21.477 1.00 84.12 406 ILE A O 1
ATOM 3212 N N . GLY A 1 407 ? 9.408 -31.137 23.036 1.00 83.88 407 GLY A N 1
ATOM 3213 C CA . GLY A 1 407 ? 8.646 -30.562 24.148 1.00 83.88 407 GLY A CA 1
ATOM 3214 C C . GLY A 1 407 ? 8.364 -29.069 23.962 1.00 83.88 407 GLY A C 1
ATOM 3215 O O . GLY A 1 407 ? 7.235 -28.623 24.165 1.00 83.88 407 GLY A O 1
ATOM 3216 N N . LEU A 1 408 ? 9.356 -28.302 23.493 1.00 86.19 408 LEU A N 1
ATOM 3217 C CA . LEU A 1 408 ? 9.193 -26.873 23.213 1.00 86.19 408 LEU A CA 1
ATOM 3218 C C . LEU A 1 408 ? 8.162 -26.616 22.099 1.00 86.19 408 LEU A C 1
ATOM 3220 O O . LEU A 1 408 ? 7.294 -25.756 22.238 1.00 86.19 408 LEU A O 1
ATOM 3224 N N . ALA A 1 409 ? 8.221 -27.377 21.006 1.00 85.56 409 ALA A N 1
ATOM 3225 C CA . ALA A 1 409 ? 7.243 -27.275 19.928 1.00 85.56 409 ALA A CA 1
ATOM 3226 C C . ALA A 1 409 ? 5.830 -27.629 20.422 1.00 85.56 409 ALA A C 1
ATOM 3228 O O . ALA A 1 409 ? 4.879 -26.895 20.144 1.00 85.56 409 ALA A O 1
ATOM 3229 N N . LEU A 1 410 ? 5.695 -28.704 21.206 1.00 88.88 410 LEU A N 1
ATOM 3230 C CA . LEU A 1 410 ? 4.409 -29.144 21.741 1.00 88.88 410 LEU A CA 1
ATOM 3231 C C . LEU A 1 410 ? 3.789 -28.115 22.696 1.00 88.88 410 LEU A C 1
ATOM 3233 O O . LEU A 1 410 ? 2.594 -27.832 22.579 1.00 88.88 410 LEU A O 1
ATOM 3237 N N . VAL A 1 411 ? 4.567 -27.515 23.606 1.00 87.44 411 VAL A N 1
ATOM 3238 C CA . VAL A 1 411 ? 4.034 -26.506 24.541 1.00 87.44 411 VAL A CA 1
ATOM 3239 C C . VAL A 1 411 ? 3.606 -25.235 23.812 1.00 87.44 411 VAL A C 1
ATOM 3241 O O . VAL A 1 411 ? 2.549 -24.683 24.109 1.00 87.44 411 VAL A O 1
ATOM 3244 N N . VAL A 1 412 ? 4.361 -24.805 22.796 1.00 86.12 412 VAL A N 1
ATOM 3245 C CA . VAL A 1 412 ? 4.004 -23.639 21.976 1.00 86.12 412 VAL A CA 1
ATOM 3246 C C . VAL A 1 412 ? 2.708 -23.900 21.209 1.00 86.12 412 VAL A C 1
ATOM 3248 O O . VAL A 1 412 ? 1.800 -23.068 21.245 1.00 86.12 412 VAL A O 1
ATOM 3251 N N . LEU A 1 413 ? 2.582 -25.058 20.555 1.00 86.44 413 LEU A N 1
ATOM 3252 C CA . LEU A 1 413 ? 1.367 -25.433 19.825 1.00 86.44 413 LEU A CA 1
ATOM 3253 C C . LEU A 1 413 ? 0.157 -25.564 20.760 1.00 86.44 413 LEU A C 1
ATOM 3255 O O . LEU A 1 413 ? -0.922 -25.073 20.431 1.00 86.44 413 LEU A O 1
ATOM 3259 N N . SER A 1 414 ? 0.350 -26.138 21.949 1.00 85.62 414 SER A N 1
ATOM 3260 C CA . SER A 1 414 ? -0.692 -26.263 22.976 1.00 85.62 414 SER A CA 1
ATOM 3261 C C . SER A 1 414 ? -1.158 -24.898 23.483 1.00 85.62 414 SER A C 1
ATOM 3263 O O . SER A 1 414 ? -2.358 -24.651 23.571 1.00 85.62 414 SER A O 1
ATOM 3265 N N . ILE A 1 415 ? -0.233 -23.966 23.736 1.00 85.56 415 ILE A N 1
ATOM 3266 C CA . ILE A 1 415 ? -0.559 -22.584 24.119 1.00 85.56 415 ILE A CA 1
ATOM 3267 C C . ILE A 1 415 ? -1.322 -21.865 23.000 1.00 85.56 415 ILE A C 1
ATOM 3269 O O . ILE A 1 415 ? -2.303 -21.172 23.272 1.00 85.56 415 ILE A O 1
ATOM 3273 N N . LEU A 1 416 ? -0.908 -22.033 21.740 1.00 79.44 416 LEU A N 1
ATOM 3274 C CA . LEU A 1 416 ? -1.581 -21.431 20.583 1.00 79.44 416 LEU A CA 1
ATOM 3275 C C . LEU A 1 416 ? -2.991 -21.987 20.352 1.00 79.44 416 LEU A C 1
ATOM 3277 O O . LEU A 1 416 ? -3.850 -21.248 19.864 1.00 79.44 416 LEU A O 1
ATOM 3281 N N . ALA A 1 417 ? -3.221 -23.260 20.680 1.00 81.81 417 ALA A N 1
ATOM 3282 C CA . ALA A 1 417 ? -4.541 -23.877 20.656 1.00 81.81 417 ALA A CA 1
ATOM 3283 C C . ALA A 1 417 ? -5.418 -23.356 21.809 1.00 81.81 417 ALA A C 1
ATOM 3285 O O . ALA A 1 417 ? -6.559 -22.962 21.581 1.00 81.81 417 ALA A O 1
ATOM 3286 N N . LEU A 1 418 ? -4.870 -23.268 23.028 1.00 80.62 418 LEU A N 1
ATOM 3287 C CA . LEU A 1 418 ? -5.601 -22.805 24.212 1.00 80.62 418 LEU A CA 1
ATOM 3288 C C . LEU A 1 418 ? -5.974 -21.314 24.137 1.00 80.62 418 LEU A C 1
ATOM 3290 O O . LEU A 1 418 ? -7.034 -20.908 24.608 1.00 80.62 418 LEU A O 1
ATOM 3294 N N . ALA A 1 419 ? -5.113 -20.491 23.531 1.00 75.25 419 ALA A N 1
ATOM 3295 C CA . ALA A 1 419 ? -5.306 -19.046 23.406 1.00 75.25 419 ALA A CA 1
ATOM 3296 C C . ALA A 1 419 ? -6.575 -18.648 22.632 1.00 75.25 419 ALA A C 1
ATOM 3298 O O . ALA A 1 419 ? -7.073 -17.545 22.836 1.00 75.25 419 ALA A O 1
ATOM 3299 N N . GLU A 1 420 ? -7.114 -19.521 21.777 1.00 69.19 420 GLU A N 1
ATOM 3300 C CA . GLU A 1 420 ? -8.365 -19.260 21.049 1.00 69.19 420 GLU A CA 1
ATOM 3301 C C . GLU A 1 420 ? -9.609 -19.377 21.946 1.00 69.19 420 GLU A C 1
ATOM 3303 O O . GLU A 1 420 ? -10.604 -18.695 21.716 1.00 69.19 420 GLU A O 1
ATOM 3308 N N . PHE A 1 421 ? -9.540 -20.180 23.010 1.00 70.38 421 PHE A N 1
ATOM 3309 C CA . PHE A 1 421 ? -10.631 -20.353 23.978 1.00 70.38 421 PHE A CA 1
ATOM 3310 C C . PHE A 1 421 ? -10.578 -19.335 25.125 1.00 70.38 421 PHE A C 1
ATOM 3312 O O . PHE A 1 421 ? -11.461 -19.301 25.979 1.00 70.38 421 PHE A O 1
ATOM 3319 N N . MET A 1 422 ? -9.549 -18.485 25.145 1.00 67.75 422 MET A N 1
ATOM 3320 C CA . MET A 1 422 ? -9.340 -17.467 26.167 1.00 67.75 422 MET A CA 1
ATOM 3321 C C . MET A 1 422 ? -9.497 -16.065 25.561 1.00 67.75 422 MET A C 1
ATOM 3323 O O . MET A 1 422 ? -8.533 -15.511 25.026 1.00 67.75 422 MET A O 1
ATOM 3327 N N . PRO A 1 423 ? -10.677 -15.426 25.682 1.00 52.06 423 PRO A N 1
ATOM 3328 C CA . PRO A 1 423 ? -10.948 -14.120 25.067 1.00 52.06 423 PRO A CA 1
ATOM 3329 C C . PRO A 1 423 ? -10.029 -12.972 25.549 1.00 52.06 423 PRO A C 1
ATOM 3331 O O . PRO A 1 423 ? -10.004 -11.908 24.927 1.00 52.06 423 PRO A O 1
ATOM 3334 N N . GLY A 1 424 ? -9.243 -13.182 26.616 1.00 53.62 424 GLY A N 1
ATOM 3335 C CA . GLY A 1 424 ? -8.297 -12.219 27.200 1.00 53.62 424 GLY A CA 1
ATOM 3336 C C . GLY A 1 424 ? -6.841 -12.260 26.691 1.00 53.62 424 GLY A C 1
ATOM 3337 O O . GLY A 1 424 ? -6.046 -11.422 27.116 1.00 53.62 424 GLY A O 1
ATOM 3338 N N . LEU A 1 425 ? -6.463 -13.185 25.795 1.00 48.00 425 LEU A N 1
ATOM 3339 C CA . LEU A 1 425 ? -5.070 -13.394 25.333 1.00 48.00 425 LEU A CA 1
ATOM 3340 C C . LEU A 1 425 ? -4.685 -12.660 24.022 1.00 48.00 425 LEU A C 1
ATOM 3342 O O . LEU A 1 425 ? -5.514 -12.507 23.088 1.00 48.00 425 LEU A O 1
#

Secondary structure (DSSP, 8-state):
----HHHHHHHHHHHHHHHS---TTTS--TTSGGG---TT-GGGSPPTTT-TTTTSHHHHTS-HHHHHHHHHHHHHHHHHHHHHHHHHHHHHHHHHHHTSPTT-HHHHHHHHHHHHHHHHHHHHHHHHHHHT-----S-HHHHHHHHHHHHHHHH-HHHHHHHHHHHHHHHHHHHHHHHHTGGGS-HHHHHHHHHHHHHHHHHHHHHHHHHHHHHHT--HHHHHHHHHHHHHHHHHHHHHHTS--HHHHHHTT--HHHHHIIIIISHHHHHHHHHTTHHHHHHHHHTT-S-HHHHHHHHHTT--SPPPSSTT----S-----HHHHHHHHHHHHHHHHHHHHHHHHH-TTHHHHHHHHHHHHHHHHHHHHHHHHTT---SS----HHHHHHHHHHHHHHHHHHHHHHHHHHHHHHHHHTTS-TT-